Protein AF-0000000087551098 (afdb_homodimer)

Secondary structure (DSSP, 8-state):
--GGGHHHHHHHHHHHHHHS-B-HHHHHHHHHTSHHHHHHT-----HHHHHHHHHHHHHHH---EEE-TTTT--EEE---S-HHHHHHHHHHHHHHHHHHHHHH-GGGGGTEE-------SGGGHHHHHHHHHTTEEEEEEEEETTTTEEEEEEEEEEEEEEETTEEEEEEEETTT--EEEEEGGGEEEEEEEEEEP-PPP---HHHHHHT-SSS--SSS---EEEEEEEEHHHHHHHHHS-SSTT-EEEEE-SSEEEEEEEE---HHHHHHHHHTGGGEEEEE-HHHHHHHHHHHHHHHHHHHH--/--GGGHHHHHHHHHHHHHHS-B-HHHHHHHHHHSHHHHHHT-----HHHHHHHHHHHHHHH---EEE-TTTT--EEE---S-HHHHHHHHHHHHHHHHHHHHHH-GGGGGTEE-------SGGGHHHHHHHHHTTEEEEEEEEETTTTEEEEEEEEEEEEEEETTEEEEEEEETTT--EEEEEGGGEEEEEEEEEEP-PPP---HHHHHHT-SSS--SSS---EEEEEEEEHHHHHHHHHS-SSTT-EEEEE-SSEEEEEEEE---HHHHHHHHHTGGGEEEEE-HHHHHHHHHHHHHHHHHHHH--

Radius of gyration: 25.45 Å; Cα contacts (8 Å, |Δi|>4): 1047; chains: 2; bounding box: 65×75×66 Å

InterPro domains:
  IPR026881 WYL domain [PF13280] (124-190)
  IPR051534 CBASS antivirus and pafABC operon-associated protein [PTHR34580] (127-303)
  IPR057727 WCX domain [PF25583] (223-298)

pLDDT: mean 84.44, std 12.04, range [35.38, 98.0]

Nearest PDB structures (foldseek):
  6sj9-assembly1_A  TM=4.034E-01  e=4.319E-11  Paenarthrobacter aurescens
  6sj9-assembly2_B  TM=3.942E-01  e=8.934E-11  Paenarthrobacter aurescens
  7tb5-assembly1_A-2  TM=5.510E-01  e=1.356E-07  Pseudomonas aeruginosa
  7tb6-assembly1_A-2  TM=4.434E-01  e=3.747E-08  Stenotrophomonas maltophilia
  7qfz-assembly1_A  TM=4.318E-01  e=8.669E-08  Escherichia fergusonii ATCC 35469

Solvent-accessible surface area (backbone atoms only — not comparable to full-atom values): 33503 Å² total; per-residue (Å²): 124,74,76,75,45,50,63,55,50,46,46,52,52,51,56,52,31,70,76,39,64,35,31,67,68,54,48,43,52,52,48,52,67,30,67,68,27,51,76,68,67,45,86,79,76,53,70,68,54,50,53,51,47,48,56,48,39,25,62,66,61,66,42,50,67,44,65,44,71,89,74,83,44,29,33,33,61,54,81,69,87,56,62,64,61,50,50,50,42,47,50,41,45,45,43,46,50,53,47,50,56,38,63,76,34,79,72,34,75,76,32,48,42,75,58,91,67,79,80,40,31,60,86,50,44,64,62,49,50,50,27,31,78,64,30,18,32,33,36,30,35,35,61,36,53,83,78,71,37,77,39,83,44,50,28,44,42,57,33,38,37,38,41,96,82,29,38,26,40,32,24,33,29,64,87,76,68,44,74,43,74,42,53,34,67,38,55,36,78,76,40,79,44,88,52,63,61,80,80,81,78,88,73,58,61,67,65,51,49,69,28,36,76,56,79,72,64,84,82,73,65,72,60,39,68,33,33,36,44,19,30,39,50,53,32,42,51,40,68,74,51,61,90,48,91,56,57,39,79,77,48,74,58,95,59,33,27,28,36,34,34,53,28,32,87,38,67,68,48,51,24,55,48,37,29,48,34,59,38,42,44,65,72,33,41,64,68,59,38,51,50,50,48,51,37,42,52,50,28,47,47,55,61,58,65,72,101,123,74,75,74,46,50,64,55,49,45,45,50,51,50,55,51,30,71,76,40,64,36,32,66,70,53,47,43,51,51,50,52,67,31,67,71,27,50,75,67,66,45,83,78,77,54,71,69,53,50,53,52,46,49,55,48,38,27,63,67,61,69,42,50,67,44,64,43,70,90,74,84,47,29,31,34,60,54,81,68,86,59,63,64,61,52,50,50,42,48,49,40,44,43,44,46,52,52,47,49,57,38,63,78,33,80,71,36,75,77,33,48,42,74,57,90,66,77,80,40,31,60,86,50,45,64,62,49,50,51,26,31,76,65,31,18,31,33,35,30,36,35,60,36,54,83,76,72,38,77,39,84,44,50,28,45,43,56,32,37,38,38,42,95,82,30,38,27,40,33,24,33,29,65,88,77,66,45,75,43,74,42,53,35,66,38,56,37,77,74,39,80,44,89,53,64,60,79,80,81,78,88,74,57,60,67,64,51,52,68,27,36,78,54,79,70,60,84,82,74,64,72,61,38,65,33,32,36,43,20,31,40,51,52,32,42,50,41,66,75,50,61,89,49,89,54,57,39,80,76,49,75,58,96,61,34,27,29,37,35,34,52,28,30,87,36,68,69,50,50,25,56,49,37,28,47,34,60,39,42,44,66,72,34,44,64,69,58,37,52,52,51,49,52,37,43,51,50,28,47,47,55,60,59,65,72,100

Structure (mmCIF, N/CA/C/O backbone):
data_AF-0000000087551098-model_v1
#
loop_
_entity.id
_entity.type
_entity.pdbx_description
1 polymer 'WYL domain-containing protein'
#
loop_
_atom_site.group_PDB
_atom_site.id
_atom_site.type_symbol
_atom_site.label_atom_id
_atom_site.label_alt_id
_atom_site.label_comp_id
_atom_site.label_asym_id
_atom_site.label_entity_id
_atom_site.label_seq_id
_atom_site.pdbx_PDB_ins_code
_atom_site.Cartn_x
_atom_site.Cartn_y
_atom_site.Cartn_z
_atom_site.occupancy
_atom_site.B_iso_or_equiv
_atom_site.auth_seq_id
_atom_site.auth_comp_id
_atom_site.auth_asym_id
_atom_site.auth_atom_id
_atom_site.pdbx_PDB_model_num
ATOM 1 N N . MET A 1 1 ? 8.422 31.25 9.711 1 35.38 1 MET A N 1
ATOM 2 C CA . MET A 1 1 ? 8.891 29.875 9.539 1 35.38 1 MET A CA 1
ATOM 3 C C . MET A 1 1 ? 7.992 29.109 8.562 1 35.38 1 MET A C 1
ATOM 5 O O . MET A 1 1 ? 6.766 29.203 8.641 1 35.38 1 MET A O 1
ATOM 9 N N . LYS A 1 2 ? 8.391 28.719 7.496 1 46.41 2 LYS A N 1
ATOM 10 C CA . LYS A 1 2 ? 7.586 28.109 6.441 1 46.41 2 LYS A CA 1
ATOM 11 C C . LYS A 1 2 ? 6.695 27 6.996 1 46.41 2 LYS A C 1
ATOM 13 O O . LYS A 1 2 ? 7.191 26.031 7.566 1 46.41 2 LYS A O 1
ATOM 18 N N . LYS A 1 3 ? 5.559 27.25 7.434 1 48.5 3 LYS A N 1
ATOM 19 C CA . LYS A 1 3 ? 4.48 26.469 8.023 1 48.5 3 LYS A CA 1
ATOM 20 C C . LYS A 1 3 ? 4.441 25.047 7.434 1 48.5 3 LYS A C 1
ATOM 22 O O . LYS A 1 3 ? 4.09 24.094 8.125 1 48.5 3 LYS A O 1
ATOM 27 N N . ASP A 1 4 ? 5.16 24.828 6.219 1 56.66 4 ASP A N 1
ATOM 28 C CA . ASP A 1 4 ? 5.074 23.625 5.398 1 56.66 4 ASP A CA 1
ATOM 29 C C . ASP A 1 4 ? 6.035 22.547 5.902 1 56.66 4 ASP A C 1
ATOM 31 O O . ASP A 1 4 ? 5.895 21.375 5.562 1 56.66 4 ASP A O 1
ATOM 35 N N . PHE A 1 5 ? 6.746 23.016 6.988 1 69.94 5 PHE A N 1
ATOM 36 C CA . PHE A 1 5 ? 7.84 22.156 7.434 1 69.94 5 PHE A CA 1
ATOM 37 C C . PHE A 1 5 ? 7.461 21.422 8.711 1 69.94 5 PHE A C 1
ATOM 39 O O . PHE A 1 5 ? 8.172 20.5 9.133 1 69.94 5 PHE A O 1
ATOM 46 N N . TYR A 1 6 ? 6.227 21.766 9.18 1 75.94 6 TYR A N 1
ATOM 47 C CA . TYR A 1 6 ? 5.875 21.234 10.492 1 75.94 6 TYR A CA 1
ATOM 48 C C . TYR A 1 6 ? 5.727 19.719 10.453 1 75.94 6 TYR A C 1
ATOM 50 O O . TYR A 1 6 ? 6.141 19.031 11.383 1 75.94 6 TYR A O 1
ATOM 58 N N . LEU A 1 7 ? 5.168 19.281 9.43 1 74 7 LEU A N 1
ATOM 59 C CA . LEU A 1 7 ? 4.973 17.844 9.367 1 74 7 LEU A CA 1
ATOM 60 C C . LEU A 1 7 ? 6.316 17.109 9.328 1 74 7 LEU A C 1
ATOM 62 O O . LEU A 1 7 ? 6.453 16.016 9.891 1 74 7 LEU A O 1
ATOM 66 N N . THR A 1 8 ? 7.203 17.734 8.609 1 78.81 8 THR A N 1
ATOM 67 C CA . THR A 1 8 ? 8.547 17.156 8.586 1 78.81 8 THR A CA 1
ATOM 68 C C . THR A 1 8 ? 9.148 17.141 9.992 1 78.81 8 THR A C 1
ATOM 70 O O . THR A 1 8 ? 9.766 16.156 10.391 1 78.81 8 THR A O 1
ATOM 73 N N . ARG A 1 9 ? 8.977 18.219 10.688 1 86.38 9 ARG A N 1
ATOM 74 C CA . ARG A 1 9 ? 9.461 18.312 12.062 1 86.38 9 ARG A CA 1
ATOM 75 C C . ARG A 1 9 ? 8.844 17.203 12.93 1 86.38 9 ARG A C 1
ATOM 77 O O . ARG A 1 9 ? 9.555 16.547 13.688 1 86.38 9 ARG A O 1
ATOM 84 N N . TYR A 1 10 ? 7.551 17.062 12.742 1 83.12 10 TYR A N 1
ATOM 85 C CA . TYR A 1 10 ? 6.855 16.047 13.523 1 83.12 10 TYR A CA 1
ATOM 86 C C . TYR A 1 10 ? 7.434 14.664 13.258 1 83.12 10 TYR A C 1
ATOM 88 O O . TYR A 1 10 ? 7.703 13.906 14.195 1 83.12 10 TYR A O 1
ATOM 96 N N . ALA A 1 11 ? 7.57 14.438 12.008 1 78.75 11 ALA A N 1
ATOM 97 C CA . ALA A 1 11 ? 8.086 13.133 11.617 1 78.75 11 ALA A CA 1
ATOM 98 C C . ALA A 1 11 ? 9.477 12.898 12.203 1 78.75 11 ALA A C 1
ATOM 100 O O . ALA A 1 11 ? 9.781 11.797 12.672 1 78.75 11 ALA A O 1
ATOM 101 N N . LEU A 1 12 ? 10.336 13.867 12.148 1 86.38 12 LEU A N 1
ATOM 102 C CA . LEU A 1 12 ? 11.703 13.75 12.648 1 86.38 12 LEU A CA 1
ATOM 103 C C . LEU A 1 12 ? 11.711 13.555 14.164 1 86.38 12 LEU A C 1
ATOM 105 O O . LEU A 1 12 ? 12.492 12.758 14.688 1 86.38 12 LEU A O 1
ATOM 109 N N . ILE A 1 13 ? 10.883 14.297 14.82 1 90.94 13 ILE A N 1
ATOM 110 C CA . ILE A 1 13 ? 10.789 14.172 16.266 1 90.94 13 ILE A CA 1
ATOM 111 C C . ILE A 1 13 ? 10.352 12.766 16.641 1 90.94 13 ILE A C 1
ATOM 113 O O . ILE A 1 13 ? 10.961 12.125 17.5 1 90.94 13 ILE A O 1
ATOM 117 N N . ILE A 1 14 ? 9.312 12.297 16.031 1 83.44 14 ILE A N 1
ATOM 118 C CA . ILE A 1 14 ? 8.781 10.961 16.297 1 83.44 14 ILE A CA 1
ATOM 119 C C . ILE A 1 14 ? 9.859 9.914 16.016 1 83.44 14 ILE A C 1
ATOM 121 O O . ILE A 1 14 ? 10.086 9.023 16.844 1 83.44 14 ILE A O 1
ATOM 125 N N . LYS A 1 15 ? 10.461 10.008 14.875 1 80.19 15 LYS A N 1
ATOM 126 C CA . LYS A 1 15 ? 11.516 9.07 14.508 1 80.19 15 LYS A CA 1
ATOM 127 C C . LYS A 1 15 ? 12.609 9.031 15.57 1 80.19 15 LYS A C 1
ATOM 129 O O . LYS A 1 15 ? 13.055 7.953 15.977 1 80.19 15 LYS A O 1
ATOM 134 N N . ARG A 1 16 ? 13.047 10.148 15.992 1 88.75 16 ARG A N 1
ATOM 135 C CA . ARG A 1 16 ? 14.125 10.242 16.984 1 88.75 16 ARG A CA 1
ATOM 136 C C . ARG A 1 16 ? 13.703 9.602 18.312 1 88.75 16 ARG A C 1
ATOM 138 O O . ARG A 1 16 ? 14.492 8.891 18.938 1 88.75 16 ARG A O 1
ATOM 145 N N . LEU A 1 17 ? 12.539 9.836 18.766 1 89.31 17 LEU A N 1
ATOM 146 C CA . LEU A 1 17 ? 12.078 9.398 20.078 1 89.31 17 LEU A CA 1
ATOM 147 C C . LEU A 1 17 ? 11.695 7.926 20.062 1 89.31 17 LEU A C 1
ATOM 149 O O . LEU A 1 17 ? 11.633 7.281 21.109 1 89.31 17 LEU A O 1
ATOM 153 N N . GLU A 1 18 ? 11.352 7.418 18.906 1 78.81 18 GLU A N 1
ATOM 154 C CA . GLU A 1 18 ? 11.078 5.992 18.781 1 78.81 18 GLU A CA 1
ATOM 155 C C . GLU A 1 18 ? 12.344 5.168 19 1 78.81 18 GLU A C 1
ATOM 157 O O . GLU A 1 18 ? 12.273 4.016 19.438 1 78.81 18 GLU A O 1
ATOM 162 N N . ASN A 1 19 ? 13.414 5.711 18.625 1 81 19 ASN A N 1
ATOM 163 C CA . ASN A 1 19 ? 14.68 5.008 18.812 1 81 19 ASN A CA 1
ATOM 164 C C . ASN A 1 19 ? 15.102 4.992 20.281 1 81 19 ASN A C 1
ATOM 166 O O . ASN A 1 19 ? 15.461 3.943 20.812 1 81 19 ASN A O 1
ATOM 170 N N . SER A 1 20 ? 15.094 6.195 20.891 1 87.06 20 SER A N 1
ATOM 171 C CA . SER A 1 20 ? 15.445 6.336 22.297 1 87.06 20 SER A CA 1
ATOM 172 C C . SER A 1 20 ? 14.953 7.664 22.859 1 87.06 20 SER A C 1
ATOM 174 O O . SER A 1 20 ? 14.797 8.641 22.125 1 87.06 20 SER A O 1
ATOM 176 N N . PRO A 1 21 ? 14.672 7.555 24.125 1 90.81 21 PRO A N 1
ATOM 177 C CA . PRO A 1 21 ? 14.367 8.852 24.734 1 90.81 21 PRO A CA 1
ATOM 178 C C . PRO A 1 21 ? 15.477 9.875 24.547 1 90.81 21 PRO A C 1
ATOM 180 O O . PRO A 1 21 ? 16.641 9.5 24.359 1 90.81 21 PRO A O 1
ATOM 183 N N . ALA A 1 22 ? 15.141 11.148 24.531 1 94.62 22 ALA A N 1
ATOM 184 C CA . ALA A 1 22 ? 16.125 12.188 24.219 1 94.62 22 ALA A CA 1
ATOM 185 C C . ALA A 1 22 ? 15.82 13.477 24.984 1 94.62 22 ALA A C 1
ATOM 187 O O . ALA A 1 22 ? 14.656 13.797 25.219 1 94.62 22 ALA A O 1
ATOM 188 N N . THR A 1 23 ? 16.906 14.148 25.406 1 94.19 23 THR A N 1
ATOM 189 C CA . THR A 1 23 ? 16.766 15.484 25.969 1 94.19 23 THR A CA 1
ATOM 190 C C . THR A 1 23 ? 16.453 16.5 24.875 1 94.19 23 THR A C 1
ATOM 192 O O . THR A 1 23 ? 16.578 16.203 23.688 1 94.19 23 THR A O 1
ATOM 195 N N . TYR A 1 24 ? 16.078 17.703 25.375 1 94.56 24 TYR A N 1
ATOM 196 C CA . TYR A 1 24 ? 15.859 18.766 24.422 1 94.56 24 TYR A CA 1
ATOM 197 C C . TYR A 1 24 ? 17.109 19.016 23.578 1 94.56 24 TYR A C 1
ATOM 199 O O . TYR A 1 24 ? 17.016 19.188 22.359 1 94.56 24 TYR A O 1
ATOM 207 N N . SER A 1 25 ? 18.188 19.094 24.234 1 94.81 25 SER A N 1
ATOM 208 C CA . SER A 1 25 ? 19.453 19.359 23.547 1 94.81 25 SER A CA 1
ATOM 209 C C . SER A 1 25 ? 19.734 18.297 22.484 1 94.81 25 SER A C 1
ATOM 211 O O . SER A 1 25 ? 20.156 18.625 21.375 1 94.81 25 SER A O 1
ATOM 213 N N . GLN A 1 26 ? 19.469 17.109 22.781 1 95.31 26 GLN A N 1
ATOM 214 C CA . GLN A 1 26 ? 19.688 16.016 21.844 1 95.31 26 GLN A CA 1
ATOM 215 C C . GLN A 1 26 ? 18.719 16.094 20.672 1 95.31 26 GLN A C 1
ATOM 217 O O . GLN A 1 26 ? 19.109 15.859 19.531 1 95.31 26 GLN A O 1
ATOM 222 N N . LEU A 1 27 ? 17.484 16.391 20.922 1 95.94 27 LEU A N 1
ATOM 223 C CA . LEU A 1 27 ? 16.5 16.531 19.859 1 95.94 27 LEU A CA 1
ATOM 224 C C . LEU A 1 27 ? 16.859 17.688 18.922 1 95.94 27 LEU A C 1
ATOM 226 O O . LEU A 1 27 ? 16.797 17.531 17.703 1 95.94 27 LEU A O 1
ATOM 230 N N . LYS A 1 28 ? 17.219 18.781 19.578 1 95.69 28 LYS A N 1
ATOM 231 C CA . LYS A 1 28 ? 17.609 19.953 18.797 1 95.69 28 LYS A CA 1
ATOM 232 C C . LYS A 1 28 ? 18.766 19.641 17.875 1 95.69 28 LYS A C 1
ATOM 234 O O . LYS A 1 28 ? 18.734 20 16.688 1 95.69 28 LYS A O 1
ATOM 239 N N . GLU A 1 29 ? 19.75 19.016 18.375 1 95.88 29 GLU A N 1
ATOM 240 C CA . GLU A 1 29 ? 20.906 18.641 17.578 1 95.88 29 GLU A CA 1
ATOM 241 C C . GLU A 1 29 ? 20.516 17.703 16.438 1 95.88 29 GLU A C 1
ATOM 243 O O . GLU A 1 29 ? 20.969 17.875 15.305 1 95.88 29 GLU A O 1
ATOM 248 N N . TYR A 1 30 ? 19.703 16.766 16.734 1 94.31 30 TYR A N 1
ATOM 249 C CA . TYR A 1 30 ? 19.234 15.797 15.75 1 94.31 30 TYR A CA 1
ATOM 250 C C . TYR A 1 30 ? 18.484 16.5 14.625 1 94.31 30 TYR A C 1
ATOM 252 O O . TYR A 1 30 ? 18.719 16.234 13.445 1 94.31 30 TYR A O 1
ATOM 260 N N . LEU A 1 31 ? 17.594 17.359 15 1 93.75 31 LEU A N 1
ATOM 261 C CA . LEU A 1 31 ? 16.766 18.078 14.031 1 93.75 31 LEU A CA 1
ATOM 262 C C . LEU A 1 31 ? 17.625 18.984 13.156 1 93.75 31 LEU A C 1
ATOM 264 O O . LEU A 1 31 ? 17.5 18.953 11.93 1 93.75 31 LEU A O 1
ATOM 268 N N . LEU A 1 32 ? 18.5 19.766 13.758 1 93.88 32 LEU A N 1
ATOM 269 C CA . LEU A 1 32 ? 19.281 20.75 13.031 1 93.88 32 LEU A CA 1
ATOM 270 C C . LEU A 1 32 ? 20.312 20.078 12.125 1 93.88 32 LEU A C 1
ATOM 272 O O . LEU A 1 32 ? 20.719 20.656 11.109 1 93.88 32 LEU A O 1
ATOM 276 N N . ASN A 1 33 ? 20.641 18.812 12.445 1 91.56 33 ASN A N 1
ATOM 277 C CA . ASN A 1 33 ? 21.625 18.109 11.641 1 91.56 33 ASN A CA 1
ATOM 278 C C . ASN A 1 33 ? 20.969 17.25 10.562 1 91.56 33 ASN A C 1
ATOM 280 O O . ASN A 1 33 ? 21.656 16.625 9.75 1 91.56 33 ASN A O 1
ATOM 284 N N . SER A 1 34 ? 19.688 17.203 10.617 1 88.25 34 SER A N 1
ATOM 285 C CA . SER A 1 34 ? 19 16.422 9.602 1 88.25 34 SER A CA 1
ATOM 286 C C . SER A 1 34 ? 19.109 17.078 8.227 1 88.25 34 SER A C 1
ATOM 288 O O . SER A 1 34 ? 19.234 18.297 8.125 1 88.25 34 SER A O 1
ATOM 290 N N . PHE A 1 35 ? 19.031 16.297 7.211 1 83.06 35 PHE A N 1
ATOM 291 C CA . PHE A 1 35 ? 19.094 16.812 5.852 1 83.06 35 PHE A CA 1
ATOM 292 C C . PHE A 1 35 ? 17.859 17.641 5.516 1 83.06 35 PHE A C 1
ATOM 294 O O . PHE A 1 35 ? 17.938 18.594 4.734 1 83.06 35 PHE A O 1
ATOM 301 N N . GLU A 1 36 ? 16.719 17.312 6.098 1 81.38 36 GLU A N 1
ATOM 302 C CA . GLU A 1 36 ? 15.492 18.078 5.902 1 81.38 36 GLU A CA 1
ATOM 303 C C . GLU A 1 36 ? 15.664 19.516 6.359 1 81.38 36 GLU A C 1
ATOM 305 O O . GLU A 1 36 ? 15.312 20.453 5.637 1 81.38 36 GLU A O 1
ATOM 310 N N . PHE A 1 37 ? 16.25 19.672 7.562 1 85.19 37 PHE A N 1
ATOM 311 C CA . PHE A 1 37 ? 16.453 21.016 8.109 1 85.19 37 PHE A CA 1
ATOM 312 C C . PHE A 1 37 ? 17.5 21.766 7.301 1 85.19 37 PHE A C 1
ATOM 314 O O . PHE A 1 37 ? 17.328 22.969 7.023 1 85.19 37 PHE A O 1
ATOM 321 N N . GLN A 1 38 ? 18.484 21.031 6.922 1 82.81 38 GLN A N 1
ATOM 322 C CA . GLN A 1 38 ? 19.547 21.656 6.129 1 82.81 38 GLN A CA 1
ATOM 323 C C . GLN A 1 38 ? 19 22.141 4.785 1 82.81 38 GLN A C 1
ATOM 325 O O . GLN A 1 38 ? 19.281 23.266 4.363 1 82.81 38 GLN A O 1
ATOM 330 N N . ASP A 1 39 ? 18.234 21.375 4.137 1 78.06 39 ASP A N 1
ATOM 331 C CA . ASP A 1 39 ? 17.641 21.719 2.848 1 78.06 39 ASP A CA 1
ATOM 332 C C . ASP A 1 39 ? 16.703 22.906 2.975 1 78.06 39 ASP A C 1
ATOM 334 O O . ASP A 1 39 ? 16.609 23.734 2.059 1 78.06 39 ASP A O 1
ATOM 338 N N . ALA A 1 40 ? 16.078 22.969 4.117 1 78.62 40 ALA A N 1
ATOM 339 C CA . ALA A 1 40 ? 15.109 24.031 4.336 1 78.62 40 ALA A CA 1
ATOM 340 C C . ALA A 1 40 ? 15.789 25.281 4.875 1 78.62 40 ALA A C 1
ATOM 342 O O . ALA A 1 40 ? 15.156 26.344 5 1 78.62 40 ALA A O 1
ATOM 343 N N . GLY A 1 41 ? 17.047 25.172 5.188 1 83.5 41 GLY A N 1
ATOM 344 C CA . GLY A 1 41 ? 17.812 26.312 5.699 1 83.5 41 GLY A CA 1
ATOM 345 C C . GLY A 1 41 ? 17.406 26.703 7.109 1 83.5 41 GLY A C 1
ATOM 346 O O . GLY A 1 41 ? 17.469 27.875 7.473 1 83.5 41 GLY A O 1
ATOM 347 N N . ILE A 1 42 ? 16.906 25.797 7.855 1 87.12 42 ILE A N 1
ATOM 348 C CA . ILE A 1 42 ? 16.5 26.062 9.227 1 87.12 42 ILE A CA 1
ATOM 349 C C . ILE A 1 42 ? 17.688 25.891 10.164 1 87.12 42 ILE A C 1
ATOM 351 O O . ILE A 1 42 ? 18.297 24.828 10.219 1 87.12 42 ILE A O 1
ATOM 355 N N . LYS A 1 43 ? 17.938 26.906 10.906 1 91.5 43 LYS A N 1
ATOM 356 C CA . LYS A 1 43 ? 19.172 26.906 11.68 1 91.5 43 LYS A CA 1
ATOM 357 C C . LYS A 1 43 ? 18.891 26.984 13.172 1 91.5 43 LYS A C 1
ATOM 359 O O . LYS A 1 43 ? 19.812 26.984 13.984 1 91.5 43 LYS A O 1
ATOM 364 N N . SER A 1 44 ? 17.703 27.141 13.562 1 92.94 44 SER A N 1
ATOM 365 C CA . SER A 1 44 ? 17.359 27.203 14.977 1 92.94 44 SER A CA 1
ATOM 366 C C . SER A 1 44 ? 16.094 26.438 15.289 1 92.94 44 SER A C 1
ATOM 368 O O . SER A 1 44 ? 15.281 26.172 14.391 1 92.94 44 SER A O 1
ATOM 370 N N . TYR A 1 45 ? 15.922 25.984 16.562 1 94.12 45 TYR A N 1
ATOM 371 C CA . TYR A 1 45 ? 14.781 25.234 17.078 1 94.12 45 TYR A CA 1
ATOM 372 C C . TYR A 1 45 ? 14.617 25.438 18.578 1 94.12 45 TYR A C 1
ATOM 374 O O . TYR A 1 45 ? 15.453 24.984 19.359 1 94.12 45 TYR A O 1
ATOM 382 N N . SER A 1 46 ? 13.602 26.156 18.969 1 94.75 46 SER A N 1
ATOM 383 C CA . SER A 1 46 ? 13.43 26.562 20.359 1 94.75 46 SER A CA 1
ATOM 384 C C . SER A 1 46 ? 12.672 25.5 21.141 1 94.75 46 SER A C 1
ATOM 386 O O . SER A 1 46 ? 12.008 24.641 20.562 1 94.75 46 SER A O 1
ATOM 388 N N . ILE A 1 47 ? 12.781 25.688 22.484 1 93.38 47 ILE A N 1
ATOM 389 C CA . ILE A 1 47 ? 12.07 24.781 23.375 1 93.38 47 ILE A CA 1
ATOM 390 C C . ILE A 1 47 ? 10.57 25.016 23.266 1 93.38 47 ILE A C 1
ATOM 392 O O . ILE A 1 47 ? 9.773 24.062 23.375 1 93.38 47 ILE A O 1
ATOM 396 N N . ARG A 1 48 ? 10.195 26.25 23.109 1 93.19 48 ARG A N 1
ATOM 397 C CA . ARG A 1 48 ? 8.789 26.562 22.906 1 93.19 48 ARG A CA 1
ATOM 398 C C . ARG A 1 48 ? 8.227 25.859 21.672 1 93.19 48 ARG A C 1
ATOM 400 O O . ARG A 1 48 ? 7.109 25.344 21.703 1 93.19 48 ARG A O 1
ATOM 407 N N . THR A 1 49 ? 9.031 25.828 20.594 1 93.25 49 THR A N 1
ATOM 408 C CA . THR A 1 49 ? 8.625 25.156 19.359 1 93.25 49 THR A CA 1
ATOM 409 C C . THR A 1 49 ? 8.484 23.656 19.609 1 93.25 49 THR A C 1
ATOM 411 O O . THR A 1 49 ? 7.543 23.031 19.125 1 93.25 49 THR A O 1
ATOM 414 N N . LEU A 1 50 ? 9.414 23.125 20.312 1 94.38 50 LEU A N 1
ATOM 415 C CA . LEU A 1 50 ? 9.336 21.703 20.641 1 94.38 50 LEU A CA 1
ATOM 416 C C . LEU A 1 50 ? 8.055 21.375 21.391 1 94.38 50 LEU A C 1
ATOM 418 O O . LEU A 1 50 ? 7.375 20.391 21.078 1 94.38 50 LEU A O 1
ATOM 422 N N . GLN A 1 51 ? 7.719 22.203 22.344 1 92 51 GLN A N 1
ATOM 423 C CA . GLN A 1 51 ? 6.516 21.984 23.141 1 92 51 GLN A CA 1
ATOM 424 C C . GLN A 1 51 ? 5.262 22.047 22.266 1 92 51 GLN A C 1
ATOM 426 O O . GLN A 1 51 ? 4.336 21.25 22.438 1 92 51 GLN A O 1
ATOM 431 N N . ARG A 1 52 ? 5.266 23.016 21.469 1 89.75 52 ARG A N 1
ATOM 432 C CA . ARG A 1 52 ? 4.152 23.125 20.531 1 89.75 52 ARG A CA 1
ATOM 433 C C . ARG A 1 52 ? 4.078 21.891 19.625 1 89.75 52 ARG A C 1
ATOM 435 O O . ARG A 1 52 ? 2.994 21.359 19.391 1 89.75 52 ARG A O 1
ATOM 442 N N . ASP A 1 53 ? 5.234 21.469 19.047 1 90.5 53 ASP A N 1
ATOM 443 C CA . ASP A 1 53 ? 5.289 20.312 18.156 1 90.5 53 ASP A CA 1
ATOM 444 C C . ASP A 1 53 ? 4.793 19.047 18.875 1 90.5 53 ASP A C 1
ATOM 446 O O . ASP A 1 53 ? 4.059 18.25 18.297 1 90.5 53 ASP A O 1
ATOM 450 N N . ILE A 1 54 ? 5.16 18.922 20.062 1 90.44 54 ILE A N 1
ATOM 451 C CA . ILE A 1 54 ? 4.773 17.766 20.859 1 90.44 54 ILE A CA 1
ATOM 452 C C . ILE A 1 54 ? 3.252 17.719 21 1 90.44 54 ILE A C 1
ATOM 454 O O . ILE A 1 54 ? 2.635 16.656 20.859 1 90.44 54 ILE A O 1
ATOM 458 N N . ARG A 1 55 ? 2.674 18.797 21.344 1 85.94 55 ARG A N 1
ATOM 459 C CA . ARG A 1 55 ? 1.223 18.891 21.469 1 85.94 55 ARG A CA 1
ATOM 460 C C . ARG A 1 55 ? 0.537 18.531 20.156 1 85.94 55 ARG A C 1
ATOM 462 O O . ARG A 1 55 ? -0.466 17.812 20.141 1 85.94 55 ARG A O 1
ATOM 469 N N . GLU A 1 56 ? 1.075 19.078 19.109 1 80.69 56 GLU A N 1
ATOM 470 C CA . GLU A 1 56 ? 0.487 18.828 17.797 1 80.69 56 GLU A CA 1
ATOM 471 C C . GLU A 1 56 ? 0.632 17.359 17.391 1 80.69 56 GLU A C 1
ATOM 473 O O . GLU A 1 56 ? -0.262 16.797 16.766 1 80.69 56 GLU A O 1
ATOM 478 N N . ILE A 1 57 ? 1.733 16.781 17.656 1 81.25 57 ILE A N 1
ATOM 479 C CA . ILE A 1 57 ? 1.968 15.367 17.375 1 81.25 57 ILE A CA 1
ATOM 480 C C . ILE A 1 57 ? 0.928 14.516 18.094 1 81.25 57 ILE A C 1
ATOM 482 O O . ILE A 1 57 ? 0.372 13.578 17.516 1 81.25 57 ILE A O 1
ATOM 486 N N . SER A 1 58 ? 0.721 14.828 19.328 1 78.44 58 SER A N 1
ATOM 487 C CA . SER A 1 58 ? -0.285 14.109 20.094 1 78.44 58 SER A CA 1
ATOM 488 C C . SER A 1 58 ? -1.663 14.219 19.453 1 78.44 58 SER A C 1
ATOM 490 O O . SER A 1 58 ? -2.381 13.227 19.328 1 78.44 58 SER A O 1
ATOM 492 N N . ASN A 1 59 ? -1.933 15.352 19.047 1 71 59 ASN A N 1
ATOM 493 C CA . ASN A 1 59 ? -3.248 15.609 18.453 1 71 59 ASN A CA 1
ATOM 494 C C . ASN A 1 59 ? -3.412 14.906 17.109 1 71 59 ASN A C 1
ATOM 496 O O . ASN A 1 59 ? -4.48 14.375 16.812 1 71 59 ASN A O 1
ATOM 500 N N . LEU A 1 60 ? -2.377 14.969 16.344 1 69.38 60 LEU A N 1
ATOM 501 C CA . LEU A 1 60 ? -2.471 14.484 14.969 1 69.38 60 LEU A CA 1
ATOM 502 C C . LEU A 1 60 ? -2.24 12.977 14.898 1 69.38 60 LEU A C 1
ATOM 504 O O . LEU A 1 60 ? -2.867 12.281 14.102 1 69.38 60 LEU A O 1
ATOM 508 N N . PHE A 1 61 ? -1.32 12.477 15.695 1 70.25 61 PHE A N 1
ATOM 509 C CA . PHE A 1 61 ? -0.888 11.094 15.539 1 70.25 61 PHE A CA 1
ATOM 510 C C . PHE A 1 61 ? -1.267 10.266 16.75 1 70.25 61 PHE A C 1
ATOM 512 O O . PHE A 1 61 ? -0.964 9.07 16.812 1 70.25 61 PHE A O 1
ATOM 519 N N . ASN A 1 62 ? -1.882 10.859 17.672 1 71.19 62 ASN A N 1
ATOM 520 C CA . ASN A 1 62 ? -2.275 10.188 18.906 1 71.19 62 ASN A CA 1
ATOM 521 C C . ASN A 1 62 ? -1.075 9.562 19.609 1 71.19 62 ASN A C 1
ATOM 523 O O . ASN A 1 62 ? -1.134 8.406 20.031 1 71.19 62 ASN A O 1
ATOM 527 N N . LEU A 1 63 ? 0.008 10.195 19.469 1 76.06 63 LEU A N 1
ATOM 528 C CA . LEU A 1 63 ? 1.221 9.789 20.172 1 76.06 63 LEU A CA 1
ATOM 529 C C . LEU A 1 63 ? 1.477 10.695 21.375 1 76.06 63 LEU A C 1
ATOM 531 O O . LEU A 1 63 ? 1.532 11.922 21.25 1 76.06 63 LEU A O 1
ATOM 535 N N . SER A 1 64 ? 1.506 10.086 22.516 1 81.44 64 SER A N 1
ATOM 536 C CA . SER A 1 64 ? 1.765 10.867 23.719 1 81.44 64 SER A CA 1
ATOM 537 C C . SER A 1 64 ? 3.256 10.922 24.031 1 81.44 64 SER A C 1
ATOM 539 O O . SER A 1 64 ? 3.891 9.883 24.25 1 81.44 64 SER A O 1
ATOM 541 N N . ILE A 1 65 ? 3.756 12.023 23.922 1 89.12 65 ILE A N 1
ATOM 542 C CA . ILE A 1 65 ? 5.156 12.258 24.266 1 89.12 65 ILE A CA 1
ATOM 543 C C . ILE A 1 65 ? 5.25 12.953 25.609 1 89.12 65 ILE A C 1
ATOM 545 O O . ILE A 1 65 ? 4.574 13.953 25.859 1 89.12 65 ILE A O 1
ATOM 549 N N . HIS A 1 66 ? 5.957 12.391 26.5 1 89.38 66 HIS A N 1
ATOM 550 C CA . HIS A 1 66 ? 6.094 12.93 27.859 1 89.38 66 HIS A CA 1
ATOM 551 C C . HIS A 1 66 ? 7.551 13.242 28.188 1 89.38 66 HIS A C 1
ATOM 553 O O . HIS A 1 66 ? 8.461 12.758 27.5 1 89.38 66 HIS A O 1
ATOM 559 N N . ASN A 1 67 ? 7.723 14.211 29.047 1 87.38 67 ASN A N 1
ATOM 560 C CA . ASN A 1 67 ? 9.031 14.547 29.594 1 87.38 67 ASN A CA 1
ATOM 561 C C . ASN A 1 67 ? 9.188 14.008 31.016 1 87.38 67 ASN A C 1
ATOM 563 O O . ASN A 1 67 ? 8.328 14.227 31.875 1 87.38 67 ASN A O 1
ATOM 567 N N . LYS A 1 68 ? 10.164 13.031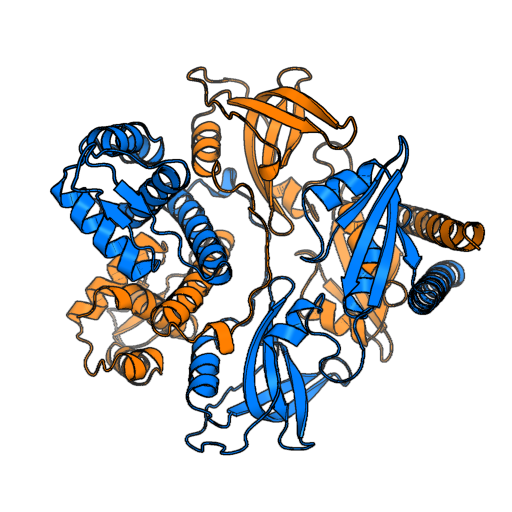 31.172 1 74.69 68 LYS A N 1
ATOM 568 C CA . LYS A 1 68 ? 10.406 12.516 32.531 1 74.69 68 LYS A CA 1
ATOM 569 C C . LYS A 1 68 ? 10.945 13.617 33.438 1 74.69 68 LYS A C 1
ATOM 571 O O . LYS A 1 68 ? 12.008 14.172 33.188 1 74.69 68 LYS A O 1
ATOM 576 N N . LYS A 1 69 ? 10.031 14.367 34.094 1 63.44 69 LYS A N 1
ATOM 577 C CA . LYS A 1 69 ? 10.422 15.484 34.969 1 63.44 69 LYS A CA 1
ATOM 578 C C . LYS A 1 69 ? 11.57 15.094 35.875 1 63.44 69 LYS A C 1
ATOM 580 O O . LYS A 1 69 ? 12.477 15.898 36.125 1 63.44 69 LYS A O 1
ATOM 585 N N . LYS A 1 70 ? 11.383 13.922 36.75 1 60.03 70 LYS A N 1
ATOM 586 C CA . LYS A 1 70 ? 12.352 13.586 37.812 1 60.03 70 LYS A CA 1
ATOM 587 C C . LYS A 1 70 ? 13.578 12.898 37.219 1 60.03 70 LYS A C 1
ATOM 589 O O . LYS A 1 70 ? 13.477 11.812 36.625 1 60.03 70 LYS A O 1
ATOM 594 N N . GLY A 1 71 ? 14.734 13.75 37.031 1 60.88 71 GLY A N 1
ATOM 595 C CA . GLY A 1 71 ? 16.031 13.242 36.625 1 60.88 71 GLY A CA 1
ATOM 596 C C . GLY A 1 71 ? 16.531 13.898 35.344 1 60.88 71 GLY A C 1
ATOM 597 O O . GLY A 1 71 ? 16.578 15.125 35.25 1 60.88 71 GLY A O 1
ATOM 598 N N . ASP A 1 72 ? 16.719 13.055 34.219 1 70.06 72 ASP A N 1
ATOM 599 C CA . ASP A 1 72 ? 17.516 13.477 33.062 1 70.06 72 ASP A CA 1
ATOM 600 C C . ASP A 1 72 ? 16.672 14.227 32.031 1 70.06 72 ASP A C 1
ATOM 602 O O . ASP A 1 72 ? 17.172 14.617 30.984 1 70.06 72 ASP A O 1
ATOM 606 N N . ASN A 1 73 ? 15.391 14.711 32.438 1 82.56 73 ASN A N 1
ATOM 607 C CA . ASN A 1 73 ? 14.547 15.562 31.594 1 82.56 73 ASN A CA 1
ATOM 608 C C . ASN A 1 73 ? 14.477 15.062 30.156 1 82.56 73 ASN A C 1
ATOM 610 O O . ASN A 1 73 ? 14.648 15.836 29.219 1 82.56 73 ASN A O 1
ATOM 614 N N . ARG A 1 74 ? 14.328 13.734 30.016 1 90.19 74 ARG A N 1
ATOM 615 C CA . ARG A 1 74 ? 14.273 13.156 28.672 1 90.19 74 ARG A CA 1
ATOM 616 C C . ARG A 1 74 ? 12.828 13.016 28.203 1 90.19 74 ARG A C 1
ATOM 618 O O . ARG A 1 74 ? 11.938 12.688 28.984 1 90.19 74 ARG A O 1
ATOM 625 N N . TYR A 1 75 ? 12.648 13.359 26.922 1 93.69 75 TYR A N 1
ATOM 626 C CA . TYR A 1 75 ? 11.375 13.133 26.234 1 93.69 75 TYR A CA 1
ATOM 627 C C . TYR A 1 75 ? 11.273 11.703 25.734 1 93.69 75 TYR A C 1
ATOM 629 O O . TYR A 1 75 ? 12.258 11.125 25.266 1 93.69 75 TYR A O 1
ATOM 637 N N . TYR A 1 76 ? 10.148 11.055 25.922 1 90.38 76 TYR A N 1
ATOM 638 C CA . TYR A 1 76 ? 9.93 9.703 25.438 1 90.38 76 TYR A CA 1
ATOM 639 C C . TYR A 1 76 ? 8.484 9.516 24.984 1 90.38 76 TYR A C 1
ATOM 641 O O . TYR A 1 76 ? 7.59 10.242 25.406 1 90.38 76 TYR A O 1
ATOM 649 N N . ILE A 1 77 ? 8.227 8.602 24 1 86.5 77 ILE A N 1
ATOM 650 C CA . ILE A 1 77 ? 6.895 8.258 23.531 1 86.5 77 ILE A CA 1
ATOM 651 C C . ILE A 1 77 ? 6.27 7.219 24.453 1 86.5 77 ILE A C 1
ATOM 653 O O . ILE A 1 77 ? 6.867 6.172 24.719 1 86.5 77 ILE A O 1
ATOM 657 N N . GLU A 1 78 ? 5.172 7.594 24.906 1 79.38 78 GLU A N 1
ATOM 658 C CA . GLU A 1 78 ? 4.449 6.656 25.766 1 79.38 78 GLU A CA 1
ATOM 659 C C . GLU A 1 78 ? 3.863 5.508 24.953 1 79.38 78 GLU A C 1
ATOM 661 O O . GLU A 1 78 ? 3.338 5.719 23.844 1 79.38 78 GLU A O 1
ATOM 666 N N . SER A 1 79 ? 4.387 4.277 25 1 60.19 79 SER A N 1
ATOM 667 C CA . SER A 1 79 ? 3.93 3.111 24.25 1 60.19 79 SER A CA 1
ATOM 668 C C . SER A 1 79 ? 2.406 3.047 24.203 1 60.19 79 SER A C 1
ATOM 670 O O . SER A 1 79 ? 1.737 3.336 25.188 1 60.19 79 SER A O 1
ATOM 672 N N . ARG A 1 80 ? 1.812 3.426 23.062 1 57.47 80 ARG A N 1
ATOM 673 C CA . ARG A 1 80 ? 0.378 3.164 22.984 1 57.47 80 ARG A CA 1
ATOM 674 C C . ARG A 1 80 ? 0.098 1.666 22.906 1 57.47 80 ARG A C 1
ATOM 676 O O . ARG A 1 80 ? 0.88 0.912 22.328 1 57.47 80 ARG A O 1
ATOM 683 N N . PRO A 1 81 ? -0.723 1.2 23.75 1 50.34 81 PRO A N 1
ATOM 684 C CA . PRO A 1 81 ? -1.098 -0.215 23.781 1 50.34 81 PRO A CA 1
ATOM 685 C C . PRO A 1 81 ? -1.506 -0.749 22.406 1 50.34 81 PRO A C 1
ATOM 687 O O . PRO A 1 81 ? -1.423 -1.955 22.156 1 50.34 81 PRO A O 1
ATOM 690 N N . ILE A 1 82 ? -2.195 0.12 21.453 1 53.47 82 ILE A N 1
ATOM 691 C CA . ILE A 1 82 ? -2.828 -0.58 20.344 1 53.47 82 ILE A CA 1
ATOM 692 C C . ILE A 1 82 ? -1.897 -0.572 19.141 1 53.47 82 ILE A C 1
ATOM 694 O O . ILE A 1 82 ? -1.679 0.474 18.516 1 53.47 82 ILE A O 1
ATOM 698 N N . MET A 1 83 ? -1.197 -1.59 18.828 1 55.12 83 MET A N 1
ATOM 699 C CA . MET A 1 83 ? -0.202 -1.851 17.797 1 55.12 83 MET A CA 1
ATOM 700 C C . MET A 1 83 ? -0.699 -1.378 16.438 1 55.12 83 MET A C 1
ATOM 702 O O . MET A 1 83 ? 0.058 -0.784 15.664 1 55.12 83 MET A O 1
ATOM 706 N N . GLU A 1 84 ? -1.997 -1.492 16.266 1 58.97 84 GLU A N 1
ATOM 707 C CA . GLU A 1 84 ? -2.531 -1.194 14.945 1 58.97 84 GLU A CA 1
ATOM 708 C C . GLU A 1 84 ? -2.494 0.304 14.656 1 58.97 84 GLU A C 1
ATOM 710 O O . GLU A 1 84 ? -2.16 0.721 13.547 1 58.97 84 GLU A O 1
ATOM 715 N N . VAL A 1 85 ? -2.816 1.05 15.609 1 59.5 85 VAL A N 1
ATOM 716 C CA . VAL A 1 85 ? -2.801 2.498 15.43 1 59.5 85 VAL A CA 1
ATOM 717 C C . VAL A 1 85 ? -1.369 2.975 15.203 1 59.5 85 VAL A C 1
ATOM 719 O O . VAL A 1 85 ? -1.127 3.855 14.375 1 59.5 85 VAL A O 1
ATOM 722 N N . ASP A 1 86 ? -0.568 2.215 15.812 1 63.38 86 ASP A N 1
ATOM 723 C CA . ASP A 1 86 ? 0.836 2.59 15.672 1 63.38 86 ASP A CA 1
ATOM 724 C C . ASP A 1 86 ? 1.338 2.328 14.25 1 63.38 86 ASP A C 1
ATOM 726 O O . ASP A 1 86 ? 2.037 3.16 13.672 1 63.38 86 ASP A O 1
ATOM 730 N N . GLU A 1 87 ? 0.875 1.193 13.789 1 65.12 87 GLU A N 1
ATOM 731 C CA . GLU A 1 87 ? 1.315 0.84 12.438 1 65.12 87 GLU A CA 1
ATOM 732 C C . GLU A 1 87 ? 0.765 1.817 11.406 1 65.12 87 GLU A C 1
ATOM 734 O O . GLU A 1 87 ? 1.476 2.215 10.477 1 65.12 87 GLU A O 1
ATOM 739 N N . TYR A 1 88 ? -0.439 2.15 11.609 1 65.31 88 TYR A N 1
ATOM 740 C CA . TYR A 1 88 ? -1.052 3.064 10.648 1 65.31 88 TYR A CA 1
ATOM 741 C C . TYR A 1 88 ? -0.436 4.453 10.75 1 65.31 88 TYR A C 1
ATOM 743 O O . TYR A 1 88 ? -0.224 5.121 9.734 1 65.31 88 TYR A O 1
ATOM 751 N N . ASN A 1 89 ? -0.211 4.82 11.898 1 65.62 89 ASN A N 1
ATOM 752 C CA . ASN A 1 89 ? 0.44 6.113 12.086 1 65.62 89 ASN A CA 1
ATOM 753 C C . ASN A 1 89 ? 1.819 6.145 11.438 1 65.62 89 ASN A C 1
ATOM 755 O O . ASN A 1 89 ? 2.219 7.16 10.867 1 65.62 89 ASN A O 1
ATOM 759 N N . GLN A 1 90 ? 2.387 5.043 11.57 1 67.38 90 GLN A N 1
ATOM 760 C CA . GLN A 1 90 ? 3.691 4.957 10.922 1 67.38 90 GLN A CA 1
ATOM 761 C C . GLN A 1 90 ? 3.561 5.086 9.406 1 67.38 90 GLN A C 1
ATOM 763 O O . GLN A 1 90 ? 4.359 5.773 8.766 1 67.38 90 GLN A O 1
ATOM 768 N N . LYS A 1 91 ? 2.596 4.461 8.914 1 68.75 91 LYS A N 1
ATOM 769 C CA . LYS A 1 91 ? 2.346 4.562 7.477 1 68.75 91 LYS A CA 1
ATOM 770 C C . LYS A 1 91 ? 2.033 6 7.074 1 68.75 91 LYS A C 1
ATOM 772 O O . LYS A 1 91 ? 2.496 6.473 6.035 1 68.75 91 LYS A O 1
ATOM 777 N N . LEU A 1 92 ? 1.257 6.539 7.855 1 70.25 92 LEU A N 1
ATOM 778 C CA . LEU A 1 92 ? 0.912 7.938 7.613 1 70.25 92 LEU A CA 1
ATOM 779 C C . LEU A 1 92 ? 2.156 8.82 7.645 1 70.25 92 LEU A C 1
ATOM 781 O O . LEU A 1 92 ? 2.346 9.664 6.77 1 70.25 92 LEU A O 1
ATOM 785 N N . LEU A 1 93 ? 2.932 8.555 8.609 1 69.38 93 LEU A N 1
ATOM 786 C CA . LEU A 1 93 ? 4.156 9.328 8.758 1 69.38 93 LEU A CA 1
ATOM 787 C C . LEU A 1 93 ? 5.074 9.133 7.559 1 69.38 93 LEU A C 1
ATOM 789 O O . LEU A 1 93 ? 5.648 10.094 7.043 1 69.38 93 LEU A O 1
ATOM 793 N N . GLU A 1 94 ? 5.137 7.93 7.148 1 69.81 94 GLU A N 1
ATOM 794 C CA . GLU A 1 94 ? 5.957 7.629 5.977 1 69.81 94 GLU A CA 1
ATOM 795 C C . GLU A 1 94 ? 5.43 8.344 4.738 1 69.81 94 GLU A C 1
ATOM 797 O O . GLU A 1 94 ? 6.203 8.922 3.973 1 69.81 94 GLU A O 1
ATOM 802 N N . SER A 1 95 ? 4.172 8.258 4.566 1 69.69 95 SER A N 1
ATOM 803 C CA . SER A 1 95 ? 3.547 8.93 3.434 1 69.69 95 SER A CA 1
ATOM 804 C C . SER A 1 95 ? 3.803 10.43 3.473 1 69.69 95 SER A C 1
ATOM 806 O O . SER A 1 95 ? 4.051 11.047 2.436 1 69.69 95 SER A O 1
ATOM 808 N N . PHE A 1 96 ? 3.781 10.914 4.59 1 68.88 96 PHE A N 1
ATOM 809 C CA . PHE A 1 96 ? 4.031 12.336 4.762 1 68.88 96 PHE A CA 1
ATOM 810 C C . PHE A 1 96 ? 5.48 12.68 4.422 1 68.88 96 PHE A C 1
ATOM 812 O O . PHE A 1 96 ? 5.75 13.703 3.791 1 68.88 96 PHE A O 1
ATOM 819 N N . GLN A 1 97 ? 6.332 11.875 4.914 1 69.81 97 GLN A N 1
ATOM 820 C CA . GLN A 1 97 ? 7.75 12.117 4.652 1 69.81 97 GLN A CA 1
ATOM 821 C C . GLN A 1 97 ? 8.039 12.125 3.156 1 69.81 97 GLN A C 1
ATOM 823 O O . GLN A 1 97 ? 8.773 12.984 2.666 1 69.81 97 GLN A O 1
ATOM 828 N N . VAL A 1 98 ? 7.484 11.242 2.506 1 73 98 VAL A N 1
ATOM 829 C CA . VAL A 1 98 ? 7.676 11.141 1.062 1 73 98 VAL A CA 1
ATOM 830 C C . VAL A 1 98 ? 7.059 12.352 0.37 1 73 98 VAL A C 1
ATOM 832 O O . VAL A 1 98 ? 7.699 12.984 -0.47 1 73 98 VAL A O 1
ATOM 835 N N . SER A 1 99 ? 5.84 12.633 0.738 1 69.56 99 SER A N 1
ATOM 836 C CA . SER A 1 99 ? 5.133 13.758 0.138 1 69.56 99 SER A CA 1
ATOM 837 C C . SER A 1 99 ? 5.883 15.07 0.357 1 69.56 99 SER A C 1
ATOM 839 O O . SER A 1 99 ? 6 15.883 -0.559 1 69.56 99 SER A O 1
ATOM 841 N N . ASN A 1 100 ? 6.355 15.227 1.504 1 66.81 100 ASN A N 1
ATOM 842 C CA . ASN A 1 100 ? 7.098 16.438 1.831 1 66.81 100 ASN A CA 1
ATOM 843 C C . ASN A 1 100 ? 8.367 16.562 0.994 1 66.81 100 ASN A C 1
ATOM 845 O O . ASN A 1 100 ? 8.703 17.641 0.527 1 66.81 100 ASN A O 1
ATOM 849 N N . ALA A 1 101 ? 9.055 15.484 0.957 1 70.25 101 ALA A N 1
ATOM 850 C CA . ALA A 1 101 ? 10.273 15.484 0.143 1 70.25 101 ALA A CA 1
ATOM 851 C C . ALA A 1 101 ? 9.969 15.891 -1.294 1 70.25 101 ALA A C 1
ATOM 853 O O . ALA A 1 101 ? 10.719 16.672 -1.895 1 70.25 101 ALA A O 1
ATOM 854 N N . LEU A 1 102 ? 8.859 15.469 -1.808 1 70.88 102 LEU A N 1
ATOM 855 C CA . LEU A 1 102 ? 8.477 15.727 -3.189 1 70.88 102 LEU A CA 1
ATOM 856 C C . LEU A 1 102 ? 8.039 17.172 -3.365 1 70.88 102 LEU A C 1
ATOM 858 O O . LEU A 1 102 ? 8.32 17.797 -4.395 1 70.88 102 LEU A O 1
ATOM 862 N N . ASN A 1 103 ? 7.316 17.594 -2.434 1 65.75 103 ASN A N 1
ATOM 863 C CA . ASN A 1 103 ? 6.777 18.953 -2.523 1 65.75 103 ASN A CA 1
ATOM 864 C C . ASN A 1 103 ? 7.883 20 -2.475 1 65.75 103 ASN A C 1
ATOM 866 O O . ASN A 1 103 ? 7.785 21.047 -3.129 1 65.75 103 ASN A O 1
ATOM 870 N N . VAL A 1 104 ? 8.859 19.734 -1.706 1 66.31 104 VAL A N 1
ATOM 871 C CA . VAL A 1 104 ? 9.961 20.672 -1.562 1 66.31 104 VAL A CA 1
ATOM 872 C C . VAL A 1 104 ? 10.836 20.641 -2.809 1 66.31 104 VAL A C 1
ATOM 874 O O . VAL A 1 104 ? 11.508 21.609 -3.133 1 66.31 104 VAL A O 1
ATOM 877 N N . HIS A 1 105 ? 10.781 19.531 -3.49 1 71.31 105 HIS A N 1
ATOM 878 C CA . HIS A 1 105 ? 11.625 19.359 -4.664 1 71.31 105 HIS A CA 1
ATOM 879 C C . HIS A 1 105 ? 10.805 18.953 -5.883 1 71.31 105 HIS A C 1
ATOM 881 O O . HIS A 1 105 ? 10.656 17.75 -6.156 1 71.31 105 HIS A O 1
ATOM 887 N N . PRO A 1 106 ? 10.359 19.875 -6.664 1 62.88 106 PRO A N 1
ATOM 888 C CA . PRO A 1 106 ? 9.477 19.562 -7.789 1 62.88 106 PRO A CA 1
ATOM 889 C C . PRO A 1 106 ? 10.148 18.672 -8.836 1 62.88 106 PRO A C 1
ATOM 891 O O . PRO A 1 106 ? 9.461 18.031 -9.648 1 62.88 106 PRO A O 1
ATOM 894 N N . ASN A 1 107 ? 11.531 18.609 -8.859 1 71 107 ASN A N 1
ATOM 895 C CA . ASN A 1 107 ? 12.219 17.781 -9.844 1 71 107 ASN A CA 1
ATOM 896 C C . ASN A 1 107 ? 12.328 16.328 -9.375 1 71 107 ASN A C 1
ATOM 898 O O . ASN A 1 107 ? 13.148 15.57 -9.883 1 71 107 ASN A O 1
ATOM 902 N N . PHE A 1 108 ? 11.508 16.047 -8.445 1 73.38 108 PHE A N 1
ATOM 903 C CA . PHE A 1 108 ? 11.578 14.703 -7.867 1 73.38 108 PHE A CA 1
ATOM 904 C C . PHE A 1 108 ? 11.25 13.641 -8.906 1 73.38 108 PHE A C 1
ATOM 906 O O . PHE A 1 108 ? 11.703 12.5 -8.797 1 73.38 108 PHE A O 1
ATOM 913 N N . SER A 1 109 ? 10.445 14.008 -9.922 1 72.12 109 SER A N 1
ATOM 914 C CA . SER A 1 109 ? 9.945 13.039 -10.891 1 72.12 109 SER A CA 1
ATOM 915 C C . SER A 1 109 ? 11.086 12.352 -11.633 1 72.12 109 SER A C 1
ATOM 917 O O . SER A 1 109 ? 10.898 11.297 -12.234 1 72.12 109 SER A O 1
ATOM 919 N N . ASN A 1 110 ? 12.211 12.953 -11.477 1 77.44 110 ASN A N 1
ATOM 920 C CA . ASN A 1 110 ? 13.352 12.367 -12.164 1 77.44 110 ASN A CA 1
ATOM 921 C C . ASN A 1 110 ? 14.039 11.305 -11.312 1 77.44 110 ASN A C 1
ATOM 923 O O . ASN A 1 110 ? 14.844 10.523 -11.82 1 77.44 110 ASN A O 1
ATOM 927 N N . PHE A 1 111 ? 13.641 11.281 -10.039 1 85.88 111 PHE A N 1
ATOM 928 C CA . PHE A 1 111 ? 14.445 10.469 -9.133 1 85.88 111 PHE A CA 1
ATOM 929 C C . PHE A 1 111 ? 13.57 9.477 -8.375 1 85.88 111 PHE A C 1
ATOM 931 O O . PHE A 1 111 ? 14.078 8.5 -7.82 1 85.88 111 PHE A O 1
ATOM 938 N N . ILE A 1 112 ? 12.328 9.812 -8.367 1 84.75 112 ILE A N 1
ATOM 939 C CA . ILE A 1 112 ? 11.43 8.984 -7.574 1 84.75 112 ILE A CA 1
ATOM 940 C C . ILE A 1 112 ? 10.328 8.406 -8.469 1 84.75 112 ILE A C 1
ATOM 942 O O . ILE A 1 112 ? 9.633 9.156 -9.164 1 84.75 112 ILE A O 1
ATOM 946 N N . PHE A 1 113 ? 10.172 7.184 -8.438 1 82.5 113 PHE A N 1
ATOM 947 C CA . PHE A 1 113 ? 9.195 6.492 -9.266 1 82.5 113 PHE A CA 1
ATOM 948 C C . PHE A 1 113 ? 8.242 5.672 -8.414 1 82.5 113 PHE A C 1
ATOM 950 O O . PHE A 1 113 ? 8.633 4.656 -7.828 1 82.5 113 PHE A O 1
ATOM 957 N N . PHE A 1 114 ? 7.066 6.117 -8.414 1 78.19 114 PHE A N 1
ATOM 958 C CA . PHE A 1 114 ? 6.043 5.477 -7.598 1 78.19 114 PHE A CA 1
ATOM 959 C C . PHE A 1 114 ? 5.387 4.332 -8.359 1 78.19 114 PHE A C 1
ATOM 961 O O . PHE A 1 114 ? 5.402 4.309 -9.594 1 78.19 114 PHE A O 1
ATOM 968 N N . GLU A 1 115 ? 4.922 3.338 -7.5 1 75 115 GLU A N 1
ATOM 969 C CA . GLU A 1 115 ? 4.039 2.34 -8.094 1 75 115 GLU A CA 1
ATOM 970 C C . GLU A 1 115 ? 2.652 2.922 -8.367 1 75 115 GLU A C 1
ATOM 972 O O . GLU A 1 115 ? 2.107 3.654 -7.543 1 75 115 GLU A O 1
ATOM 977 N N . THR A 1 116 ? 2.215 2.83 -9.625 1 62.78 116 THR A N 1
ATOM 978 C CA . THR A 1 116 ? 0.898 3.344 -9.984 1 62.78 116 THR A CA 1
ATOM 979 C C . THR A 1 116 ? -0.204 2.459 -9.414 1 62.78 116 THR A C 1
ATOM 981 O O . THR A 1 116 ? -0.128 1.231 -9.492 1 62.78 116 THR A O 1
ATOM 984 N N . ARG A 1 117 ? -0.771 2.93 -8.281 1 59.44 117 ARG A N 1
ATOM 985 C CA . ARG A 1 117 ? -1.923 2.15 -7.836 1 59.44 117 ARG A CA 1
ATOM 986 C C . ARG A 1 117 ? -3.195 2.99 -7.863 1 59.44 117 ARG A C 1
ATOM 988 O O . ARG A 1 117 ? -3.141 4.215 -7.73 1 59.44 117 ARG A O 1
ATOM 995 N N . LYS A 1 118 ? -4.266 2.293 -8.453 1 57.47 118 LYS A N 1
ATOM 996 C CA . LYS A 1 118 ? -5.555 2.965 -8.57 1 57.47 118 LYS A CA 1
ATOM 997 C C . LYS A 1 118 ? -6.156 3.24 -7.195 1 57.47 118 LYS A C 1
ATOM 999 O O . LYS A 1 118 ? -5.574 2.875 -6.172 1 57.47 118 LYS A O 1
ATOM 1004 N N . SER A 1 119 ? -7.238 3.824 -7.262 1 60.22 119 SER A N 1
ATOM 1005 C CA . SER A 1 119 ? -8.031 4.273 -6.121 1 60.22 119 SER A CA 1
ATOM 1006 C C . SER A 1 119 ? -8.406 3.107 -5.215 1 60.22 119 SER A C 1
ATOM 1008 O O . SER A 1 119 ? -8.828 2.051 -5.695 1 60.22 119 SER A O 1
ATOM 1010 N N . THR A 1 120 ? -7.996 3.107 -3.908 1 64.38 120 THR A N 1
ATOM 1011 C CA . THR A 1 120 ? -8.328 2.111 -2.895 1 64.38 120 THR A CA 1
ATOM 1012 C C . THR A 1 120 ? -9.812 2.164 -2.551 1 64.38 120 THR A C 1
ATOM 1014 O O . THR A 1 120 ? -10.336 1.259 -1.898 1 64.38 120 THR A O 1
ATOM 1017 N N . GLY A 1 121 ? -10.57 3.154 -3.188 1 67.38 121 GLY A N 1
ATOM 1018 C CA . GLY A 1 121 ? -11.953 3.379 -2.814 1 67.38 121 GLY A CA 1
ATOM 1019 C C . GLY A 1 121 ? -12.109 4.117 -1.499 1 67.38 121 GLY A C 1
ATOM 1020 O O . GLY A 1 121 ? -13.188 4.113 -0.898 1 67.38 121 GLY A O 1
ATOM 1021 N N . ALA A 1 122 ? -11.07 4.684 -0.996 1 71.12 122 ALA A N 1
ATOM 1022 C CA . ALA A 1 122 ? -11.07 5.305 0.326 1 71.12 122 ALA A CA 1
ATOM 1023 C C . ALA A 1 122 ? -11.898 6.59 0.328 1 71.12 122 ALA A C 1
ATOM 1025 O O . ALA A 1 122 ? -12.141 7.176 1.385 1 71.12 122 ALA A O 1
ATOM 1026 N N . GLU A 1 123 ? -12.555 6.871 -0.818 1 72.38 123 GLU A N 1
ATOM 1027 C CA . GLU A 1 123 ? -13.344 8.102 -0.894 1 72.38 123 GLU A CA 1
ATOM 1028 C C . GLU A 1 123 ? -14.562 8.031 0.021 1 72.38 123 GLU A C 1
ATOM 1030 O O . GLU A 1 123 ? -15.023 9.055 0.53 1 72.38 123 GLU A O 1
ATOM 1035 N N . ASN A 1 124 ? -15 6.867 0.256 1 80.06 124 ASN A N 1
ATOM 1036 C CA . ASN A 1 124 ? -16.188 6.68 1.069 1 80.06 124 ASN A CA 1
ATOM 1037 C C . ASN A 1 124 ? -15.852 6.168 2.465 1 80.06 124 ASN A C 1
ATOM 1039 O O . ASN A 1 124 ? -16.734 5.816 3.238 1 80.06 124 ASN A O 1
ATOM 1043 N N . PHE A 1 125 ? -14.633 6.164 2.818 1 83.19 125 PHE A N 1
ATOM 1044 C CA . PHE A 1 125 ? -14.203 5.551 4.066 1 83.19 125 PHE A CA 1
ATOM 1045 C C . PHE A 1 125 ? -14.898 6.195 5.262 1 83.19 125 PHE A C 1
ATOM 1047 O O . PHE A 1 125 ? -15.477 5.504 6.102 1 83.19 125 PHE A O 1
ATOM 1054 N N . TYR A 1 126 ? -14.859 7.504 5.312 1 80.38 126 TYR A N 1
ATOM 1055 C CA . TYR A 1 126 ? -15.391 8.18 6.488 1 80.38 126 TYR A CA 1
ATOM 1056 C C . TYR A 1 126 ? -16.906 7.992 6.598 1 80.38 126 TYR A C 1
ATOM 1058 O O . TYR A 1 126 ? -17.438 7.805 7.695 1 80.38 126 TYR A O 1
ATOM 1066 N N . ASP A 1 127 ? -17.562 8.102 5.477 1 86.56 127 ASP A N 1
ATOM 1067 C CA . ASP A 1 127 ? -19 7.887 5.484 1 86.56 127 ASP A CA 1
ATOM 1068 C C . ASP A 1 127 ? -19.344 6.492 6.004 1 86.56 127 ASP A C 1
ATOM 1070 O O . ASP A 1 127 ? -20.266 6.332 6.797 1 86.56 127 ASP A O 1
ATOM 1074 N N . LEU A 1 128 ? -18.625 5.609 5.562 1 91.94 128 LEU A N 1
ATOM 1075 C CA . LEU A 1 128 ? -18.859 4.234 5.984 1 91.94 128 LEU A CA 1
ATOM 1076 C C . LEU A 1 128 ? -18.531 4.055 7.465 1 91.94 128 LEU A C 1
ATOM 1078 O O . LEU A 1 128 ? -19.266 3.393 8.195 1 91.94 128 LEU A O 1
ATOM 1082 N N . PHE A 1 129 ? -17.484 4.629 7.871 1 88.19 129 PHE A N 1
ATOM 1083 C CA . PHE A 1 129 ? -17.094 4.562 9.273 1 88.19 129 PHE A CA 1
ATOM 1084 C C . PHE A 1 129 ? -18.156 5.195 10.164 1 88.19 129 PHE A C 1
ATOM 1086 O O . PHE A 1 129 ? -18.484 4.656 11.219 1 88.19 129 PHE A O 1
ATOM 1093 N N . PHE A 1 130 ? -18.641 6.305 9.734 1 86.25 130 PHE A N 1
ATOM 1094 C CA . PHE A 1 130 ? -19.719 6.965 10.453 1 86.25 130 PHE A CA 1
ATOM 1095 C C . PHE A 1 130 ? -20.922 6.047 10.57 1 86.25 130 PHE A C 1
ATOM 1097 O O . PHE A 1 130 ? -21.516 5.91 11.648 1 86.25 130 PHE A O 1
ATOM 1104 N N . ALA A 1 131 ? -21.25 5.473 9.43 1 93.25 131 ALA A N 1
ATOM 1105 C CA . ALA A 1 131 ? -22.406 4.582 9.406 1 93.25 131 ALA A CA 1
ATOM 1106 C C . ALA A 1 131 ? -22.219 3.406 10.359 1 93.25 131 ALA A C 1
ATOM 1108 O O . ALA A 1 131 ? -23.156 3.008 11.062 1 93.25 131 ALA A O 1
ATOM 1109 N N . ILE A 1 132 ? -21.094 2.83 10.406 1 93.12 132 ILE A N 1
ATOM 1110 C CA . ILE A 1 132 ? -20.781 1.69 11.266 1 93.12 132 ILE A CA 1
ATOM 1111 C C . ILE A 1 132 ? -20.891 2.096 12.727 1 93.12 132 ILE A C 1
ATOM 1113 O O . ILE A 1 132 ? -21.594 1.442 13.508 1 93.12 132 ILE A O 1
ATOM 1117 N N . ARG A 1 133 ? -20.328 3.182 13.078 1 87.62 133 ARG A N 1
ATOM 1118 C CA . ARG A 1 133 ? -20.281 3.635 14.469 1 87.62 133 ARG A CA 1
ATOM 1119 C C . ARG A 1 133 ? -21.672 3.988 14.969 1 87.62 133 ARG A C 1
ATOM 1121 O O . ARG A 1 133 ? -21.984 3.793 16.156 1 87.62 133 ARG A O 1
ATOM 1128 N N . ASN A 1 134 ? -22.438 4.5 14.07 1 89.44 134 ASN A N 1
ATOM 1129 C CA . ASN A 1 134 ? -23.766 4.965 14.477 1 89.44 134 ASN A CA 1
ATOM 1130 C C . ASN A 1 134 ? -24.844 3.953 14.117 1 89.44 134 ASN A C 1
ATOM 1132 O O . ASN A 1 134 ? -26.031 4.25 14.227 1 89.44 134 ASN A O 1
ATOM 1136 N N . LYS A 1 135 ? -24.453 2.85 13.578 1 94.44 135 LYS A N 1
ATOM 1137 C CA . LYS A 1 135 ? -25.359 1.746 13.258 1 94.44 135 LYS A CA 1
ATOM 1138 C C . LYS A 1 135 ? -26.438 2.188 12.266 1 94.44 135 LYS A C 1
ATOM 1140 O O . LYS A 1 135 ? -27.625 1.927 12.477 1 94.44 135 LYS A O 1
ATOM 1145 N N . ARG A 1 136 ? -25.984 2.875 11.242 1 95.75 136 ARG A N 1
ATOM 1146 C CA . ARG A 1 136 ? -26.891 3.33 10.188 1 95.75 136 ARG A CA 1
ATOM 1147 C C . ARG A 1 136 ? -26.969 2.311 9.062 1 95.75 136 ARG A C 1
ATOM 1149 O O . ARG A 1 136 ? -25.969 1.7 8.695 1 95.75 136 ARG A O 1
ATOM 1156 N N . VAL A 1 137 ? -28.172 2.211 8.531 1 97.56 137 VAL A N 1
ATOM 1157 C CA . VAL A 1 137 ? -28.359 1.396 7.336 1 97.56 137 VAL A CA 1
ATOM 1158 C C . VAL A 1 137 ? -27.766 2.117 6.129 1 97.56 137 VAL A C 1
ATOM 1160 O O . VAL A 1 137 ? -27.891 3.336 5.996 1 97.56 137 VAL A O 1
ATOM 1163 N N . ILE A 1 138 ? -27.062 1.361 5.277 1 97.62 138 ILE A N 1
ATOM 1164 C CA . ILE A 1 138 ? -26.531 2.002 4.078 1 97.62 138 ILE A CA 1
ATOM 1165 C C . ILE A 1 138 ? -27.062 1.284 2.836 1 97.62 138 ILE A C 1
ATOM 1167 O O . ILE A 1 138 ? -27.344 0.085 2.879 1 97.62 138 ILE A O 1
ATOM 1171 N N . THR A 1 139 ? -27.188 2.049 1.795 1 97.62 139 THR A N 1
ATOM 1172 C CA . THR A 1 139 ? -27.562 1.525 0.485 1 97.62 139 THR A CA 1
ATOM 1173 C C . THR A 1 139 ? -26.547 1.947 -0.574 1 97.62 139 THR A C 1
ATOM 1175 O O . THR A 1 139 ? -25.969 3.029 -0.484 1 97.62 139 THR A O 1
ATOM 1178 N N . PHE A 1 140 ? -26.281 1.066 -1.506 1 96.12 140 PHE A N 1
ATOM 1179 C CA . PHE A 1 140 ? -25.359 1.367 -2.596 1 96.12 140 PHE A CA 1
ATOM 1180 C C . PHE A 1 140 ? -25.562 0.406 -3.76 1 96.12 140 PHE A C 1
ATOM 1182 O O . PHE A 1 140 ? -26.297 -0.577 -3.637 1 96.12 140 PHE A O 1
ATOM 1189 N N . GLU A 1 141 ? -25.062 0.811 -4.852 1 94.88 141 GLU A N 1
ATOM 1190 C CA . GLU A 1 141 ? -24.938 -0.093 -5.992 1 94.88 141 GLU A CA 1
ATOM 1191 C C . GLU A 1 141 ? -23.562 -0.754 -6.031 1 94.88 141 GLU A C 1
ATOM 1193 O O . GLU A 1 141 ? -22.547 -0.098 -5.789 1 94.88 141 GLU A O 1
ATOM 1198 N N . TYR A 1 142 ? -23.656 -2.107 -6.168 1 92 142 TYR A N 1
ATOM 1199 C CA . TYR A 1 142 ? -22.406 -2.863 -6.109 1 92 142 TYR A CA 1
ATOM 1200 C C . TYR A 1 142 ? -22.156 -3.617 -7.41 1 92 142 TYR A C 1
ATOM 1202 O O . TYR A 1 142 ? -23.047 -4.328 -7.898 1 92 142 TYR A O 1
ATOM 1210 N N . TYR A 1 143 ? -21 -3.434 -7.941 1 85 143 TYR A N 1
ATOM 1211 C CA . TYR A 1 143 ? -20.641 -4.145 -9.164 1 85 143 TYR A CA 1
ATOM 1212 C C . TYR A 1 143 ? -20.078 -5.527 -8.836 1 85 143 TYR A C 1
ATOM 1214 O O . TYR A 1 143 ? -19.031 -5.648 -8.203 1 85 143 TYR A O 1
ATOM 1222 N N . ASN A 1 144 ? -20.812 -6.547 -9.258 1 80.19 144 ASN A N 1
ATOM 1223 C CA . ASN A 1 144 ? -20.391 -7.926 -9.031 1 80.19 144 ASN A CA 1
ATOM 1224 C C . ASN A 1 144 ? -19.578 -8.469 -10.195 1 80.19 144 ASN A C 1
ATOM 1226 O O . ASN A 1 144 ? -20.062 -8.523 -11.328 1 80.19 144 ASN A O 1
ATOM 1230 N N . TYR A 1 145 ? -18.453 -8.945 -9.898 1 73 145 TYR A N 1
ATOM 1231 C CA . TYR A 1 145 ? -17.531 -9.43 -10.93 1 73 145 TYR A CA 1
ATOM 1232 C C . TYR A 1 145 ? -18.031 -10.742 -11.523 1 73 145 TYR A C 1
ATOM 1234 O O . TYR A 1 145 ? -17.75 -11.055 -12.68 1 73 145 TYR A O 1
ATOM 1242 N N . LYS A 1 146 ? -18.688 -11.555 -10.695 1 68.56 146 LYS A N 1
ATOM 1243 C CA . LYS A 1 146 ? -19.125 -12.883 -11.133 1 68.56 146 LYS A CA 1
ATOM 1244 C C . LYS A 1 146 ? -20.203 -12.773 -12.203 1 68.56 146 LYS A C 1
ATOM 1246 O O . LYS A 1 146 ? -20.125 -13.438 -13.234 1 68.56 146 LYS A O 1
ATOM 1251 N N . ASN A 1 147 ? -21.172 -11.898 -11.961 1 70.69 147 ASN A N 1
ATOM 1252 C CA . ASN A 1 147 ? -22.297 -11.844 -12.891 1 70.69 147 ASN A CA 1
ATOM 1253 C C . ASN A 1 147 ? -22.281 -10.555 -13.703 1 70.69 147 ASN A C 1
ATOM 1255 O O . ASN A 1 147 ? -23.141 -10.344 -14.555 1 70.69 147 ASN A O 1
ATOM 1259 N N . LYS A 1 148 ? -21.266 -9.648 -13.484 1 72.75 148 LYS A N 1
ATOM 1260 C CA . LYS A 1 148 ? -21.047 -8.391 -14.203 1 72.75 148 LYS A CA 1
ATOM 1261 C C . LYS A 1 148 ? -22.297 -7.512 -14.133 1 72.75 148 LYS A C 1
ATOM 1263 O O . LYS A 1 148 ? -22.688 -6.891 -15.125 1 72.75 148 LYS A O 1
ATOM 1268 N N . LEU A 1 149 ? -22.953 -7.582 -13.07 1 80.56 149 LEU A N 1
ATOM 1269 C CA . LEU A 1 149 ? -24.172 -6.797 -12.914 1 80.56 149 LEU A CA 1
ATOM 1270 C C . LEU A 1 149 ? -24.078 -5.863 -11.711 1 80.56 149 LEU A C 1
ATOM 1272 O O . LEU A 1 149 ? -23.422 -6.195 -10.719 1 80.56 149 LEU A O 1
ATOM 1276 N N . MET A 1 150 ? -24.625 -4.742 -11.992 1 88.62 150 MET A N 1
ATOM 1277 C CA . MET A 1 150 ? -24.828 -3.832 -10.867 1 88.62 150 MET A CA 1
ATOM 1278 C C . MET A 1 150 ? -26.016 -4.258 -10.031 1 88.62 150 MET A C 1
ATOM 1280 O O . MET A 1 150 ? -27.109 -4.5 -10.562 1 88.62 150 MET A O 1
ATOM 1284 N N . THR A 1 151 ? -25.797 -4.441 -8.805 1 91.94 151 THR A N 1
ATOM 1285 C CA . THR A 1 151 ? -26.891 -4.836 -7.918 1 91.94 151 THR A CA 1
ATOM 1286 C C . THR A 1 151 ? -27.078 -3.812 -6.801 1 91.94 151 THR A C 1
ATOM 1288 O O . THR A 1 151 ? -26.094 -3.273 -6.277 1 91.94 151 THR A O 1
ATOM 1291 N N . ALA A 1 152 ? -28.344 -3.564 -6.527 1 93.69 152 ALA A N 1
ATOM 1292 C CA . ALA A 1 152 ? -28.656 -2.693 -5.395 1 93.69 152 ALA A CA 1
ATOM 1293 C C . ALA A 1 152 ? -28.5 -3.436 -4.07 1 93.69 152 ALA A C 1
ATOM 1295 O O . ALA A 1 152 ? -28.984 -4.555 -3.918 1 93.69 152 ALA A O 1
ATOM 1296 N N . ARG A 1 153 ? -27.766 -2.826 -3.135 1 95.5 153 ARG A N 1
ATOM 1297 C CA . ARG A 1 153 ? -27.531 -3.449 -1.837 1 95.5 153 ARG A CA 1
ATOM 1298 C C . ARG A 1 153 ? -28.031 -2.568 -0.702 1 95.5 153 ARG A C 1
ATOM 1300 O O . ARG A 1 153 ? -27.906 -1.343 -0.755 1 95.5 153 ARG A O 1
ATOM 1307 N N . LYS A 1 154 ? -28.688 -3.145 0.181 1 97.62 154 LYS A N 1
ATOM 1308 C CA . LYS A 1 154 ? -29.031 -2.588 1.485 1 97.62 154 LYS A CA 1
ATOM 1309 C C . LYS A 1 154 ? -28.438 -3.416 2.615 1 97.62 154 LYS A C 1
ATOM 1311 O O . LYS A 1 154 ? -28.734 -4.602 2.756 1 97.62 154 LYS A O 1
ATOM 1316 N N . VAL A 1 155 ? -27.562 -2.762 3.441 1 97.75 155 VAL A N 1
ATOM 1317 C CA . VAL A 1 155 ? -26.812 -3.604 4.367 1 97.75 155 VAL A CA 1
ATOM 1318 C C . VAL A 1 155 ? -26.672 -2.902 5.715 1 97.75 155 VAL A C 1
ATOM 1320 O O . VAL A 1 155 ? -26.938 -1.699 5.824 1 97.75 155 VAL A O 1
ATOM 1323 N N . HIS A 1 156 ? -26.453 -3.713 6.754 1 97.88 156 HIS A N 1
ATOM 1324 C CA . HIS A 1 156 ? -25.969 -3.242 8.039 1 97.88 156 HIS A CA 1
ATOM 1325 C C . HIS A 1 156 ? -24.438 -3.234 8.078 1 97.88 156 HIS A C 1
ATOM 1327 O O . HIS A 1 156 ? -23.812 -4.289 8.195 1 97.88 156 HIS A O 1
ATOM 1333 N N . PRO A 1 157 ? -23.828 -2.037 7.922 1 97.12 157 PRO A N 1
ATOM 1334 C CA . PRO A 1 157 ? -22.375 -1.99 7.961 1 97.12 157 PRO A CA 1
ATOM 1335 C C . PRO A 1 157 ? -21.812 -2.299 9.344 1 97.12 157 PRO A C 1
ATOM 1337 O O . PRO A 1 157 ? -22.297 -1.767 10.344 1 97.12 157 PRO A O 1
ATOM 1340 N N . LEU A 1 158 ? -20.766 -3.105 9.414 1 94.94 158 LEU A N 1
ATOM 1341 C CA . LEU A 1 158 ? -20.297 -3.586 10.711 1 94.94 158 LEU A CA 1
ATOM 1342 C C . LEU A 1 158 ? -18.812 -3.281 10.898 1 94.94 158 LEU A C 1
ATOM 1344 O O . LEU A 1 158 ? -18.359 -3.018 12.016 1 94.94 158 LEU A O 1
ATOM 1348 N N . ALA A 1 159 ? -18.047 -3.375 9.836 1 93.06 159 ALA A N 1
ATOM 1349 C CA . ALA A 1 159 ? -16.609 -3.15 9.961 1 93.06 159 ALA A CA 1
ATOM 1350 C C . ALA A 1 159 ? -15.984 -2.799 8.617 1 93.06 159 ALA A C 1
ATOM 1352 O O . ALA A 1 159 ? -16.609 -2.996 7.566 1 93.06 159 ALA A O 1
ATOM 1353 N N . LEU A 1 160 ? -14.844 -2.217 8.695 1 91.69 160 LEU A N 1
ATOM 1354 C CA . LEU A 1 160 ? -13.984 -1.999 7.531 1 91.69 160 LEU A CA 1
ATOM 1355 C C . LEU A 1 160 ? -12.688 -2.781 7.664 1 91.69 160 LEU A C 1
ATOM 1357 O O . LEU A 1 160 ? -12.094 -2.84 8.742 1 91.69 160 LEU A O 1
ATOM 1361 N N . LYS A 1 161 ? -12.289 -3.404 6.598 1 89.44 161 LYS A N 1
ATOM 1362 C CA . LYS A 1 161 ? -11.086 -4.23 6.59 1 89.44 161 LYS A CA 1
ATOM 1363 C C . LYS A 1 161 ? -10.18 -3.871 5.414 1 89.44 161 LYS A C 1
ATOM 1365 O O . LYS A 1 161 ? -10.641 -3.756 4.277 1 89.44 161 LYS A O 1
ATOM 1370 N N . GLU A 1 162 ? -8.93 -3.598 5.766 1 84.94 162 GLU A N 1
ATOM 1371 C CA . GLU A 1 162 ? -7.922 -3.4 4.73 1 84.94 162 GLU A CA 1
ATOM 1372 C C . GLU A 1 162 ? -7.242 -4.719 4.363 1 84.94 162 GLU A C 1
ATOM 1374 O O . GLU A 1 162 ? -6.871 -5.496 5.242 1 84.94 162 GLU A O 1
ATOM 1379 N N . SER A 1 163 ? -7.152 -4.98 3.08 1 84.12 163 SER A N 1
ATOM 1380 C CA . SER A 1 163 ? -6.48 -6.188 2.607 1 84.12 163 SER A CA 1
ATOM 1381 C C . SER A 1 163 ? -5.879 -5.98 1.222 1 84.12 163 SER A C 1
ATOM 1383 O O . SER A 1 163 ? -6.578 -5.574 0.291 1 84.12 163 SER A O 1
ATOM 1385 N N . LYS A 1 164 ? -4.609 -6.273 1.072 1 78.88 164 LYS A N 1
ATOM 1386 C CA . LYS A 1 164 ? -3.879 -6.145 -0.186 1 78.88 164 LYS A CA 1
ATOM 1387 C C . LYS A 1 164 ? -4.094 -4.766 -0.809 1 78.88 164 LYS A C 1
ATOM 1389 O O . LYS A 1 164 ? -4.484 -4.66 -1.975 1 78.88 164 LYS A O 1
ATOM 1394 N N . ASP A 1 165 ? -4.004 -3.771 -0.034 1 73.69 165 ASP A N 1
ATOM 1395 C CA . ASP A 1 165 ? -4.027 -2.359 -0.402 1 73.69 165 ASP A CA 1
ATOM 1396 C C . ASP A 1 165 ? -5.418 -1.936 -0.873 1 73.69 165 ASP A C 1
ATOM 1398 O O . ASP A 1 165 ? -5.559 -0.959 -1.611 1 73.69 165 ASP A O 1
ATOM 1402 N N . ARG A 1 166 ? -6.395 -2.725 -0.418 1 80.56 166 ARG A N 1
ATOM 1403 C CA . ARG A 1 166 ? -7.785 -2.379 -0.699 1 80.56 166 ARG A CA 1
ATOM 1404 C C . ARG A 1 166 ? -8.609 -2.355 0.581 1 80.56 166 ARG A C 1
ATOM 1406 O O . ARG A 1 166 ? -8.258 -3.002 1.568 1 80.56 166 ARG A O 1
ATOM 1413 N N . TRP A 1 167 ? -9.641 -1.585 0.458 1 85.88 167 TRP A N 1
ATOM 1414 C CA . TRP A 1 167 ? -10.57 -1.517 1.587 1 85.88 167 TRP A CA 1
ATOM 1415 C C . TRP A 1 167 ? -11.859 -2.273 1.283 1 85.88 167 TRP A C 1
ATOM 1417 O O . TRP A 1 167 ? -12.367 -2.217 0.161 1 85.88 167 TRP A O 1
ATOM 1427 N N . TYR A 1 168 ? -12.328 -2.932 2.35 1 91.19 168 TYR A N 1
ATOM 1428 C CA . TYR A 1 168 ? -13.562 -3.707 2.246 1 91.19 168 TYR A CA 1
ATOM 1429 C C . TYR A 1 168 ? -14.547 -3.32 3.348 1 91.19 168 TYR A C 1
ATOM 1431 O O . TYR A 1 168 ? -14.141 -3.09 4.492 1 91.19 168 TYR A O 1
ATOM 1439 N N . LEU A 1 169 ? -15.812 -3.295 2.951 1 94.94 169 LEU A N 1
ATOM 1440 C CA . LEU A 1 169 ? -16.906 -3.184 3.916 1 94.94 169 LEU A CA 1
ATOM 1441 C C . LEU A 1 169 ? -17.422 -4.562 4.32 1 94.94 169 LEU A C 1
ATOM 1443 O O . LEU A 1 169 ? -17.781 -5.367 3.461 1 94.94 169 LEU A O 1
ATOM 1447 N N . ILE A 1 170 ? -17.328 -4.816 5.594 1 94.56 170 ILE A N 1
ATOM 1448 C CA . ILE A 1 170 ? -17.969 -6.004 6.152 1 94.56 170 ILE A CA 1
ATOM 1449 C C . ILE A 1 170 ? -19.375 -5.656 6.645 1 94.56 170 ILE A C 1
ATOM 1451 O O . ILE A 1 170 ? -19.531 -4.801 7.52 1 94.56 170 ILE A O 1
ATOM 1455 N N . ALA A 1 171 ? -20.328 -6.293 6.059 1 95.81 171 ALA A N 1
ATOM 1456 C CA . ALA A 1 171 ? -21.688 -5.898 6.383 1 95.81 171 ALA A CA 1
ATOM 1457 C C . ALA A 1 171 ? -22.641 -7.09 6.305 1 95.81 171 ALA A C 1
ATOM 1459 O O . ALA A 1 171 ? -22.359 -8.07 5.613 1 95.81 171 ALA A O 1
ATOM 1460 N N . SER A 1 172 ? -23.672 -7.055 7.059 1 95.06 172 SER A N 1
ATOM 1461 C CA . SER A 1 172 ? -24.766 -8 6.922 1 95.06 172 SER A CA 1
ATOM 1462 C C . SER A 1 172 ? -25.766 -7.539 5.871 1 95.06 172 SER A C 1
ATOM 1464 O O . SER A 1 172 ? -26.312 -6.441 5.969 1 95.06 172 SER A O 1
ATOM 1466 N N . ASP A 1 173 ? -25.875 -8.344 4.887 1 94.25 173 ASP A N 1
ATOM 1467 C CA . ASP A 1 173 ? -26.828 -8.031 3.83 1 94.25 173 ASP A CA 1
ATOM 1468 C C . ASP A 1 173 ? -28.266 -8.234 4.312 1 94.25 173 ASP A C 1
ATOM 1470 O O . ASP A 1 173 ? -28.609 -9.312 4.797 1 94.25 173 ASP A O 1
ATOM 1474 N N . THR A 1 174 ? -29.062 -7.289 4.172 1 93.81 174 THR A N 1
ATOM 1475 C CA . THR A 1 174 ? -30.422 -7.367 4.719 1 93.81 174 THR A CA 1
ATOM 1476 C C . THR A 1 174 ? -31.281 -8.305 3.881 1 93.81 174 THR A C 1
ATOM 1478 O O . THR A 1 174 ? -32.312 -8.773 4.348 1 93.81 174 THR A O 1
ATOM 1481 N N . ASN A 1 175 ? -30.891 -8.492 2.664 1 91.56 175 ASN A N 1
ATOM 1482 C CA . ASN A 1 175 ? -31.656 -9.383 1.788 1 91.56 175 ASN A CA 1
ATOM 1483 C C . ASN A 1 175 ? -31.609 -10.828 2.275 1 91.56 175 ASN A C 1
ATOM 1485 O O . ASN A 1 175 ? -32.625 -11.516 2.295 1 91.56 175 ASN A O 1
ATOM 1489 N N . ASP A 1 176 ? -30.438 -11.32 2.699 1 90.56 176 ASP A N 1
ATOM 1490 C CA . ASP A 1 176 ? -30.297 -12.727 3.068 1 90.56 176 ASP A CA 1
ATOM 1491 C C . ASP A 1 176 ? -29.703 -12.875 4.465 1 90.56 176 ASP A C 1
ATOM 1493 O O . ASP A 1 176 ? -29.516 -13.992 4.949 1 90.56 176 ASP A O 1
ATOM 1497 N N . LYS A 1 177 ? -29.375 -11.797 5.113 1 89.06 177 LYS A N 1
ATOM 1498 C CA . LYS A 1 177 ? -28.844 -11.766 6.473 1 89.06 177 LYS A CA 1
ATOM 1499 C C . LYS A 1 177 ? -27.484 -12.469 6.551 1 89.06 177 LYS A C 1
ATOM 1501 O O . LYS A 1 177 ? -27.141 -13.047 7.582 1 89.06 177 LYS A O 1
ATOM 1506 N N . VAL A 1 178 ? -26.875 -12.547 5.445 1 89.56 178 VAL A N 1
ATOM 1507 C CA . VAL A 1 178 ? -25.547 -13.164 5.387 1 89.56 178 VAL A CA 1
ATOM 1508 C C . VAL A 1 178 ? -24.469 -12.086 5.5 1 89.56 178 VAL A C 1
ATOM 1510 O O . VAL A 1 178 ? -24.609 -11 4.934 1 89.56 178 VAL A O 1
ATOM 1513 N N . LEU A 1 179 ? -23.438 -12.43 6.23 1 90.69 179 LEU A N 1
ATOM 1514 C CA . LEU A 1 179 ? -22.281 -11.555 6.34 1 90.69 179 LEU A CA 1
ATOM 1515 C C . LEU A 1 179 ? -21.453 -11.594 5.059 1 90.69 179 LEU A C 1
ATOM 1517 O O . LEU A 1 179 ? -21.062 -12.672 4.594 1 90.69 179 LEU A O 1
ATOM 1521 N N . LYS A 1 180 ? -21.281 -10.445 4.508 1 90.94 180 LYS A N 1
ATOM 1522 C CA . LYS A 1 180 ? -20.562 -10.359 3.242 1 90.94 180 LYS A CA 1
ATOM 1523 C C . LYS A 1 180 ? -19.484 -9.273 3.289 1 90.94 180 LYS A C 1
ATOM 1525 O O . LYS A 1 180 ? -19.516 -8.398 4.156 1 90.94 180 LYS A O 1
ATOM 1530 N N . SER A 1 181 ? -18.516 -9.414 2.381 1 91.62 181 SER A N 1
ATOM 1531 C CA . SER A 1 181 ? -17.484 -8.398 2.164 1 91.62 181 SER A CA 1
ATOM 1532 C C . SER A 1 181 ? -17.688 -7.688 0.833 1 91.62 181 SER A C 1
ATOM 1534 O O . SER A 1 181 ? -17.906 -8.328 -0.196 1 91.62 181 SER A O 1
ATOM 1536 N N . PHE A 1 182 ? -17.703 -6.359 0.883 1 91.88 182 PHE A N 1
ATOM 1537 C CA . PHE A 1 182 ? -17.859 -5.547 -0.315 1 91.88 182 PHE A CA 1
ATOM 1538 C C . PHE A 1 182 ? -16.641 -4.676 -0.554 1 91.88 182 PHE A C 1
ATOM 1540 O O . PHE A 1 182 ? -16.297 -3.832 0.278 1 91.88 182 PHE A O 1
ATOM 1547 N N . GLY A 1 183 ? -15.969 -4.852 -1.656 1 90.25 183 GLY A N 1
ATOM 1548 C CA . GLY A 1 183 ? -14.883 -3.949 -2.01 1 90.25 183 GLY A CA 1
ATOM 1549 C C . GLY A 1 183 ? -15.344 -2.514 -2.195 1 90.25 183 GLY A C 1
ATOM 1550 O O . GLY A 1 183 ? -16.312 -2.256 -2.9 1 90.25 183 GLY A O 1
ATOM 1551 N N . LEU A 1 184 ? -14.664 -1.602 -1.595 1 90.56 184 LEU A N 1
ATOM 1552 C CA . LEU A 1 184 ? -15.102 -0.209 -1.644 1 90.56 184 LEU A CA 1
ATOM 1553 C C . LEU A 1 184 ? -14.969 0.352 -3.055 1 90.56 184 LEU A C 1
ATOM 1555 O O . LEU A 1 184 ? -15.734 1.238 -3.449 1 90.56 184 LEU A O 1
ATOM 1559 N N . ASP A 1 185 ? -14.016 -0.153 -3.801 1 83.31 185 ASP A N 1
ATOM 1560 C CA . ASP A 1 185 ? -13.789 0.298 -5.172 1 83.31 185 ASP A CA 1
ATOM 1561 C C . ASP A 1 185 ? -14.969 -0.067 -6.07 1 83.31 185 ASP A C 1
ATOM 1563 O O . ASP A 1 185 ? -15.102 0.466 -7.176 1 83.31 185 ASP A O 1
ATOM 1567 N N . ARG A 1 186 ? -15.82 -0.925 -5.605 1 87.69 186 ARG A N 1
ATOM 1568 C CA . ARG A 1 186 ? -16.953 -1.391 -6.406 1 87.69 186 ARG A CA 1
ATOM 1569 C C . ARG A 1 186 ? -18.266 -0.825 -5.879 1 87.69 186 ARG A C 1
ATOM 1571 O O . ARG A 1 186 ? -19.328 -1.188 -6.359 1 87.69 186 ARG A O 1
ATOM 1578 N N . ILE A 1 187 ? -18.156 -0.011 -4.914 1 90.62 187 ILE A N 1
ATOM 1579 C CA . ILE A 1 187 ? -19.344 0.624 -4.352 1 90.62 187 ILE A CA 1
ATOM 1580 C C . ILE A 1 187 ? -19.625 1.936 -5.082 1 90.62 187 ILE A C 1
ATOM 1582 O O . ILE A 1 187 ? -18.75 2.795 -5.184 1 90.62 187 ILE A O 1
ATOM 1586 N N . HIS A 1 188 ? -20.875 1.994 -5.52 1 89.25 188 HIS A N 1
ATOM 1587 C CA . HIS A 1 188 ? -21.312 3.205 -6.203 1 89.25 188 HIS A CA 1
ATOM 1588 C C . HIS A 1 188 ? -22.578 3.762 -5.574 1 89.25 188 HIS A C 1
ATOM 1590 O O . HIS A 1 188 ? -23.406 3.002 -5.066 1 89.25 188 HIS A O 1
ATOM 1596 N N . TYR A 1 189 ? -22.719 5.129 -5.59 1 91.62 189 TYR A N 1
ATOM 1597 C CA . TYR A 1 189 ? -23.922 5.812 -5.117 1 91.62 189 TYR A CA 1
ATOM 1598 C C . TYR A 1 189 ? -24.234 5.43 -3.676 1 91.62 189 TYR A C 1
ATOM 1600 O O . TYR A 1 189 ? -25.375 5.051 -3.359 1 91.62 189 TYR A O 1
ATOM 1608 N N . LEU A 1 190 ? -23.234 5.551 -2.869 1 93.88 190 LEU A N 1
ATOM 1609 C CA . LEU A 1 190 ? -23.391 5.23 -1.453 1 93.88 190 LEU A CA 1
ATOM 1610 C C . LEU A 1 190 ? -24.328 6.215 -0.771 1 93.88 190 LEU A C 1
ATOM 1612 O O . LEU A 1 190 ? -24.219 7.426 -0.968 1 93.88 190 LEU A O 1
ATOM 1616 N N . ASP A 1 191 ? -25.281 5.688 -0.055 1 94.69 191 ASP A N 1
ATOM 1617 C CA . ASP A 1 191 ? -26.188 6.492 0.748 1 94.69 191 ASP A CA 1
ATOM 1618 C C . ASP A 1 191 ? -26.234 5.996 2.191 1 94.69 191 ASP A C 1
ATOM 1620 O O . ASP A 1 191 ? -26.531 4.828 2.443 1 94.69 191 ASP A O 1
ATOM 1624 N N . VAL A 1 192 ? -25.891 6.871 3.092 1 95.06 192 VAL A N 1
ATOM 1625 C CA . VAL A 1 192 ? -26.016 6.574 4.516 1 95.06 192 VAL A CA 1
ATOM 1626 C C . VAL A 1 192 ? -27.391 7.008 5.012 1 95.06 192 VAL A C 1
ATOM 1628 O O . VAL A 1 192 ? -27.641 8.203 5.223 1 95.06 192 VAL A O 1
ATOM 1631 N N . ASN A 1 193 ? -28.188 6.066 5.293 1 94.75 193 ASN A N 1
ATOM 1632 C CA . ASN A 1 193 ? -29.562 6.359 5.68 1 94.75 193 ASN A CA 1
ATOM 1633 C C . ASN A 1 193 ? -29.641 6.887 7.109 1 94.75 193 ASN A C 1
ATOM 1635 O O . ASN A 1 193 ? -28.75 6.645 7.918 1 94.75 193 ASN A O 1
ATOM 1639 N N . LYS A 1 194 ? -30.734 7.582 7.363 1 92.56 194 LYS A N 1
ATOM 1640 C CA . LYS A 1 194 ? -30.984 8.047 8.727 1 92.56 194 LYS A CA 1
ATOM 1641 C C . LYS A 1 194 ? -31.484 6.902 9.609 1 92.56 194 LYS A C 1
ATOM 1643 O O . LYS A 1 194 ? -31.344 6.957 10.836 1 92.56 194 LYS A O 1
ATOM 1648 N N . THR A 1 195 ? -31.969 5.926 8.969 1 94.44 195 THR A N 1
ATOM 1649 C CA . THR A 1 195 ? -32.5 4.77 9.695 1 94.44 195 THR A CA 1
ATOM 1650 C C . THR A 1 195 ? -31.359 3.996 10.359 1 94.44 195 THR A C 1
ATOM 1652 O O . THR A 1 195 ? -30.328 3.715 9.727 1 94.44 195 THR A O 1
ATOM 1655 N N . LYS A 1 196 ? -31.578 3.619 11.602 1 95.56 196 LYS A N 1
ATOM 1656 C CA . LYS A 1 196 ? -30.625 2.816 12.352 1 95.56 196 LYS A CA 1
ATOM 1657 C C . LYS A 1 196 ? -31.078 1.364 12.453 1 95.56 196 LYS A C 1
ATOM 1659 O O . LYS A 1 196 ? -32.281 1.079 12.367 1 95.56 196 LYS A O 1
ATOM 1664 N N . PHE A 1 197 ? -30.188 0.492 12.5 1 95.56 197 PHE A N 1
ATOM 1665 C CA . PHE A 1 197 ? -30.547 -0.893 12.781 1 95.56 197 PHE A CA 1
ATOM 1666 C C . PHE A 1 197 ? -30.266 -1.24 14.242 1 95.56 197 PHE A C 1
ATOM 1668 O O . PHE A 1 197 ? -29.328 -0.706 14.844 1 95.56 197 PHE A O 1
ATOM 1675 N N . LYS A 1 198 ? -31.062 -2.156 14.812 1 91.81 198 LYS A N 1
ATOM 1676 C CA . LYS A 1 198 ? -30.984 -2.512 16.219 1 91.81 198 LYS A CA 1
ATOM 1677 C C . LYS A 1 198 ? -30.375 -3.896 16.422 1 91.81 198 LYS A C 1
ATOM 1679 O O . LYS A 1 198 ? -30 -4.27 17.531 1 91.81 198 LYS A O 1
ATOM 1684 N N . GLU A 1 199 ? -30.312 -4.566 15.359 1 87.56 199 GLU A N 1
ATOM 1685 C CA . GLU A 1 199 ? -29.781 -5.922 15.453 1 87.56 199 GLU A CA 1
ATOM 1686 C C . GLU A 1 199 ? -28.406 -5.922 16.109 1 87.56 199 GLU A C 1
ATOM 1688 O O . GLU A 1 199 ? -27.578 -5.039 15.844 1 87.56 199 GLU A O 1
ATOM 1693 N N . LYS A 1 200 ? -28.281 -6.891 17 1 87.06 200 LYS A N 1
ATOM 1694 C CA . LYS A 1 200 ? -26.969 -7.094 17.609 1 87.06 200 LYS A CA 1
ATOM 1695 C C . LYS A 1 200 ? -26.25 -8.281 16.984 1 87.06 200 LYS A C 1
ATOM 1697 O O . LYS A 1 200 ? -26.797 -9.383 16.922 1 87.06 200 LYS A O 1
ATOM 1702 N N . TYR A 1 201 ? -25.219 -7.965 16.422 1 87.88 201 TYR A N 1
ATOM 1703 C CA . TYR A 1 201 ? -24.406 -9.016 15.82 1 87.88 201 TYR A CA 1
ATOM 1704 C C . TYR A 1 201 ? -23.297 -9.477 16.766 1 87.88 201 TYR A C 1
ATOM 1706 O O . TYR A 1 201 ? -22.688 -8.656 17.453 1 87.88 201 TYR A O 1
ATOM 1714 N N . LYS A 1 202 ? -23.141 -10.781 16.922 1 83.62 202 LYS A N 1
ATOM 1715 C CA . LYS A 1 202 ? -22.156 -11.352 17.828 1 83.62 202 LYS A CA 1
ATOM 1716 C C . LYS A 1 202 ? -20.906 -11.812 17.078 1 83.62 202 LYS A C 1
ATOM 1718 O O . LYS A 1 202 ? -20.359 -12.883 17.375 1 83.62 202 LYS A O 1
ATOM 1723 N N . TYR A 1 203 ? -20.531 -11.047 16.172 1 84.31 203 TYR A N 1
ATOM 1724 C CA . TYR A 1 203 ? -19.312 -11.414 15.43 1 84.31 203 TYR A CA 1
ATOM 1725 C C . TYR A 1 203 ? -18.078 -10.906 16.141 1 84.31 203 TYR A C 1
ATOM 1727 O O . TYR A 1 203 ? -18.047 -9.781 16.641 1 84.31 203 TYR A O 1
ATOM 1735 N N . ASN A 1 204 ? -17.172 -11.766 16.328 1 83.75 204 ASN A N 1
ATOM 1736 C CA . ASN A 1 204 ? -15.844 -11.352 16.781 1 83.75 204 ASN A CA 1
ATOM 1737 C C . ASN A 1 204 ? -14.891 -11.148 15.602 1 83.75 204 ASN A C 1
ATOM 1739 O O . ASN A 1 204 ? -14.109 -12.047 15.266 1 83.75 204 ASN A O 1
ATOM 1743 N N . PHE A 1 205 ? -14.938 -9.992 15.023 1 85.38 205 PHE A N 1
ATOM 1744 C CA . PHE A 1 205 ? -14.164 -9.703 13.828 1 85.38 205 PHE A CA 1
ATOM 1745 C C . PHE A 1 205 ? -12.672 -9.75 14.117 1 85.38 205 PHE A C 1
ATOM 1747 O O . PHE A 1 205 ? -11.883 -10.164 13.266 1 85.38 205 PHE A O 1
ATOM 1754 N N . ARG A 1 206 ? -12.328 -9.336 15.273 1 81.75 206 ARG A N 1
ATOM 1755 C CA . ARG A 1 206 ? -10.922 -9.359 15.648 1 81.75 206 ARG A CA 1
ATOM 1756 C C . ARG A 1 206 ? -10.367 -10.781 15.586 1 81.75 206 ARG A C 1
ATOM 1758 O O . ARG A 1 206 ? -9.305 -11.016 15.008 1 81.75 206 ARG A O 1
ATOM 1765 N N . GLU A 1 207 ? -11.078 -11.617 16.188 1 80.5 207 GLU A N 1
ATOM 1766 C CA . GLU A 1 207 ? -10.664 -13.023 16.156 1 80.5 207 GLU A CA 1
ATOM 1767 C C . GLU A 1 207 ? -10.695 -13.578 14.742 1 80.5 207 GLU A C 1
ATOM 1769 O O . GLU A 1 207 ? -9.805 -14.336 14.344 1 80.5 207 GLU A O 1
ATOM 1774 N N . HIS A 1 208 ? -11.688 -13.234 14.047 1 82.38 208 HIS A N 1
ATOM 1775 C CA . HIS A 1 208 ? -11.82 -13.734 12.68 1 82.38 208 HIS A CA 1
ATOM 1776 C C . HIS A 1 208 ? -10.664 -13.266 11.805 1 82.38 208 HIS A C 1
ATOM 1778 O O . HIS A 1 208 ? -10.039 -14.07 11.117 1 82.38 208 HIS A O 1
ATOM 1784 N N . PHE A 1 209 ? -10.352 -12.102 11.922 1 85.31 209 PHE A N 1
ATOM 1785 C CA . PHE A 1 209 ? -9.352 -11.539 11.023 1 85.31 209 PHE A CA 1
ATOM 1786 C C . PHE A 1 209 ? -7.941 -11.883 11.508 1 85.31 209 PHE A C 1
ATOM 1788 O O . PHE A 1 209 ? -6.984 -11.82 10.734 1 85.31 209 PHE A O 1
ATOM 1795 N N . LYS A 1 210 ? -7.863 -12.219 12.742 1 82.81 210 LYS A N 1
ATOM 1796 C CA . LYS A 1 210 ? -6.582 -12.695 13.258 1 82.81 210 LYS A CA 1
ATOM 1797 C C . LYS A 1 210 ? -6.109 -13.93 12.5 1 82.81 210 LYS A C 1
ATOM 1799 O O . LYS A 1 210 ? -4.91 -14.109 12.289 1 82.81 210 LYS A O 1
ATOM 1804 N N . ASN A 1 211 ? -7.086 -14.695 12.086 1 87.25 211 ASN A N 1
ATOM 1805 C CA . ASN A 1 211 ? -6.75 -15.953 11.422 1 87.25 211 ASN A CA 1
ATOM 1806 C C . ASN A 1 211 ? -7.059 -15.891 9.922 1 87.25 211 ASN A C 1
ATOM 1808 O O . ASN A 1 211 ? -7.141 -16.922 9.266 1 87.25 211 ASN A O 1
ATOM 1812 N N . ALA A 1 212 ? -7.285 -14.719 9.484 1 86.75 212 ALA A N 1
ATOM 1813 C CA . ALA A 1 212 ? -7.586 -14.555 8.062 1 86.75 212 ALA A CA 1
ATOM 1814 C C . ALA A 1 212 ? -6.359 -14.07 7.297 1 86.75 212 ALA A C 1
ATOM 1816 O O . ALA A 1 212 ? -5.578 -13.258 7.805 1 86.75 212 ALA A O 1
ATOM 1817 N N . PHE A 1 213 ? -6.168 -14.57 6.109 1 87.5 213 PHE A N 1
ATOM 1818 C CA . PHE A 1 213 ? -5.129 -14.055 5.227 1 87.5 213 PHE A CA 1
ATOM 1819 C C . PHE A 1 213 ? -5.605 -12.797 4.508 1 87.5 213 PHE A C 1
ATOM 1821 O O . PHE A 1 213 ? -4.84 -11.844 4.348 1 87.5 213 PHE A O 1
ATOM 1828 N N . GLY A 1 214 ? -6.852 -12.836 4.086 1 84.94 214 GLY A N 1
ATOM 1829 C CA . GLY A 1 214 ? -7.523 -11.711 3.459 1 84.94 214 GLY A CA 1
ATOM 1830 C C . GLY A 1 214 ? -8.93 -11.492 3.973 1 84.94 214 GLY A C 1
ATOM 1831 O O . GLY A 1 214 ? -9.156 -11.453 5.184 1 84.94 214 GLY A O 1
ATOM 1832 N N . VAL A 1 215 ? -9.805 -11.172 3.068 1 81 215 VAL A N 1
ATOM 1833 C CA . VAL A 1 215 ? -11.172 -10.867 3.473 1 81 215 VAL A CA 1
ATOM 1834 C C . VAL A 1 215 ? -12.094 -12.023 3.115 1 81 215 VAL A C 1
ATOM 1836 O O . VAL A 1 215 ? -13.289 -12 3.422 1 81 215 VAL A O 1
ATOM 1839 N N . MET A 1 216 ? -11.391 -13.109 2.67 1 66.94 216 MET A N 1
ATOM 1840 C CA . MET A 1 216 ? -12.227 -14.211 2.197 1 66.94 216 MET A CA 1
ATOM 1841 C C . MET A 1 216 ? -12.789 -15.008 3.369 1 66.94 216 MET A C 1
ATOM 1843 O O . MET A 1 216 ? -12.242 -14.977 4.469 1 66.94 216 MET A O 1
ATOM 1847 N N . ASN A 1 217 ? -13.883 -15.695 3.352 1 61.88 217 ASN A N 1
ATOM 1848 C CA . ASN A 1 217 ? -14.477 -16.781 4.137 1 61.88 217 ASN A CA 1
ATOM 1849 C C . ASN A 1 217 ? -15.086 -16.266 5.434 1 61.88 217 ASN A C 1
ATOM 1851 O O . ASN A 1 217 ? -15.016 -16.922 6.469 1 61.88 217 ASN A O 1
ATOM 1855 N N . LEU A 1 218 ? -15.727 -15.188 5.555 1 60.5 218 LEU A N 1
ATOM 1856 C CA . LEU A 1 218 ? -16.328 -14.75 6.812 1 60.5 218 LEU A CA 1
ATOM 1857 C C . LEU A 1 218 ? -17.25 -15.82 7.375 1 60.5 218 LEU A C 1
ATOM 1859 O O . LEU A 1 218 ? -17.5 -15.859 8.578 1 60.5 218 LEU A O 1
ATOM 1863 N N . ALA A 1 219 ? -17.734 -16.844 6.645 1 56.66 219 ALA A N 1
ATOM 1864 C CA . ALA A 1 219 ? -18.766 -17.703 7.207 1 56.66 219 ALA A CA 1
ATOM 1865 C C . ALA A 1 219 ? -18.234 -19.109 7.449 1 56.66 219 ALA A C 1
ATOM 1867 O O . ALA A 1 219 ? -18.781 -19.859 8.273 1 56.66 219 ALA A O 1
ATOM 1868 N N . GLU A 1 220 ? -17.172 -19.656 6.73 1 61.25 220 GLU A N 1
ATOM 1869 C CA . GLU A 1 220 ? -17.312 -21.109 6.676 1 61.25 220 GLU A CA 1
ATOM 1870 C C . GLU A 1 220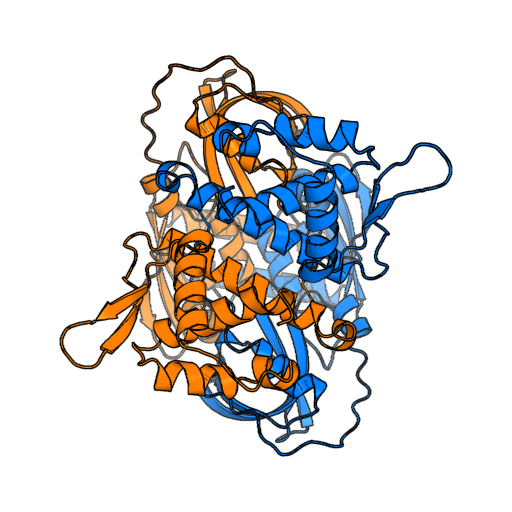 ? -16.031 -21.797 7.156 1 61.25 220 GLU A C 1
ATOM 1872 O O . GLU A 1 220 ? -16.094 -22.922 7.676 1 61.25 220 GLU A O 1
ATOM 1877 N N . GLN A 1 221 ? -14.852 -21.359 7.047 1 66.25 221 GLN A N 1
ATOM 1878 C CA . GLN A 1 221 ? -13.75 -22.297 7.25 1 66.25 221 GLN A CA 1
ATOM 1879 C C . GLN A 1 221 ? -13.023 -22 8.562 1 66.25 221 GLN A C 1
ATOM 1881 O O . GLN A 1 221 ? -12.797 -20.844 8.914 1 66.25 221 GLN A O 1
ATOM 1886 N N . ASN A 1 222 ? -12.82 -23.172 9.344 1 83.88 222 ASN A N 1
ATOM 1887 C CA . ASN A 1 222 ? -12.008 -23.031 10.555 1 83.88 222 ASN A CA 1
ATOM 1888 C C . ASN A 1 222 ? -10.531 -22.844 10.219 1 83.88 222 ASN A C 1
ATOM 1890 O O . ASN A 1 222 ? -10.047 -23.344 9.203 1 83.88 222 ASN A O 1
ATOM 1894 N N . PRO A 1 223 ? -9.852 -22.094 10.93 1 90.62 223 PRO A N 1
ATOM 1895 C CA . PRO A 1 223 ? -8.406 -21.984 10.727 1 90.62 223 PRO A CA 1
ATOM 1896 C C . PRO A 1 223 ? -7.68 -23.312 10.961 1 90.62 223 PRO A C 1
ATOM 1898 O O . PRO A 1 223 ? -8.148 -24.156 11.734 1 90.62 223 PRO A O 1
ATOM 1901 N N . GLU A 1 224 ? -6.66 -23.5 10.273 1 94 224 GLU A N 1
ATOM 1902 C CA . GLU A 1 224 ? -5.883 -24.734 10.367 1 94 224 GLU A CA 1
ATOM 1903 C C . GLU A 1 224 ? -4.383 -24.438 10.383 1 94 224 GLU A C 1
ATOM 1905 O O . GLU A 1 224 ? -3.955 -23.344 10.008 1 94 224 GLU A O 1
ATOM 1910 N N . ARG A 1 225 ? -3.699 -25.469 10.883 1 96.62 225 ARG A N 1
ATOM 1911 C CA . ARG A 1 225 ? -2.242 -25.422 10.82 1 96.62 225 ARG A CA 1
ATOM 1912 C C . ARG A 1 225 ? -1.752 -25.672 9.398 1 96.62 225 ARG A C 1
ATOM 1914 O O . ARG A 1 225 ? -2.125 -26.672 8.773 1 96.62 225 ARG A O 1
ATOM 1921 N N . ILE A 1 226 ? -0.919 -24.781 8.922 1 97.5 226 ILE A N 1
ATOM 1922 C CA . ILE A 1 226 ? -0.369 -24.891 7.57 1 97.5 226 ILE A CA 1
ATOM 1923 C C . ILE A 1 226 ? 1.156 -24.922 7.637 1 97.5 226 ILE A C 1
ATOM 1925 O O . ILE A 1 226 ? 1.767 -24.078 8.297 1 97.5 226 ILE A O 1
ATOM 1929 N N . VAL A 1 227 ? 1.749 -25.859 6.977 1 98 227 VAL A N 1
ATOM 1930 C CA . VAL A 1 227 ? 3.203 -25.984 6.973 1 98 227 VAL A CA 1
ATOM 1931 C C . VAL A 1 227 ? 3.73 -25.812 5.547 1 98 227 VAL A C 1
ATOM 1933 O O . VAL A 1 227 ? 3.27 -26.484 4.625 1 98 227 VAL A O 1
ATOM 1936 N N . LEU A 1 228 ? 4.664 -24.938 5.395 1 97.5 228 LEU A N 1
ATOM 1937 C CA . LEU A 1 228 ? 5.289 -24.656 4.105 1 97.5 228 LEU A CA 1
ATOM 1938 C C . LEU A 1 228 ? 6.75 -25.094 4.105 1 97.5 228 LEU A C 1
ATOM 1940 O O . LEU A 1 228 ? 7.461 -24.906 5.094 1 97.5 228 LEU A O 1
ATOM 1944 N N . LYS A 1 229 ? 7.141 -25.719 3.045 1 97.5 229 LYS A N 1
ATOM 1945 C CA . LYS A 1 229 ? 8.547 -25.922 2.705 1 97.5 229 LYS A CA 1
ATOM 1946 C C . LYS A 1 229 ? 9.008 -24.938 1.635 1 97.5 229 LYS A C 1
ATOM 1948 O O . LYS A 1 229 ? 8.438 -24.891 0.544 1 97.5 229 LYS A O 1
ATOM 1953 N N . CYS A 1 230 ? 10.039 -24.188 1.944 1 96.19 230 CYS A N 1
ATOM 1954 C CA . CYS A 1 230 ? 10.5 -23.141 1.044 1 96.19 230 CYS A CA 1
ATOM 1955 C C . CYS A 1 230 ? 11.969 -23.328 0.686 1 96.19 230 CYS A C 1
ATOM 1957 O O . CYS A 1 230 ? 12.758 -23.781 1.513 1 96.19 230 CYS A O 1
ATOM 1959 N N . SER A 1 231 ? 12.297 -23 -0.542 1 93.81 231 SER A N 1
ATOM 1960 C CA . SER A 1 231 ? 13.719 -22.891 -0.85 1 93.81 231 SER A CA 1
ATOM 1961 C C . SER A 1 231 ? 14.406 -21.891 0.075 1 93.81 231 SER A C 1
ATOM 1963 O O . SER A 1 231 ? 13.75 -21.031 0.67 1 93.81 231 SER A O 1
ATOM 1965 N N . LYS A 1 232 ? 15.656 -22.047 0.161 1 89.69 232 LYS A N 1
ATOM 1966 C CA . LYS A 1 232 ? 16.406 -21.141 1.03 1 89.69 232 LYS A CA 1
ATOM 1967 C C . LYS A 1 232 ? 16.25 -19.688 0.593 1 89.69 232 LYS A C 1
ATOM 1969 O O . LYS A 1 232 ? 16.031 -18.812 1.426 1 89.69 232 LYS A O 1
ATOM 1974 N N . HIS A 1 233 ? 16.297 -19.5 -0.625 1 87.38 233 HIS A N 1
ATOM 1975 C CA . HIS A 1 233 ? 16.172 -18.156 -1.19 1 87.38 233 HIS A CA 1
ATOM 1976 C C . HIS A 1 233 ? 14.812 -17.562 -0.875 1 87.38 233 HIS A C 1
ATOM 1978 O O . HIS A 1 233 ? 14.727 -16.469 -0.316 1 87.38 233 HIS A O 1
ATOM 1984 N N . GLN A 1 234 ? 13.773 -18.234 -1.143 1 90.19 234 GLN A N 1
ATOM 1985 C CA . GLN A 1 234 ? 12.422 -17.75 -0.895 1 90.19 234 GLN A CA 1
ATOM 1986 C C . GLN A 1 234 ? 12.141 -17.625 0.601 1 90.19 234 GLN A C 1
ATOM 1988 O O . GLN A 1 234 ? 11.422 -16.719 1.033 1 90.19 234 GLN A O 1
ATOM 1993 N N . GLY A 1 235 ? 12.727 -18.547 1.331 1 90.88 235 GLY A N 1
ATOM 1994 C CA . GLY A 1 235 ? 12.57 -18.516 2.775 1 90.88 235 GLY A CA 1
ATOM 1995 C C . GLY A 1 235 ? 13.055 -17.219 3.393 1 90.88 235 GLY A C 1
ATOM 1996 O O . GLY A 1 235 ? 12.414 -16.672 4.297 1 90.88 235 GLY A O 1
ATOM 1997 N N . GLU A 1 236 ? 14.125 -16.672 2.875 1 86 236 GLU A N 1
ATOM 1998 C CA . GLU A 1 236 ? 14.672 -15.43 3.393 1 86 236 GLU A CA 1
ATOM 1999 C C . GLU A 1 236 ? 13.727 -14.258 3.127 1 86 236 GLU A C 1
ATOM 2001 O O . GLU A 1 236 ? 13.578 -13.367 3.967 1 86 236 GLU A O 1
ATOM 2006 N N . TYR A 1 237 ? 13.109 -14.328 1.965 1 84.12 237 TYR A N 1
ATOM 2007 C CA . TYR A 1 237 ? 12.133 -13.289 1.648 1 84.12 237 TYR A CA 1
ATOM 2008 C C . TYR A 1 237 ? 10.922 -13.375 2.572 1 84.12 237 TYR A C 1
ATOM 2010 O O . TYR A 1 237 ? 10.445 -12.359 3.074 1 84.12 237 TYR A O 1
ATOM 2018 N N . ILE A 1 238 ? 10.516 -14.539 2.826 1 89.31 238 ILE A N 1
ATOM 2019 C CA . ILE A 1 238 ? 9.336 -14.75 3.656 1 89.31 238 ILE A CA 1
ATOM 2020 C C . ILE A 1 238 ? 9.648 -14.383 5.105 1 89.31 238 ILE A C 1
ATOM 2022 O O . ILE A 1 238 ? 8.797 -13.844 5.816 1 89.31 238 ILE A O 1
ATOM 2026 N N . LYS A 1 239 ? 10.883 -14.625 5.488 1 87.5 239 LYS A N 1
ATOM 2027 C CA . LYS A 1 239 ? 11.32 -14.219 6.82 1 87.5 239 LYS A CA 1
ATOM 2028 C C . LYS A 1 239 ? 11.297 -12.695 6.965 1 87.5 239 LYS A C 1
ATOM 2030 O O . LYS A 1 239 ? 10.852 -12.18 7.992 1 87.5 239 LYS A O 1
ATOM 2035 N N . SER A 1 240 ? 11.742 -12.07 5.938 1 79.69 240 SER A N 1
ATOM 2036 C CA . SER A 1 240 ? 11.867 -10.617 5.969 1 79.69 240 SER A CA 1
ATOM 2037 C C . SER A 1 240 ? 10.5 -9.945 5.867 1 79.69 240 SER A C 1
ATOM 2039 O O . SER A 1 240 ? 10.297 -8.859 6.418 1 79.69 240 SER A O 1
ATOM 2041 N N . PHE A 1 241 ? 9.656 -10.609 5.109 1 80.94 241 PHE A N 1
ATOM 2042 C CA . PHE A 1 241 ? 8.297 -10.102 4.945 1 80.94 241 PHE A CA 1
ATOM 2043 C C . PHE A 1 241 ? 7.277 -11.195 5.207 1 80.94 241 PHE A C 1
ATOM 2045 O O . PHE A 1 241 ? 6.75 -11.797 4.273 1 80.94 241 PHE A O 1
ATOM 2052 N N . PRO A 1 242 ? 6.953 -11.25 6.414 1 87.12 242 PRO A N 1
ATOM 2053 C CA . PRO A 1 242 ? 6.055 -12.352 6.781 1 87.12 242 PRO A CA 1
ATOM 2054 C C . PRO A 1 242 ? 4.695 -12.25 6.09 1 87.12 242 PRO A C 1
ATOM 2056 O O . PRO A 1 242 ? 4.168 -11.156 5.902 1 87.12 242 PRO A O 1
ATOM 2059 N N . LEU A 1 243 ? 4.145 -13.391 5.793 1 89.69 243 LEU A N 1
ATOM 2060 C CA . LEU A 1 243 ? 2.877 -13.484 5.078 1 89.69 243 LEU A CA 1
ATOM 2061 C C . LEU A 1 243 ? 1.702 -13.25 6.02 1 89.69 243 LEU A C 1
ATOM 2063 O O . LEU A 1 243 ? 0.639 -12.797 5.594 1 89.69 243 LEU A O 1
ATOM 2067 N N . HIS A 1 244 ? 1.913 -13.594 7.262 1 89.88 244 HIS A N 1
ATOM 2068 C CA . HIS A 1 244 ? 0.844 -13.586 8.25 1 89.88 244 HIS A CA 1
ATOM 2069 C C . HIS A 1 244 ? 1.404 -13.484 9.664 1 89.88 244 HIS A C 1
ATOM 2071 O O . HIS A 1 244 ? 2.537 -13.891 9.922 1 89.88 244 HIS A O 1
ATOM 2077 N N . GLN A 1 245 ? 0.655 -13.016 10.547 1 85.5 245 GLN A N 1
ATOM 2078 C CA . GLN A 1 245 ? 1.101 -12.797 11.922 1 85.5 245 GLN A CA 1
ATOM 2079 C C . GLN A 1 245 ? 1.387 -14.117 12.625 1 85.5 245 GLN A C 1
ATOM 2081 O O . GLN A 1 245 ? 2.215 -14.172 13.531 1 85.5 245 GLN A O 1
ATOM 2086 N N . SER A 1 246 ? 0.795 -15.203 12.266 1 92.19 246 SER A N 1
ATOM 2087 C CA . SER A 1 246 ? 0.974 -16.5 12.914 1 92.19 246 SER A CA 1
ATOM 2088 C C . SER A 1 246 ? 2.227 -17.203 12.398 1 92.19 246 SER A C 1
ATOM 2090 O O . SER A 1 246 ? 2.547 -18.312 12.844 1 92.19 246 SER A O 1
ATOM 2092 N N . GLN A 1 247 ? 2.91 -16.562 11.484 1 94.62 247 GLN A N 1
ATOM 2093 C CA . GLN A 1 247 ? 4.07 -17.188 10.844 1 94.62 247 GLN A CA 1
ATOM 2094 C C . GLN A 1 247 ? 5.133 -17.547 11.875 1 94.62 247 GLN A C 1
ATOM 2096 O O . GLN A 1 247 ? 5.516 -16.719 12.703 1 94.62 247 GLN A O 1
ATOM 2101 N N . LYS A 1 248 ? 5.598 -18.781 11.867 1 96.31 248 LYS A N 1
ATOM 2102 C CA . LYS A 1 248 ? 6.688 -19.281 12.711 1 96.31 248 LYS A CA 1
ATOM 2103 C C . LYS A 1 248 ? 7.664 -20.125 11.898 1 96.31 248 LYS A C 1
ATOM 2105 O O . LYS A 1 248 ? 7.25 -21.031 11.164 1 96.31 248 LYS A O 1
ATOM 2110 N N . GLU A 1 249 ? 8.875 -19.828 12.016 1 95.94 249 GLU A N 1
ATOM 2111 C CA . GLU A 1 249 ? 9.898 -20.688 11.438 1 95.94 249 GLU A CA 1
ATOM 2112 C C . GLU A 1 249 ? 10.109 -21.938 12.289 1 95.94 249 GLU A C 1
ATOM 2114 O O . GLU A 1 249 ? 10.469 -21.844 13.461 1 95.94 249 GLU A O 1
ATOM 2119 N N . ILE A 1 250 ? 9.961 -23.109 11.82 1 95.56 250 ILE A N 1
ATOM 2120 C CA . ILE A 1 250 ? 9.969 -24.297 12.672 1 95.56 250 ILE A CA 1
ATOM 2121 C C . ILE A 1 250 ? 11.234 -25.094 12.406 1 95.56 250 ILE A C 1
ATOM 2123 O O . ILE A 1 250 ? 11.68 -25.875 13.258 1 95.56 250 ILE A O 1
ATOM 2127 N N . LYS A 1 251 ? 11.805 -25.047 11.219 1 94.12 251 LYS A N 1
ATOM 2128 C CA . LYS A 1 251 ? 13.008 -25.797 10.852 1 94.12 251 LYS A CA 1
ATOM 2129 C C . LYS A 1 251 ? 13.758 -25.094 9.711 1 94.12 251 LYS A C 1
ATOM 2131 O O . LYS A 1 251 ? 13.148 -24.406 8.898 1 94.12 251 LYS A O 1
ATOM 2136 N N . GLU A 1 252 ? 15.023 -25.172 9.797 1 92.5 252 GLU A N 1
ATOM 2137 C CA . GLU A 1 252 ? 15.859 -24.688 8.703 1 92.5 252 GLU A CA 1
ATOM 2138 C C . GLU A 1 252 ? 17.031 -25.609 8.445 1 92.5 252 GLU A C 1
ATOM 2140 O O . GLU A 1 252 ? 17.641 -26.125 9.383 1 92.5 252 GLU A O 1
ATOM 2145 N N . ASN A 1 253 ? 17.234 -25.922 7.195 1 91.38 253 ASN A N 1
ATOM 2146 C CA . ASN A 1 253 ? 18.438 -26.625 6.762 1 91.38 253 ASN A CA 1
ATOM 2147 C C . ASN A 1 253 ? 19.156 -25.859 5.645 1 91.38 253 ASN A C 1
ATOM 2149 O O . ASN A 1 253 ? 18.75 -24.75 5.289 1 91.38 253 ASN A O 1
ATOM 2153 N N . PRO A 1 254 ? 20.219 -26.359 5.129 1 87.19 254 PRO A N 1
ATOM 2154 C CA . PRO A 1 254 ? 21 -25.578 4.16 1 87.19 254 PRO A CA 1
ATOM 2155 C C . PRO A 1 254 ? 20.219 -25.281 2.883 1 87.19 254 PRO A C 1
ATOM 2157 O O . PRO A 1 254 ? 20.5 -24.266 2.217 1 87.19 254 PRO A O 1
ATOM 2160 N N . ASN A 1 255 ? 19.219 -26.016 2.625 1 90.38 255 ASN A N 1
ATOM 2161 C CA . ASN A 1 255 ? 18.562 -25.875 1.327 1 90.38 255 ASN A CA 1
ATOM 2162 C C . ASN A 1 255 ? 17.141 -25.359 1.473 1 90.38 255 ASN A C 1
ATOM 2164 O O . ASN A 1 255 ? 16.562 -24.828 0.519 1 90.38 255 ASN A O 1
ATOM 2168 N N . GLU A 1 256 ? 16.625 -25.594 2.713 1 94.56 256 GLU A N 1
ATOM 2169 C CA . GLU A 1 256 ? 15.195 -25.344 2.84 1 94.56 256 GLU A CA 1
ATOM 2170 C C . GLU A 1 256 ? 14.867 -24.688 4.18 1 94.56 256 GLU A C 1
ATOM 2172 O O . GLU A 1 256 ? 15.602 -24.859 5.156 1 94.56 256 GLU A O 1
ATOM 2177 N N . THR A 1 257 ? 13.867 -23.906 4.152 1 95.56 257 THR A N 1
ATOM 2178 C CA . THR A 1 257 ? 13.281 -23.328 5.359 1 95.56 257 THR A CA 1
ATOM 2179 C C . THR A 1 257 ? 11.812 -23.734 5.488 1 95.56 257 THR A C 1
ATOM 2181 O O . THR A 1 257 ? 11.07 -23.734 4.504 1 95.56 257 THR A O 1
ATOM 2184 N N . PHE A 1 258 ? 11.43 -24.078 6.703 1 97.69 258 PHE A N 1
ATOM 2185 C CA . PHE A 1 258 ? 10.062 -24.516 6.949 1 97.69 258 PHE A CA 1
ATOM 2186 C C . PHE A 1 258 ? 9.32 -23.531 7.828 1 97.69 258 PHE A C 1
ATOM 2188 O O . PHE A 1 258 ? 9.844 -23.078 8.852 1 97.69 258 PHE A O 1
ATOM 2195 N N . PHE A 1 259 ? 8.148 -23.156 7.395 1 97.88 259 PHE A N 1
ATOM 2196 C CA . PHE A 1 259 ? 7.316 -22.234 8.141 1 97.88 259 PHE A CA 1
ATOM 2197 C C . PHE A 1 259 ? 5.996 -22.891 8.547 1 97.88 259 PHE A C 1
ATOM 2199 O O . PHE A 1 259 ? 5.496 -23.766 7.84 1 97.88 259 PHE A O 1
ATOM 2206 N N . GLU A 1 260 ? 5.52 -22.453 9.609 1 97.88 260 GLU A N 1
ATOM 2207 C CA . GLU A 1 260 ? 4.191 -22.828 10.086 1 97.88 260 GLU A CA 1
ATOM 2208 C C . GLU A 1 260 ? 3.281 -21.609 10.219 1 97.88 260 GLU A C 1
ATOM 2210 O O . GLU A 1 260 ? 3.723 -20.547 10.641 1 97.88 260 GLU A O 1
ATOM 2215 N N . PHE A 1 261 ? 2.053 -21.828 9.797 1 96.25 261 PHE A N 1
ATOM 2216 C CA . PHE A 1 261 ? 1.009 -20.812 9.93 1 96.25 261 PHE A CA 1
ATOM 2217 C C . PHE A 1 261 ? -0.239 -21.406 10.57 1 96.25 261 PHE A C 1
ATOM 2219 O O . PHE A 1 261 ? -0.432 -22.625 10.562 1 96.25 261 PHE A O 1
ATOM 2226 N N . PHE A 1 262 ? -1.006 -20.562 11.18 1 94.44 262 PHE A N 1
ATOM 2227 C CA . PHE A 1 262 ? -2.346 -20.906 11.633 1 94.44 262 PHE A CA 1
ATOM 2228 C C . PHE A 1 262 ? -3.375 -19.922 11.094 1 94.44 262 PHE A C 1
ATOM 2230 O O . PHE A 1 262 ? -3.529 -18.828 11.625 1 94.44 262 PHE A O 1
ATOM 2237 N N . LEU A 1 263 ? -4.035 -20.328 10.039 1 92.19 263 LEU A N 1
ATOM 2238 C CA . LEU A 1 263 ? -5 -19.438 9.406 1 92.19 263 LEU A CA 1
ATOM 2239 C C . LEU A 1 263 ? -6 -20.219 8.562 1 92.19 263 LEU A C 1
ATOM 2241 O O . LEU A 1 263 ? -5.848 -21.422 8.383 1 92.19 263 LEU A O 1
ATOM 2245 N N . HIS A 1 264 ? -7.141 -19.5 8.156 1 90.06 264 HIS A N 1
ATOM 2246 C CA . HIS A 1 264 ? -8.094 -20.094 7.219 1 90.06 264 HIS A CA 1
ATOM 2247 C C . HIS A 1 264 ? -7.465 -20.297 5.848 1 90.06 264 HIS A C 1
ATOM 2249 O O . HIS A 1 264 ? -6.934 -19.359 5.25 1 90.06 264 HIS A O 1
ATOM 2255 N N . PRO A 1 265 ? -7.406 -21.516 5.348 1 90.56 265 PRO A N 1
ATOM 2256 C CA . PRO A 1 265 ? -6.812 -21.766 4.035 1 90.56 265 PRO A CA 1
ATOM 2257 C C . PRO A 1 265 ? -7.703 -21.312 2.885 1 90.56 265 PRO A C 1
ATOM 2259 O O . PRO A 1 265 ? -8.133 -22.125 2.066 1 90.56 265 PRO A O 1
ATOM 2262 N N . THR A 1 266 ? -7.844 -20.047 2.789 1 88.25 266 THR A N 1
ATOM 2263 C CA . THR A 1 266 ? -8.727 -19.438 1.798 1 88.25 266 THR A CA 1
ATOM 2264 C C . THR A 1 266 ? -8.031 -19.328 0.447 1 88.25 266 THR A C 1
ATOM 2266 O O . THR A 1 266 ? -6.828 -19.594 0.34 1 88.25 266 THR A O 1
ATOM 2269 N N . TYR A 1 267 ? -8.781 -19.016 -0.515 1 87.88 267 TYR A N 1
ATOM 2270 C CA . TYR A 1 267 ? -8.297 -18.938 -1.89 1 87.88 267 TYR A CA 1
ATOM 2271 C C . TYR A 1 267 ? -7.184 -17.906 -2.027 1 87.88 267 TYR A C 1
ATOM 2273 O O . TYR A 1 267 ? -6.227 -18.125 -2.773 1 87.88 267 TYR A O 1
ATOM 2281 N N . ASP A 1 268 ? -7.32 -16.844 -1.384 1 88.38 268 ASP A N 1
ATOM 2282 C CA . ASP A 1 268 ? -6.305 -15.805 -1.467 1 88.38 268 ASP A CA 1
ATOM 2283 C C . ASP A 1 268 ? -4.965 -16.297 -0.928 1 88.38 268 ASP A C 1
ATOM 2285 O O . ASP A 1 268 ? -3.906 -15.938 -1.443 1 88.38 268 ASP A O 1
ATOM 2289 N N . PHE A 1 269 ? -4.996 -17.062 0.117 1 91.5 269 PHE A N 1
ATOM 2290 C CA . PHE A 1 269 ? -3.758 -17.641 0.623 1 91.5 269 PHE A CA 1
ATOM 2291 C C . PHE A 1 269 ? -3.174 -18.625 -0.382 1 91.5 269 PHE A C 1
ATOM 2293 O O . PHE A 1 269 ? -1.963 -18.641 -0.614 1 91.5 269 PHE A O 1
ATOM 2300 N N . MET A 1 270 ? -4.031 -19.438 -0.915 1 92.56 270 MET A N 1
ATOM 2301 C CA . MET A 1 270 ? -3.59 -20.359 -1.955 1 92.56 270 MET A CA 1
ATOM 2302 C C . MET A 1 270 ? -2.928 -19.609 -3.105 1 92.56 270 MET A C 1
ATOM 2304 O O . MET A 1 270 ? -1.886 -20.031 -3.609 1 92.56 270 MET A O 1
ATOM 2308 N N . GLN A 1 271 ? -3.523 -18.516 -3.51 1 92.19 271 GLN A N 1
ATOM 2309 C CA . GLN A 1 271 ? -2.965 -17.688 -4.578 1 92.19 271 GLN A CA 1
ATOM 2310 C C . GLN A 1 271 ? -1.565 -17.203 -4.223 1 92.19 271 GLN A C 1
ATOM 2312 O O . GLN A 1 271 ? -0.678 -17.156 -5.078 1 92.19 271 GLN A O 1
ATOM 2317 N N . GLU A 1 272 ? -1.418 -16.828 -3.045 1 93 272 GLU A N 1
ATOM 2318 C CA . GLU A 1 272 ? -0.103 -16.406 -2.57 1 93 272 GLU A CA 1
ATOM 2319 C C . GLU A 1 272 ? 0.921 -17.531 -2.709 1 93 272 GLU A C 1
ATOM 2321 O O . GLU A 1 272 ? 2.025 -17.312 -3.211 1 93 272 GLU A O 1
ATOM 2326 N N . ILE A 1 273 ? 0.537 -18.688 -2.336 1 94.81 273 ILE A N 1
ATOM 2327 C CA . ILE A 1 273 ? 1.425 -19.828 -2.426 1 94.81 273 ILE A CA 1
ATOM 2328 C C . ILE A 1 273 ? 1.748 -20.125 -3.889 1 94.81 273 ILE A C 1
ATOM 2330 O O . ILE A 1 273 ? 2.908 -20.344 -4.242 1 94.81 273 ILE A O 1
ATOM 2334 N N . LEU A 1 274 ? 0.755 -20.109 -4.707 1 94.5 274 LEU A N 1
ATOM 2335 C CA . LEU A 1 274 ? 0.923 -20.375 -6.133 1 94.5 274 LEU A CA 1
ATOM 2336 C C . LEU A 1 274 ? 1.913 -19.391 -6.758 1 94.5 274 LEU A C 1
ATOM 2338 O O . LEU A 1 274 ? 2.654 -19.766 -7.676 1 94.5 274 LEU A O 1
ATOM 2342 N N . SER A 1 275 ? 1.942 -18.25 -6.266 1 94.25 275 SER A N 1
ATOM 2343 C CA . SER A 1 275 ? 2.787 -17.203 -6.828 1 94.25 275 SER A CA 1
ATOM 2344 C C . SER A 1 275 ? 4.266 -17.547 -6.695 1 94.25 275 SER A C 1
ATOM 2346 O O . SER A 1 275 ? 5.102 -17.031 -7.441 1 94.25 275 SER A O 1
ATOM 2348 N N . TYR A 1 276 ? 4.566 -18.406 -5.762 1 94.19 276 TYR A N 1
ATOM 2349 C CA . TYR A 1 276 ? 5.965 -18.734 -5.52 1 94.19 276 TYR A CA 1
ATOM 2350 C C . TYR A 1 276 ? 6.41 -19.891 -6.406 1 94.19 276 TYR A C 1
ATOM 2352 O O . TYR A 1 276 ? 7.598 -20.219 -6.469 1 94.19 276 TYR A O 1
ATOM 2360 N N . GLY A 1 277 ? 5.434 -20.547 -7.008 1 92.12 277 GLY A N 1
ATOM 2361 C CA . GLY A 1 277 ? 5.758 -21.656 -7.891 1 92.12 277 GLY A CA 1
ATOM 2362 C C . GLY A 1 277 ? 6.543 -22.75 -7.203 1 92.12 277 GLY A C 1
ATOM 2363 O O . GLY A 1 277 ? 6.145 -23.234 -6.137 1 92.12 277 GLY A O 1
ATOM 2364 N N . LYS A 1 278 ? 7.66 -23 -7.812 1 92.56 278 LYS A N 1
ATOM 2365 C CA . LYS A 1 278 ? 8.469 -24.141 -7.383 1 92.56 278 LYS A CA 1
ATOM 2366 C C . LYS A 1 278 ? 9.203 -23.844 -6.082 1 92.56 278 LYS A C 1
ATOM 2368 O O . LYS A 1 278 ? 9.75 -24.734 -5.445 1 92.56 278 LYS A O 1
ATOM 2373 N N . GLU A 1 279 ? 9.219 -22.609 -5.656 1 94.25 279 GLU A N 1
ATOM 2374 C CA . GLU A 1 279 ? 10.031 -22.203 -4.512 1 94.25 279 GLU A CA 1
ATOM 2375 C C . GLU A 1 279 ? 9.344 -22.562 -3.195 1 94.25 279 GLU A C 1
ATOM 2377 O O . GLU A 1 279 ? 9.977 -22.547 -2.137 1 94.25 279 GLU A O 1
ATOM 2382 N N . VAL A 1 280 ? 8.047 -22.844 -3.238 1 96.06 280 VAL A N 1
ATOM 2383 C CA . VAL A 1 280 ? 7.305 -23.125 -2.014 1 96.06 280 VAL A CA 1
ATOM 2384 C C . VAL A 1 280 ? 6.398 -24.344 -2.225 1 96.06 280 VAL A C 1
ATOM 2386 O O . VAL A 1 280 ? 5.758 -24.469 -3.27 1 96.06 280 VAL A O 1
ATOM 2389 N N . THR A 1 281 ? 6.32 -25.219 -1.253 1 96.75 281 THR A N 1
ATOM 2390 C CA . THR A 1 281 ? 5.438 -26.375 -1.241 1 96.75 281 THR A CA 1
ATOM 2391 C C . THR A 1 281 ? 4.684 -26.469 0.081 1 96.75 281 THR A C 1
ATOM 2393 O O . THR A 1 281 ? 5.273 -26.328 1.152 1 96.75 281 THR A O 1
ATOM 2396 N N . VAL A 1 282 ? 3.406 -26.672 -0.06 1 97.44 282 VAL A N 1
ATOM 2397 C CA . VAL A 1 282 ? 2.604 -26.891 1.14 1 97.44 282 VAL A CA 1
ATOM 2398 C C . VAL A 1 282 ? 2.697 -28.344 1.562 1 97.44 282 VAL A C 1
ATOM 2400 O O . VAL A 1 282 ? 2.469 -29.25 0.752 1 97.44 282 VAL A O 1
ATOM 2403 N N . LEU A 1 283 ? 2.973 -28.594 2.785 1 96.81 283 LEU A N 1
ATOM 2404 C CA . LEU A 1 283 ? 3.094 -29.953 3.309 1 96.81 283 LEU A CA 1
ATOM 2405 C C . LEU A 1 283 ? 1.823 -30.359 4.043 1 96.81 283 LEU A C 1
ATOM 2407 O O . LEU A 1 283 ? 1.437 -31.531 4.012 1 96.81 283 LEU A O 1
ATOM 2411 N N . GLU A 1 284 ? 1.274 -29.453 4.82 1 95.62 284 GLU A N 1
ATOM 2412 C CA . GLU A 1 284 ? 0.046 -29.625 5.594 1 95.62 284 GLU A CA 1
ATOM 2413 C C . GLU A 1 284 ? -0.808 -28.359 5.551 1 95.62 284 GLU A C 1
ATOM 2415 O O . GLU A 1 284 ? -0.281 -27.25 5.43 1 95.62 284 GLU A O 1
ATOM 2420 N N . PRO A 1 285 ? -2.121 -28.578 5.656 1 95.81 285 PRO A N 1
ATOM 2421 C CA . PRO A 1 285 ? -2.926 -29.797 5.742 1 95.81 285 PRO A CA 1
ATOM 2422 C C . PRO A 1 285 ? -3.125 -30.484 4.387 1 95.81 285 PRO A C 1
ATOM 2424 O O . PRO A 1 285 ? -2.904 -29.859 3.346 1 95.81 285 PRO A O 1
ATOM 2427 N N . LYS A 1 286 ? -3.594 -31.672 4.332 1 94.75 286 LYS A N 1
ATOM 2428 C CA . LYS A 1 286 ? -3.764 -32.469 3.115 1 94.75 286 LYS A CA 1
ATOM 2429 C C . LYS A 1 286 ? -4.785 -31.812 2.182 1 94.75 286 LYS A C 1
ATOM 2431 O O . LYS A 1 286 ? -4.629 -31.859 0.959 1 94.75 286 LYS A O 1
ATOM 2436 N N . SER A 1 287 ? -5.773 -31.266 2.738 1 93.75 287 SER A N 1
ATOM 2437 C CA . SER A 1 287 ? -6.812 -30.641 1.935 1 93.75 287 SER A CA 1
ATOM 2438 C C . SER A 1 287 ? -6.246 -29.516 1.071 1 93.75 287 SER A C 1
ATOM 2440 O O . SER A 1 287 ? -6.559 -29.422 -0.117 1 93.75 287 SER A O 1
ATOM 2442 N N . LEU A 1 288 ? -5.406 -28.703 1.664 1 94.44 288 LEU A N 1
ATOM 2443 C CA . LEU A 1 288 ? -4.793 -27.594 0.928 1 94.44 288 LEU A CA 1
ATOM 2444 C C . LEU A 1 288 ? -3.803 -28.125 -0.106 1 94.44 288 LEU A C 1
ATOM 2446 O O . LEU A 1 288 ? -3.723 -27.594 -1.219 1 94.44 288 LEU A O 1
ATOM 2450 N N . VAL A 1 289 ? -3.098 -29.141 0.258 1 95.88 289 VAL A N 1
ATOM 2451 C CA . VAL A 1 289 ? -2.172 -29.797 -0.666 1 95.88 289 VAL A CA 1
ATOM 2452 C C . VAL A 1 289 ? -2.926 -30.266 -1.905 1 95.88 289 VAL A C 1
ATOM 2454 O O . VAL A 1 289 ? -2.516 -29.984 -3.035 1 95.88 289 VAL A O 1
ATOM 2457 N N . ASP A 1 290 ? -4.008 -30.922 -1.675 1 94.94 290 ASP A N 1
ATOM 2458 C CA . ASP A 1 290 ? -4.805 -31.469 -2.768 1 94.94 290 ASP A CA 1
ATOM 2459 C C . ASP A 1 290 ? -5.371 -30.359 -3.646 1 94.94 290 ASP A C 1
ATOM 2461 O O . ASP A 1 290 ? -5.371 -30.469 -4.875 1 94.94 290 ASP A O 1
ATOM 2465 N N . ASP A 1 291 ? -5.789 -29.328 -3.014 1 93.5 291 ASP A N 1
ATOM 2466 C CA . ASP A 1 291 ? -6.344 -28.188 -3.75 1 93.5 291 ASP A CA 1
ATOM 2467 C C . ASP A 1 291 ? -5.293 -27.562 -4.656 1 93.5 291 ASP A C 1
ATOM 2469 O O . ASP A 1 291 ? -5.559 -27.281 -5.828 1 93.5 291 ASP A O 1
ATOM 2473 N N . ILE A 1 292 ? -4.133 -27.344 -4.121 1 94.62 292 ILE A N 1
ATOM 2474 C CA . ILE A 1 292 ? -3.057 -26.703 -4.867 1 94.62 292 ILE A CA 1
ATOM 2475 C C . ILE A 1 292 ? -2.623 -27.594 -6.023 1 94.62 292 ILE A C 1
ATOM 2477 O O . ILE A 1 292 ? -2.434 -27.125 -7.148 1 94.62 292 ILE A O 1
ATOM 2481 N N . ARG A 1 293 ? -2.541 -28.875 -5.758 1 94.12 293 ARG A N 1
ATOM 2482 C CA . ARG A 1 293 ? -2.176 -29.812 -6.805 1 94.12 293 ARG A CA 1
ATOM 2483 C C . ARG A 1 293 ? -3.178 -29.781 -7.953 1 94.12 293 ARG A C 1
ATOM 2485 O O . ARG A 1 293 ? -2.787 -29.75 -9.125 1 94.12 293 ARG A O 1
ATOM 2492 N N . ALA A 1 294 ? -4.391 -29.828 -7.559 1 93.5 294 ALA A N 1
ATOM 2493 C CA . ALA A 1 294 ? -5.449 -29.781 -8.562 1 93.5 294 ALA A CA 1
ATOM 2494 C C . ALA A 1 294 ? -5.355 -28.5 -9.398 1 93.5 294 ALA A C 1
ATOM 2496 O O . ALA A 1 294 ? -5.48 -28.547 -10.625 1 93.5 294 ALA A O 1
ATOM 2497 N N . HIS A 1 295 ? -5.121 -27.406 -8.766 1 92.69 295 HIS A N 1
ATOM 2498 C CA . HIS A 1 295 ? -4.992 -26.125 -9.453 1 92.69 295 HIS A CA 1
ATOM 2499 C C . HIS A 1 295 ? -3.791 -26.125 -10.391 1 92.69 295 HIS A C 1
ATOM 2501 O O . HIS A 1 295 ? -3.887 -25.656 -11.531 1 92.69 295 HIS A O 1
ATOM 2507 N N . LEU A 1 296 ? -2.684 -26.625 -9.891 1 94.5 296 LEU A N 1
ATOM 2508 C CA . LEU A 1 296 ? -1.466 -26.688 -10.688 1 94.5 296 LEU A CA 1
ATOM 2509 C C . LEU A 1 296 ? -1.666 -27.562 -11.922 1 94.5 296 LEU A C 1
ATOM 2511 O O . LEU A 1 296 ? -1.243 -27.188 -13.023 1 94.5 296 LEU A O 1
ATOM 2515 N N . GLN A 1 297 ? -2.297 -28.672 -11.719 1 94.56 297 GLN A N 1
ATOM 2516 C CA . GLN A 1 297 ? -2.559 -29.594 -12.828 1 94.56 297 GLN A CA 1
ATOM 2517 C C . GLN A 1 297 ? -3.455 -28.938 -13.875 1 94.56 297 GLN A C 1
ATOM 2519 O O . GLN A 1 297 ? -3.182 -29.031 -15.078 1 94.56 297 GLN A O 1
ATOM 2524 N N . GLU A 1 298 ? -4.473 -28.312 -13.406 1 94.31 298 GLU A N 1
ATOM 2525 C CA . GLU A 1 298 ? -5.391 -27.656 -14.328 1 94.31 298 GLU A CA 1
ATOM 2526 C C . GLU A 1 298 ? -4.691 -26.531 -15.078 1 94.31 298 GLU A C 1
ATOM 2528 O O . GLU A 1 298 ? -4.926 -26.328 -16.281 1 94.31 298 GLU A O 1
ATOM 2533 N N . SER A 1 299 ? -3.898 -25.781 -14.359 1 93.94 299 SER A N 1
ATOM 2534 C CA . SER A 1 299 ? -3.135 -24.703 -14.984 1 93.94 299 SER A CA 1
ATOM 2535 C C . SER A 1 299 ? -2.189 -25.25 -16.047 1 93.94 299 SER A C 1
ATOM 2537 O O . SER A 1 299 ? -2.115 -24.703 -17.156 1 93.94 299 SER A O 1
ATOM 2539 N N . LEU A 1 300 ? -1.482 -26.266 -15.688 1 94 300 LEU A N 1
ATOM 2540 C CA . LEU A 1 300 ? -0.544 -26.891 -16.625 1 94 300 LEU A CA 1
ATOM 2541 C C . LEU A 1 300 ? -1.269 -27.406 -17.859 1 94 300 LEU A C 1
ATOM 2543 O O . LEU A 1 300 ? -0.788 -27.234 -18.984 1 94 300 LEU A O 1
ATOM 2547 N N . ASN A 1 301 ? -2.43 -27.969 -17.703 1 93.69 301 ASN A N 1
ATOM 2548 C CA . ASN A 1 301 ? -3.229 -28.484 -18.812 1 93.69 301 ASN A CA 1
ATOM 2549 C C . ASN A 1 301 ? -3.641 -27.375 -19.781 1 93.69 301 ASN A C 1
ATOM 2551 O O . ASN A 1 301 ? -3.727 -27.609 -20.984 1 93.69 301 ASN A O 1
ATOM 2555 N N . ALA A 1 302 ? -3.906 -26.234 -19.25 1 91.44 302 ALA A N 1
ATOM 2556 C CA . ALA A 1 302 ? -4.312 -25.109 -20.078 1 91.44 302 ALA A CA 1
ATOM 2557 C C . ALA A 1 302 ? -3.205 -24.734 -21.062 1 91.44 302 ALA A C 1
ATOM 2559 O O . ALA A 1 302 ? -3.48 -24.266 -22.172 1 91.44 302 ALA A O 1
ATOM 2560 N N . TYR A 1 303 ? -1.963 -24.812 -20.656 1 91.81 303 TYR A N 1
ATOM 2561 C CA . TYR A 1 303 ? -0.832 -24.484 -21.516 1 91.81 303 TYR A CA 1
ATOM 2562 C C . TYR A 1 303 ? -0.562 -25.609 -22.516 1 91.81 303 TYR A C 1
ATOM 2564 O O . TYR A 1 303 ? -0.046 -25.359 -23.609 1 91.81 303 TYR A O 1
ATOM 2572 N N . LEU A 1 304 ? -0.874 -26.781 -22.109 1 85 304 LEU A N 1
ATOM 2573 C CA . LEU A 1 304 ? -0.648 -27.922 -22.984 1 85 304 LEU A CA 1
ATOM 2574 C C . LEU A 1 304 ? -1.702 -27.969 -24.078 1 85 304 LEU A C 1
ATOM 2576 O O . LEU A 1 304 ? -1.422 -28.422 -25.203 1 85 304 LEU A O 1
ATOM 2580 N N . ASN A 1 305 ? -2.863 -27.531 -23.781 1 76.56 305 ASN A N 1
ATOM 2581 C CA . ASN A 1 305 ? -3.945 -27.547 -24.75 1 76.56 305 ASN A CA 1
ATOM 2582 C C . ASN A 1 305 ? -3.836 -26.375 -25.734 1 76.56 305 ASN A C 1
ATOM 2584 O O . ASN A 1 305 ? -4.492 -26.375 -26.766 1 76.56 305 ASN A O 1
ATOM 2588 N N . CYS A 1 306 ? -3.271 -25.281 -25.312 1 65 306 CYS A N 1
ATOM 2589 C CA . CYS A 1 306 ? -3.119 -24.125 -26.203 1 65 306 CYS A CA 1
ATOM 2590 C C . CYS A 1 306 ? -2.039 -24.391 -27.25 1 65 306 CYS A C 1
ATOM 2592 O O . CYS A 1 306 ? -1.895 -23.625 -28.203 1 65 306 CYS A O 1
ATOM 2594 N N . THR A 1 307 ? -1.144 -25.391 -27.125 1 49.53 307 THR A N 1
ATOM 2595 C CA . THR A 1 307 ? -0.221 -25.734 -28.203 1 49.53 307 THR A CA 1
ATOM 2596 C C . THR A 1 307 ? -0.914 -26.578 -29.266 1 49.53 307 THR A C 1
ATOM 2598 O O . THR A 1 307 ? -1.724 -27.453 -28.938 1 49.53 307 THR A O 1
ATOM 2601 N N . MET B 1 1 ? -10.883 26.781 17.172 1 35.84 1 MET B N 1
ATOM 2602 C CA . MET B 1 1 ? -11.25 25.703 16.266 1 35.84 1 MET B CA 1
ATOM 2603 C C . MET B 1 1 ? -10.266 24.531 16.375 1 35.84 1 MET B C 1
ATOM 2605 O O . MET B 1 1 ? -9.055 24.75 16.422 1 35.84 1 MET B O 1
ATOM 2609 N N . LYS B 1 2 ? -10.617 23.438 16.781 1 46.31 2 LYS B N 1
ATOM 2610 C CA . LYS B 1 2 ? -9.719 22.312 17.047 1 46.31 2 LYS B CA 1
ATOM 2611 C C . LYS B 1 2 ? -8.773 22.078 15.883 1 46.31 2 LYS B C 1
ATOM 2613 O O . LYS B 1 2 ? -9.211 21.844 14.758 1 46.31 2 LYS B O 1
ATOM 2618 N N . LYS B 1 3 ? -7.68 22.641 15.852 1 48 3 LYS B N 1
ATOM 2619 C CA . LYS B 1 3 ? -6.559 22.656 14.914 1 48 3 LYS B CA 1
ATOM 2620 C C . LYS B 1 3 ? -6.398 21.297 14.234 1 48 3 LYS B C 1
ATOM 2622 O O . LYS B 1 3 ? -6.008 21.234 13.062 1 48 3 LYS B O 1
ATOM 2627 N N . ASP B 1 4 ? -7.059 20.188 14.836 1 56.94 4 ASP B N 1
ATOM 2628 C CA . ASP B 1 4 ? -6.855 18.797 14.445 1 56.94 4 ASP B CA 1
ATOM 2629 C C . ASP B 1 4 ? -7.75 18.422 13.266 1 56.94 4 ASP B C 1
ATOM 2631 O O . ASP B 1 4 ? -7.504 17.422 12.594 1 56.94 4 ASP B O 1
ATOM 2635 N N . PHE B 1 5 ? -8.539 19.5 12.883 1 70.06 5 PHE B N 1
ATOM 2636 C CA . PHE B 1 5 ? -9.578 19.188 11.898 1 70.06 5 PHE B CA 1
ATOM 2637 C C . PHE B 1 5 ? -9.188 19.719 10.523 1 70.06 5 PHE B C 1
ATOM 2639 O O . PHE B 1 5 ? -9.836 19.406 9.523 1 70.06 5 PHE B O 1
ATOM 2646 N N . TYR B 1 6 ? -8.008 20.391 10.539 1 76 6 TYR B N 1
ATOM 2647 C CA . TYR B 1 6 ? -7.664 21.094 9.305 1 76 6 TYR B CA 1
ATOM 2648 C C . TYR B 1 6 ? -7.391 20.094 8.18 1 76 6 TYR B C 1
ATOM 2650 O O . TYR B 1 6 ? -7.777 20.328 7.031 1 76 6 TYR B O 1
ATOM 2658 N N . LEU B 1 7 ? -6.758 19.078 8.516 1 73.88 7 LEU B N 1
ATOM 2659 C CA . LEU B 1 7 ? -6.445 18.125 7.457 1 73.88 7 LEU B CA 1
ATOM 2660 C C . LEU B 1 7 ? -7.723 17.516 6.879 1 73.88 7 LEU B C 1
ATOM 2662 O O . LEU B 1 7 ? -7.793 17.234 5.68 1 73.88 7 LEU B O 1
ATOM 2666 N N . THR B 1 8 ? -8.633 17.297 7.781 1 78.88 8 THR B N 1
ATOM 2667 C CA . THR B 1 8 ? -9.922 16.812 7.312 1 78.88 8 THR B CA 1
ATOM 2668 C C . THR B 1 8 ? -10.578 17.812 6.375 1 78.88 8 THR B C 1
ATOM 2670 O O . THR B 1 8 ? -11.125 17.438 5.3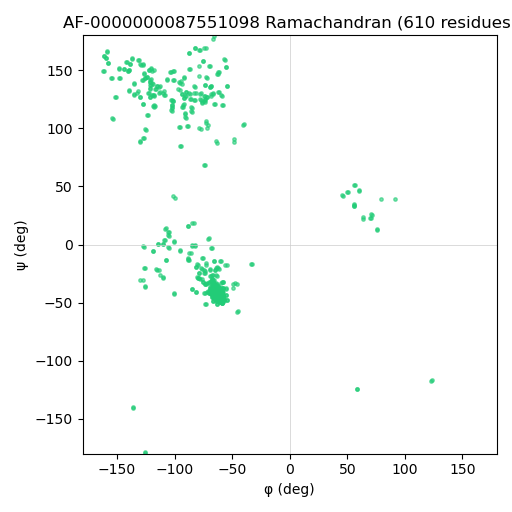32 1 78.88 8 THR B O 1
ATOM 2673 N N . ARG B 1 9 ? -10.508 19.062 6.758 1 86.5 9 ARG B N 1
ATOM 2674 C CA . ARG B 1 9 ? -11.055 20.125 5.918 1 86.5 9 ARG B CA 1
ATOM 2675 C C . ARG B 1 9 ? -10.391 20.125 4.547 1 86.5 9 ARG B C 1
ATOM 2677 O O . ARG B 1 9 ? -11.07 20.219 3.523 1 86.5 9 ARG B O 1
ATOM 2684 N N . TYR B 1 10 ? -9.078 20 4.605 1 83.25 10 TYR B N 1
ATOM 2685 C CA . TYR B 1 10 ? -8.336 20.016 3.35 1 83.25 10 TYR B CA 1
ATOM 2686 C C . TYR B 1 10 ? -8.789 18.875 2.443 1 83.25 10 TYR B C 1
ATOM 2688 O O . TYR B 1 10 ? -9.031 19.078 1.252 1 83.25 10 TYR B O 1
ATOM 2696 N N . ALA B 1 11 ? -8.859 17.766 3.072 1 78.75 11 ALA B N 1
ATOM 2697 C CA . ALA B 1 11 ? -9.25 16.578 2.307 1 78.75 11 ALA B CA 1
ATOM 2698 C C . ALA B 1 11 ? -10.641 16.766 1.696 1 78.75 11 ALA B C 1
ATOM 2700 O O . ALA B 1 11 ? -10.867 16.391 0.541 1 78.75 11 ALA B O 1
ATOM 2701 N N . LEU B 1 12 ? -11.57 17.281 2.445 1 86.5 12 LEU B N 1
ATOM 2702 C CA . LEU B 1 12 ? -12.938 17.469 1.979 1 86.5 12 LEU B CA 1
ATOM 2703 C C . LEU B 1 12 ? -12.984 18.5 0.855 1 86.5 12 LEU B C 1
ATOM 2705 O O . LEU B 1 12 ? -13.711 18.328 -0.123 1 86.5 12 LEU B O 1
ATOM 2709 N N . ILE B 1 13 ? -12.258 19.547 1.023 1 90.94 13 ILE B N 1
ATOM 2710 C CA . ILE B 1 13 ? -12.211 20.578 0.001 1 90.94 13 ILE B CA 1
ATOM 2711 C C . ILE B 1 13 ? -11.672 20 -1.304 1 90.94 13 ILE B C 1
ATOM 2713 O O . ILE B 1 13 ? -12.258 20.203 -2.369 1 90.94 13 ILE B O 1
ATOM 2717 N N . ILE B 1 14 ? -10.57 19.312 -1.227 1 83.31 14 ILE B N 1
ATOM 2718 C CA . ILE B 1 14 ? -9.945 18.703 -2.398 1 83.31 14 ILE B CA 1
ATOM 2719 C C . ILE B 1 14 ? -10.922 17.734 -3.061 1 83.31 14 ILE B C 1
ATOM 2721 O O . ILE B 1 14 ? -11.109 17.781 -4.277 1 83.31 14 ILE B O 1
ATOM 2725 N N . LYS B 1 15 ? -11.484 16.875 -2.279 1 80.19 15 LYS B N 1
ATOM 2726 C CA . LYS B 1 15 ? -12.445 15.914 -2.793 1 80.19 15 LYS B CA 1
ATOM 2727 C C . LYS B 1 15 ? -13.578 16.609 -3.547 1 80.19 15 LYS B C 1
ATOM 2729 O O . LYS B 1 15 ? -13.945 16.188 -4.648 1 80.19 15 LYS B O 1
ATOM 2734 N N . ARG B 1 16 ? -14.117 17.609 -2.977 1 88.69 16 ARG B N 1
ATOM 2735 C CA . ARG B 1 16 ? -15.234 18.328 -3.58 1 88.69 16 ARG B CA 1
ATOM 2736 C C . ARG B 1 16 ? -14.82 18.969 -4.902 1 88.69 16 ARG B C 1
ATOM 2738 O O . ARG B 1 16 ? -15.57 18.922 -5.879 1 88.69 16 ARG B O 1
ATOM 2745 N N . LEU B 1 17 ? -13.703 19.562 -4.984 1 89.31 17 LEU B N 1
ATOM 2746 C CA . LEU B 1 17 ? -13.258 20.328 -6.148 1 89.31 17 LEU B CA 1
ATOM 2747 C C . LEU B 1 17 ? -12.758 19.391 -7.246 1 89.31 17 LEU B C 1
ATOM 2749 O O . LEU B 1 17 ? -12.68 19.781 -8.414 1 89.31 17 LEU B O 1
ATOM 2753 N N . GLU B 1 18 ? -12.328 18.219 -6.875 1 78.88 18 GLU B N 1
ATOM 2754 C CA . GLU B 1 18 ? -11.938 17.219 -7.871 1 78.88 18 GLU B CA 1
ATOM 2755 C C . GLU B 1 18 ? -13.133 16.766 -8.695 1 78.88 18 GLU B C 1
ATOM 2757 O O . GLU B 1 18 ? -12.984 16.359 -9.852 1 78.88 18 GLU B O 1
ATOM 2762 N N . ASN B 1 19 ? -14.219 16.75 -8.086 1 80.69 19 ASN B N 1
ATOM 2763 C CA . ASN B 1 19 ? -15.43 16.328 -8.789 1 80.69 19 ASN B CA 1
ATOM 2764 C C . ASN B 1 19 ? -15.906 17.406 -9.758 1 80.69 19 ASN B C 1
ATOM 2766 O O . ASN B 1 19 ? -16.203 17.109 -10.914 1 80.69 19 ASN B O 1
ATOM 2770 N N . SER B 1 20 ? -16.031 18.625 -9.227 1 87 20 SER B N 1
ATOM 2771 C CA . SER B 1 20 ? -16.453 19.766 -10.039 1 87 20 SER B CA 1
ATOM 2772 C C . SER B 1 20 ? -16.094 21.078 -9.367 1 87 20 SER B C 1
ATOM 2774 O O . SER B 1 20 ? -15.984 21.156 -8.148 1 87 20 SER B O 1
ATOM 2776 N N . PRO B 1 21 ? -15.859 22.016 -10.258 1 90.75 21 PRO B N 1
ATOM 2777 C CA . PRO B 1 21 ? -15.68 23.344 -9.656 1 90.75 21 PRO B CA 1
ATOM 2778 C C . PRO B 1 21 ? -16.859 23.75 -8.781 1 90.75 21 PRO B C 1
ATOM 2780 O O . PRO B 1 21 ? -17.984 23.281 -8.992 1 90.75 21 PRO B O 1
ATOM 2783 N N . ALA B 1 22 ? -16.625 24.594 -7.781 1 94.62 22 ALA B N 1
ATOM 2784 C CA . ALA B 1 22 ? -17.672 24.938 -6.832 1 94.62 22 ALA B CA 1
ATOM 2785 C C . ALA B 1 22 ? -17.5 26.375 -6.324 1 94.62 22 ALA B C 1
ATOM 2787 O O . ALA B 1 22 ? -16.375 26.859 -6.184 1 94.62 22 ALA B O 1
ATOM 2788 N N . THR B 1 23 ? -18.656 27.016 -6.129 1 94.19 23 THR B N 1
ATOM 2789 C CA . THR B 1 23 ? -18.641 28.312 -5.469 1 94.19 23 THR B CA 1
ATOM 2790 C C . THR B 1 23 ? -18.391 28.156 -3.973 1 94.19 23 THR B C 1
ATOM 2792 O O . THR B 1 23 ? -18.422 27.047 -3.443 1 94.19 23 THR B O 1
ATOM 2795 N N . TYR B 1 24 ? -18.141 29.344 -3.371 1 94.56 24 TYR B N 1
ATOM 2796 C CA . TYR B 1 24 ? -17.969 29.312 -1.924 1 94.56 24 TYR B CA 1
ATOM 2797 C C . TYR B 1 24 ? -19.203 28.734 -1.239 1 94.56 24 TYR B C 1
ATOM 2799 O O . TYR B 1 24 ? -19.078 27.906 -0.329 1 94.56 24 TYR B O 1
ATOM 2807 N N . SER B 1 25 ? -20.312 29.188 -1.656 1 94.75 25 SER B N 1
ATOM 2808 C CA . SER B 1 25 ? -21.547 28.719 -1.054 1 94.75 25 SER B CA 1
ATOM 2809 C C . SER B 1 25 ? -21.703 27.203 -1.189 1 94.75 25 SER B C 1
ATOM 2811 O O . SER B 1 25 ? -22.109 26.531 -0.244 1 94.75 25 SER B O 1
ATOM 2813 N N . GLN B 1 26 ? -21.344 26.703 -2.277 1 95.31 26 GLN B N 1
ATOM 2814 C CA . GLN B 1 26 ? -21.438 25.266 -2.521 1 95.31 26 GLN B CA 1
ATOM 2815 C C . GLN B 1 26 ? -20.438 24.5 -1.663 1 95.31 26 GLN B C 1
ATOM 2817 O O . GLN B 1 26 ? -20.766 23.438 -1.121 1 95.31 26 GLN B O 1
ATOM 2822 N N . LEU B 1 27 ? -19.25 24.984 -1.538 1 96 27 LEU B N 1
ATOM 2823 C CA . LEU B 1 27 ? -18.234 24.359 -0.71 1 96 27 LEU B CA 1
ATOM 2824 C C . LEU B 1 27 ? -18.656 24.344 0.756 1 96 27 LEU B C 1
ATOM 2826 O O . LEU B 1 27 ? -18.531 23.328 1.433 1 96 27 LEU B O 1
ATOM 2830 N N . LYS B 1 28 ? -19.109 25.516 1.15 1 95.75 28 LYS B N 1
ATOM 2831 C CA . LYS B 1 28 ? -19.562 25.656 2.533 1 95.75 28 LYS B CA 1
ATOM 2832 C C . LYS B 1 28 ? -20.672 24.641 2.852 1 95.75 28 LYS B C 1
ATOM 2834 O O . LYS B 1 28 ? -20.609 23.969 3.883 1 95.75 28 LYS B O 1
ATOM 2839 N N . GLU B 1 29 ? -21.609 24.547 2.008 1 95.94 29 GLU B N 1
ATOM 2840 C CA . GLU B 1 29 ? -22.703 23.594 2.193 1 95.94 29 GLU B CA 1
ATOM 2841 C C . GLU B 1 29 ? -22.203 22.156 2.23 1 95.94 29 GLU B C 1
ATOM 2843 O O . GLU B 1 29 ? -22.609 21.375 3.074 1 95.94 29 GLU B O 1
ATOM 2848 N N . TYR B 1 30 ? -21.328 21.859 1.348 1 94.38 30 TYR B N 1
ATOM 2849 C CA . TYR B 1 30 ? -20.734 20.516 1.274 1 94.38 30 TYR B CA 1
ATOM 2850 C C . TYR B 1 30 ? -20 20.172 2.566 1 94.38 30 TYR B C 1
ATOM 2852 O O . TYR B 1 30 ? -20.172 19.078 3.109 1 94.38 30 TYR B O 1
ATOM 2860 N N . LEU B 1 31 ? -19.203 21.094 3.014 1 93.88 31 LEU B N 1
ATOM 2861 C CA . LEU B 1 31 ? -18.391 20.875 4.211 1 93.88 31 LEU B CA 1
ATOM 2862 C C . LEU B 1 31 ? -19.281 20.719 5.441 1 93.88 31 LEU B C 1
ATOM 2864 O O . LEU B 1 31 ? -19.125 19.781 6.219 1 93.88 31 LEU B O 1
ATOM 2868 N N . LEU B 1 32 ? -20.25 21.594 5.613 1 94 32 LEU B N 1
ATOM 2869 C CA . LEU B 1 32 ? -21.094 21.625 6.809 1 94 32 LEU B CA 1
ATOM 2870 C C . LEU B 1 32 ? -22.016 20.406 6.844 1 94 32 LEU B C 1
ATOM 2872 O O . LEU B 1 32 ? -22.422 19.969 7.922 1 94 32 LEU B O 1
ATOM 2876 N N . ASN B 1 33 ? -22.25 19.812 5.648 1 91.56 33 ASN B N 1
ATOM 2877 C CA . ASN B 1 33 ? -23.141 18.672 5.59 1 91.56 33 ASN B CA 1
ATOM 2878 C C . ASN B 1 33 ? -22.375 17.359 5.645 1 91.56 33 ASN B C 1
ATOM 2880 O O . ASN B 1 33 ? -22.984 16.281 5.68 1 91.56 33 ASN B O 1
ATOM 2884 N N . SER B 1 34 ? -21.109 17.469 5.641 1 88.38 34 SER B N 1
ATOM 2885 C CA . SER B 1 34 ? -20.312 16.25 5.723 1 88.38 34 SER B CA 1
ATOM 2886 C C . SER B 1 34 ? -20.422 15.617 7.102 1 88.38 34 SER B C 1
ATOM 2888 O O . SER B 1 34 ? -20.672 16.312 8.094 1 88.38 34 SER B O 1
ATOM 2890 N N . PHE B 1 35 ? -20.234 14.352 7.164 1 83.31 35 PHE B N 1
ATOM 2891 C CA . PHE B 1 35 ? -20.297 13.633 8.43 1 83.31 35 PHE B CA 1
ATOM 2892 C C . PHE B 1 35 ? -19.125 14.008 9.328 1 83.31 35 PHE B C 1
ATOM 2894 O O . PHE B 1 35 ? -19.25 14.016 10.555 1 83.31 35 PHE B O 1
ATOM 2901 N N . GLU B 1 36 ? -17.969 14.328 8.75 1 81.62 36 GLU B N 1
ATOM 2902 C CA . GLU B 1 36 ? -16.812 14.773 9.508 1 81.62 36 GLU B CA 1
ATOM 2903 C C . GLU B 1 36 ? -17.125 16.031 10.305 1 81.62 36 GLU B C 1
ATOM 2905 O O . GLU B 1 36 ? -16.812 16.109 11.5 1 81.62 36 GLU B O 1
ATOM 2910 N N . PHE B 1 37 ? -17.75 17 9.617 1 85.38 37 PHE B N 1
ATOM 2911 C CA . PHE B 1 37 ? -18.094 18.266 10.281 1 85.38 37 PHE B CA 1
ATOM 2912 C C . PHE B 1 37 ? -19.156 18.047 11.344 1 85.38 37 PHE B C 1
ATOM 2914 O O . PHE B 1 37 ? -19.078 18.609 12.438 1 85.38 37 PHE B O 1
ATOM 2921 N N . GLN B 1 38 ? -20.078 17.203 10.992 1 83.06 38 GLN B N 1
ATOM 2922 C CA . GLN B 1 38 ? -21.141 16.906 11.938 1 83.06 38 GLN B CA 1
ATOM 2923 C C . GLN B 1 38 ? -20.594 16.234 13.195 1 83.06 38 GLN B C 1
ATOM 2925 O O . GLN B 1 38 ? -20.953 16.609 14.312 1 83.06 38 GLN B O 1
ATOM 2930 N N . ASP B 1 39 ? -19.75 15.312 13.062 1 78.31 39 ASP B N 1
ATOM 2931 C CA . ASP B 1 39 ? -19.141 14.594 14.18 1 78.31 39 ASP B CA 1
ATOM 2932 C C . ASP B 1 39 ? -18.312 15.539 15.047 1 78.31 39 ASP B C 1
ATOM 2934 O O . ASP B 1 39 ? -18.25 15.375 16.266 1 78.31 39 ASP B O 1
ATOM 2938 N N . ALA B 1 40 ? -17.719 16.5 14.359 1 78.81 40 ALA B N 1
ATOM 2939 C CA . ALA B 1 40 ? -16.859 17.438 15.078 1 78.81 40 ALA B CA 1
ATOM 2940 C C . ALA B 1 40 ? -17.656 18.594 15.664 1 78.81 40 ALA B C 1
ATOM 2942 O O . ALA B 1 40 ? -17.125 19.422 16.406 1 78.81 40 ALA B O 1
ATOM 2943 N N . GLY B 1 41 ? -18.922 18.641 15.305 1 83.81 41 GLY B N 1
ATOM 2944 C CA . GLY B 1 41 ? -19.781 19.688 15.812 1 83.81 41 GLY B CA 1
ATOM 2945 C C . GLY B 1 41 ? -19.484 21.047 15.219 1 83.81 41 GLY B C 1
ATOM 2946 O O . GLY B 1 41 ? -19.656 22.078 15.883 1 83.81 41 GLY B O 1
ATOM 2947 N N . ILE B 1 42 ? -18.938 21.094 14.078 1 87.25 42 ILE B N 1
ATOM 2948 C CA . ILE B 1 42 ? -18.594 22.344 13.406 1 87.25 42 ILE B CA 1
ATOM 2949 C C . ILE B 1 42 ? -19.812 22.844 12.633 1 87.25 42 ILE B C 1
ATOM 2951 O O . ILE B 1 42 ? -20.328 22.156 11.75 1 87.25 42 ILE B O 1
ATOM 2955 N N . LYS B 1 43 ? -20.172 24.047 12.914 1 91.62 43 LYS B N 1
ATOM 2956 C CA . LYS B 1 43 ? -21.422 24.531 12.367 1 91.62 43 LYS B CA 1
ATOM 2957 C C . LYS B 1 43 ? -21.203 25.734 11.469 1 91.62 43 LYS B C 1
ATOM 2959 O O . LYS B 1 43 ? -22.156 26.281 10.914 1 91.62 43 LYS B O 1
ATOM 2964 N N . SER B 1 44 ? -20.047 26.234 11.383 1 93 44 SER B N 1
ATOM 2965 C CA . SER B 1 44 ? -19.781 27.391 10.531 1 93 44 SER B CA 1
ATOM 2966 C C . SER B 1 44 ? -18.453 27.25 9.789 1 93 44 SER B C 1
ATOM 2968 O O . SER B 1 44 ? -17.594 26.469 10.203 1 93 44 SER B O 1
ATOM 2970 N N . TYR B 1 45 ? -18.312 27.938 8.633 1 94.25 45 TYR B N 1
ATOM 2971 C CA . TYR B 1 45 ? -17.141 27.938 7.773 1 94.25 45 TYR B CA 1
ATOM 2972 C C . TYR B 1 45 ? -17.047 29.234 6.969 1 94.25 45 TYR B C 1
ATOM 2974 O O . TYR B 1 45 ? -17.875 29.484 6.09 1 94.25 45 TYR B O 1
ATOM 2982 N N . SER B 1 46 ? -16.109 30.078 7.309 1 94.81 46 SER B N 1
ATOM 2983 C CA . SER B 1 46 ? -16.016 31.406 6.73 1 94.81 46 SER B CA 1
ATOM 2984 C C . SER B 1 46 ? -15.203 31.391 5.438 1 94.81 46 SER B C 1
ATOM 2986 O O . SER B 1 46 ? -14.445 30.453 5.18 1 94.81 46 SER B O 1
ATOM 2988 N N . ILE B 1 47 ? -15.375 32.531 4.711 1 93.38 47 ILE B N 1
ATOM 2989 C CA . ILE B 1 47 ? -14.633 32.688 3.465 1 93.38 47 ILE B CA 1
ATOM 2990 C C . ILE B 1 47 ? -13.148 32.875 3.773 1 93.38 47 ILE B C 1
ATOM 2992 O O . ILE B 1 47 ? -12.289 32.406 3.014 1 93.38 47 ILE B O 1
ATOM 2996 N N . ARG B 1 48 ? -12.859 33.562 4.828 1 93.19 48 ARG B N 1
ATOM 2997 C CA . ARG B 1 48 ? -11.477 33.75 5.25 1 93.19 48 ARG B CA 1
ATOM 2998 C C . ARG B 1 48 ? -10.812 32.406 5.531 1 93.19 48 ARG B C 1
ATOM 3000 O O . ARG B 1 48 ? -9.656 32.188 5.156 1 93.19 48 ARG B O 1
ATOM 3007 N N . THR B 1 49 ? -11.586 31.484 6.195 1 93.19 49 THR B N 1
ATOM 3008 C CA . THR B 1 49 ? -11.07 30.141 6.477 1 93.19 49 THR B CA 1
ATOM 3009 C C . THR B 1 49 ? -10.82 29.375 5.18 1 93.19 49 THR B C 1
ATOM 3011 O O . THR B 1 49 ? -9.805 28.688 5.047 1 93.19 49 THR B O 1
ATOM 3014 N N . LEU B 1 50 ? -11.727 29.516 4.277 1 94.38 50 LEU B N 1
ATOM 3015 C CA . LEU B 1 50 ? -11.539 28.844 2.992 1 94.38 50 LEU B CA 1
ATOM 3016 C C . LEU B 1 50 ? -10.266 29.328 2.307 1 94.38 50 LEU B C 1
ATOM 3018 O O . LEU B 1 50 ? -9.5 28.516 1.776 1 94.38 50 LEU B O 1
ATOM 3022 N N . GLN B 1 51 ? -10.047 30.609 2.342 1 92.06 51 GLN B N 1
ATOM 3023 C CA . GLN B 1 51 ? -8.859 31.172 1.706 1 92.06 51 GLN B CA 1
ATOM 3024 C C . GLN B 1 51 ? -7.582 30.656 2.363 1 92.06 51 GLN B C 1
ATOM 3026 O O . GLN B 1 51 ? -6.602 30.359 1.68 1 92.06 51 GLN B O 1
ATOM 3031 N N . ARG B 1 52 ? -7.633 30.656 3.615 1 89.69 52 ARG B N 1
ATOM 3032 C CA . ARG B 1 52 ? -6.496 30.094 4.344 1 89.69 52 ARG B CA 1
ATOM 3033 C C . ARG B 1 52 ? -6.285 28.625 3.99 1 89.69 52 ARG B C 1
ATOM 3035 O O . ARG B 1 52 ? -5.152 28.203 3.777 1 89.69 52 ARG B O 1
ATOM 3042 N N . ASP B 1 53 ? -7.375 27.828 3.984 1 90.5 53 ASP B N 1
ATOM 3043 C CA . ASP B 1 53 ? -7.297 26.406 3.668 1 90.5 53 ASP B CA 1
ATOM 3044 C C . ASP B 1 53 ? -6.734 26.188 2.266 1 90.5 53 ASP B C 1
ATOM 3046 O O . ASP B 1 53 ? -5.914 25.297 2.055 1 90.5 53 ASP B O 1
ATOM 3050 N N . ILE B 1 54 ? -7.137 26.984 1.392 1 90.44 54 ILE B N 1
ATOM 3051 C CA . ILE B 1 54 ? -6.688 26.859 0.008 1 90.44 54 ILE B CA 1
ATOM 3052 C C . ILE B 1 54 ? -5.18 27.078 -0.066 1 90.44 54 ILE B C 1
ATOM 3054 O O . ILE B 1 54 ? -4.473 26.344 -0.753 1 90.44 54 ILE B O 1
ATOM 3058 N N . ARG B 1 55 ? -4.707 28.078 0.58 1 86 55 ARG B N 1
ATOM 3059 C CA . ARG B 1 55 ? -3.273 28.359 0.614 1 86 55 ARG B CA 1
ATOM 3060 C C . ARG B 1 55 ? -2.508 27.188 1.22 1 86 55 ARG B C 1
ATOM 3062 O O . ARG B 1 55 ? -1.453 26.797 0.714 1 86 55 ARG B O 1
ATOM 3069 N N . GLU B 1 56 ? -3.055 26.688 2.287 1 80.75 56 GLU B N 1
ATOM 3070 C CA . GLU B 1 56 ? -2.396 25.562 2.965 1 80.75 56 GLU B CA 1
ATOM 3071 C C . GLU B 1 56 ? -2.404 24.312 2.1 1 80.75 56 GLU B C 1
ATOM 3073 O O . GLU B 1 56 ? -1.443 23.547 2.107 1 80.75 56 GLU B O 1
ATOM 3078 N N . ILE B 1 57 ? -3.457 24.062 1.431 1 81.12 57 ILE B N 1
ATOM 3079 C CA . ILE B 1 57 ? -3.561 22.922 0.529 1 81.12 57 ILE B CA 1
ATOM 3080 C C . ILE B 1 57 ? -2.482 23.016 -0.548 1 81.12 57 ILE B C 1
ATOM 3082 O O . ILE B 1 57 ? -1.827 22.016 -0.866 1 81.12 57 ILE B O 1
ATOM 3086 N N . SER B 1 58 ? -2.348 24.156 -1.089 1 78.44 58 SER B N 1
ATOM 3087 C CA . SER B 1 58 ? -1.314 24.375 -2.096 1 78.44 58 SER B CA 1
ATOM 3088 C C . SER B 1 58 ? 0.073 24.078 -1.542 1 78.44 58 SER B C 1
ATOM 3090 O O . SER B 1 58 ? 0.875 23.406 -2.195 1 78.44 58 SER B O 1
ATOM 3092 N N . ASN B 1 59 ? 0.254 24.5 -0.397 1 71 59 ASN B N 1
ATOM 3093 C CA . ASN B 1 59 ? 1.563 24.344 0.225 1 71 59 ASN B CA 1
ATOM 3094 C C . ASN B 1 59 ? 1.841 22.875 0.566 1 71 59 ASN B C 1
ATOM 3096 O O . ASN B 1 59 ? 2.961 22.391 0.391 1 71 59 ASN B O 1
ATOM 3100 N N . LEU B 1 60 ? 0.836 22.234 1.066 1 69.31 60 LEU B N 1
ATOM 3101 C CA . LEU B 1 60 ? 1.024 20.875 1.586 1 69.31 60 LEU B CA 1
ATOM 3102 C C . LEU B 1 60 ? 0.924 19.844 0.469 1 69.31 60 LEU B C 1
ATOM 3104 O O . LEU B 1 60 ? 1.638 18.844 0.481 1 69.31 60 LEU B O 1
ATOM 3108 N N . PHE B 1 61 ? 0.019 20.062 -0.457 1 70.25 61 PHE B N 1
ATOM 3109 C CA . PHE B 1 61 ? -0.29 19.016 -1.425 1 70.25 61 PHE B CA 1
ATOM 3110 C C . PHE B 1 61 ? 0.106 19.438 -2.832 1 70.25 61 PHE B C 1
ATOM 3112 O O . PHE B 1 61 ? -0.097 18.703 -3.795 1 70.25 61 PHE B O 1
ATOM 3119 N N . ASN B 1 62 ? 0.637 20.578 -2.941 1 71 62 ASN B N 1
ATOM 3120 C CA . ASN B 1 62 ? 1.034 21.125 -4.234 1 71 62 ASN B CA 1
ATOM 3121 C C . ASN B 1 62 ? -0.138 21.156 -5.211 1 71 62 ASN B C 1
ATOM 3123 O O . ASN B 1 62 ? -0.001 20.75 -6.367 1 71 62 ASN B O 1
ATOM 3127 N N . LEU B 1 63 ? -1.274 21.375 -4.684 1 75.81 63 LEU B N 1
ATOM 3128 C CA . LEU B 1 63 ? -2.477 21.562 -5.492 1 75.81 63 LEU B CA 1
ATOM 3129 C C . LEU B 1 63 ? -2.855 23.031 -5.586 1 75.81 63 LEU B C 1
ATOM 3131 O O . LEU B 1 63 ? -3.008 23.703 -4.566 1 75.81 63 LEU B O 1
ATOM 3135 N N . SER B 1 64 ? -2.875 23.5 -6.785 1 81.44 64 SER B N 1
ATOM 3136 C CA . SER B 1 64 ? -3.244 24.891 -6.977 1 81.44 64 SER B CA 1
ATOM 3137 C C . SER B 1 64 ? -4.746 25.047 -7.195 1 81.44 64 SER B C 1
ATOM 3139 O O . SER B 1 64 ? -5.297 24.484 -8.148 1 81.44 64 SER B O 1
ATOM 3141 N N . ILE B 1 65 ? -5.34 25.625 -6.301 1 89 65 ILE B N 1
ATOM 3142 C CA . ILE B 1 65 ? -6.766 25.922 -6.395 1 89 65 ILE B CA 1
ATOM 3143 C C . ILE B 1 65 ? -6.973 27.391 -6.742 1 89 65 ILE B C 1
ATOM 3145 O O . ILE B 1 65 ? -6.391 28.266 -6.105 1 89 65 ILE B O 1
ATOM 3149 N N . HIS B 1 66 ? -7.664 27.641 -7.781 1 89.31 66 HIS B N 1
ATOM 3150 C CA . HIS B 1 66 ? -7.895 29 -8.242 1 89.31 66 HIS B CA 1
ATOM 3151 C C . HIS B 1 66 ? -9.383 29.328 -8.273 1 89.31 66 HIS B C 1
ATOM 3153 O O . HIS B 1 66 ? -10.227 28.438 -8.234 1 89.31 66 HIS B O 1
ATOM 3159 N N . ASN B 1 67 ? -9.672 30.609 -8.094 1 87.44 67 ASN B N 1
ATOM 3160 C CA . ASN B 1 67 ? -11.023 31.125 -8.25 1 87.44 67 ASN B CA 1
ATOM 3161 C C . ASN B 1 67 ? -11.188 31.859 -9.586 1 87.44 67 ASN B C 1
ATOM 3163 O O . ASN B 1 67 ? -10.375 32.719 -9.945 1 87.44 67 ASN B O 1
ATOM 3167 N N . LYS B 1 68 ? -12.086 31.266 -10.477 1 74.38 68 LYS B N 1
ATOM 3168 C CA . LYS B 1 68 ? -12.328 31.938 -11.742 1 74.38 68 LYS B CA 1
ATOM 3169 C C . LYS B 1 68 ? -12.977 33.312 -11.516 1 74.38 68 LYS B C 1
ATOM 3171 O O . LYS B 1 68 ? -14.086 33.406 -10.969 1 74.38 68 LYS B O 1
ATOM 3176 N N . LYS B 1 69 ? -12.148 34.344 -11.32 1 63.41 69 LYS B N 1
ATOM 3177 C CA . LYS B 1 69 ? -12.641 35.688 -11.031 1 63.41 69 LYS B CA 1
ATOM 3178 C C . LYS B 1 69 ? -13.789 36.062 -11.969 1 63.41 69 LYS B C 1
ATOM 3180 O O . LYS B 1 69 ? -14.766 36.688 -11.539 1 63.41 69 LYS B O 1
ATOM 3185 N N . LYS B 1 70 ? -13.539 36.031 -13.422 1 60.25 70 LYS B N 1
ATOM 3186 C CA . LYS B 1 70 ? -14.508 36.531 -14.391 1 60.25 70 LYS B CA 1
ATOM 3187 C C . LYS B 1 70 ? -15.648 35.562 -14.594 1 60.25 70 LYS B C 1
ATOM 3189 O O . LYS B 1 70 ? -15.43 34.438 -15.062 1 60.25 70 LYS B O 1
ATOM 3194 N N . GLY B 1 71 ? -16.844 35.844 -13.891 1 61 71 GLY B N 1
ATOM 3195 C CA . GLY B 1 71 ? -18.078 35.094 -14.07 1 61 71 GLY B CA 1
ATOM 3196 C C . GLY B 1 71 ? -18.594 34.5 -12.781 1 61 71 GLY B C 1
ATOM 3197 O O . GLY B 1 71 ? -18.75 35.188 -11.773 1 61 71 GLY B O 1
ATOM 3198 N N . ASP 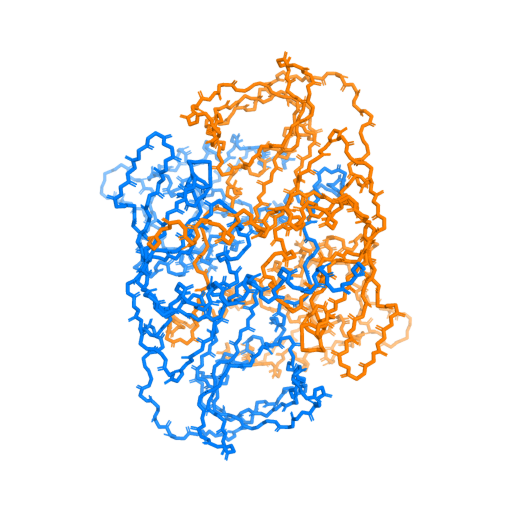B 1 72 ? -18.656 33.062 -12.719 1 70.06 72 ASP B N 1
ATOM 3199 C CA . ASP B 1 72 ? -19.453 32.375 -11.719 1 70.06 72 ASP B CA 1
ATOM 3200 C C . ASP B 1 72 ? -18.672 32.125 -10.438 1 70.06 72 ASP B C 1
ATOM 3202 O O . ASP B 1 72 ? -19.188 31.547 -9.484 1 70.06 72 ASP B O 1
ATOM 3206 N N . ASN B 1 73 ? -17.453 32.844 -10.219 1 82.56 73 ASN B N 1
ATOM 3207 C CA . ASN B 1 73 ? -16.688 32.844 -8.977 1 82.56 73 ASN B CA 1
ATOM 3208 C C . ASN B 1 73 ? -16.516 31.422 -8.43 1 82.56 73 ASN B C 1
ATOM 3210 O O . ASN B 1 73 ? -16.734 31.172 -7.242 1 82.56 73 ASN B O 1
ATOM 3214 N N . ARG B 1 74 ? -16.234 30.484 -9.336 1 89.94 74 ARG B N 1
ATOM 3215 C CA . ARG B 1 74 ? -16.094 29.094 -8.906 1 89.94 74 ARG B CA 1
ATOM 3216 C C . ARG B 1 74 ? -14.617 28.766 -8.656 1 89.94 74 ARG B C 1
ATOM 3218 O O . ARG B 1 74 ? -13.734 29.219 -9.383 1 89.94 74 ARG B O 1
ATOM 3225 N N . TYR B 1 75 ? -14.414 28.016 -7.555 1 93.69 75 TYR B N 1
ATOM 3226 C CA . TYR B 1 75 ? -13.102 27.469 -7.246 1 93.69 75 TYR B CA 1
ATOM 3227 C C . TYR B 1 75 ? -12.859 26.172 -8.016 1 93.69 75 TYR B C 1
ATOM 3229 O O . TYR B 1 75 ? -13.781 25.359 -8.18 1 93.69 75 TYR B O 1
ATOM 3237 N N . TYR B 1 76 ? -11.703 26 -8.578 1 90.12 76 TYR B N 1
ATOM 3238 C CA . TYR B 1 76 ? -11.352 24.781 -9.297 1 90.12 76 TYR B CA 1
ATOM 3239 C C . TYR B 1 76 ? -9.883 24.438 -9.086 1 90.12 76 TYR B C 1
ATOM 3241 O O . TYR B 1 76 ? -9.07 25.312 -8.773 1 90.12 76 TYR B O 1
ATOM 3249 N N . ILE B 1 77 ? -9.516 23.125 -9.133 1 86.25 77 ILE B N 1
ATOM 3250 C CA . ILE B 1 77 ? -8.141 22.656 -9.039 1 86.25 77 ILE B CA 1
ATOM 3251 C C . ILE B 1 77 ? -7.469 22.75 -10.406 1 86.25 77 ILE B C 1
ATOM 3253 O O . ILE B 1 77 ? -7.984 22.219 -11.398 1 86.25 77 ILE B O 1
ATOM 3257 N N . GLU B 1 78 ? -6.414 23.438 -10.367 1 78.69 78 GLU B N 1
ATOM 3258 C CA . GLU B 1 78 ? -5.648 23.547 -11.609 1 78.69 78 GLU B CA 1
ATOM 3259 C C . GLU B 1 78 ? -4.93 22.234 -11.93 1 78.69 78 GLU B C 1
ATOM 3261 O O . GLU B 1 78 ? -4.383 21.578 -11.039 1 78.69 78 GLU B O 1
ATOM 3266 N N . SER B 1 79 ? -5.367 21.406 -12.883 1 59.31 79 SER B N 1
ATOM 3267 C CA . SER B 1 79 ? -4.777 20.125 -13.258 1 59.31 79 SER B CA 1
ATOM 3268 C C . SER B 1 79 ? -3.254 20.188 -13.242 1 59.31 79 SER B C 1
ATOM 3270 O O . SER B 1 79 ? -2.67 21.203 -13.625 1 59.31 79 SER B O 1
ATOM 3272 N N . ARG B 1 80 ? -2.629 19.625 -12.203 1 56.31 80 ARG B N 1
ATOM 3273 C CA . ARG B 1 80 ? -1.176 19.531 -12.305 1 56.31 80 ARG B CA 1
ATOM 3274 C C . ARG B 1 80 ? -0.77 18.531 -13.391 1 56.31 80 ARG B C 1
ATOM 3276 O O . ARG B 1 80 ? -1.478 17.547 -13.641 1 56.31 80 ARG B O 1
ATOM 3283 N N . PRO B 1 81 ? 0.065 18.938 -14.227 1 49.47 81 PRO B N 1
ATOM 3284 C CA . PRO B 1 81 ? 0.555 18.078 -15.305 1 49.47 81 PRO B CA 1
ATOM 3285 C C . PRO B 1 81 ? 1.01 16.703 -14.789 1 49.47 81 PRO B C 1
ATOM 3287 O O . PRO B 1 81 ? 0.993 15.727 -15.539 1 49.47 81 PRO B O 1
ATOM 3290 N N . ILE B 1 82 ? 1.7 16.578 -13.516 1 52.91 82 ILE B N 1
ATOM 3291 C CA . ILE B 1 82 ? 2.406 15.32 -13.328 1 52.91 82 ILE B CA 1
ATOM 3292 C C . ILE B 1 82 ? 1.518 14.344 -12.562 1 52.91 82 ILE B C 1
ATOM 3294 O O . ILE B 1 82 ? 1.242 14.547 -11.375 1 52.91 82 ILE B O 1
ATOM 3298 N N . MET B 1 83 ? 0.883 13.422 -13.148 1 54.59 83 MET B N 1
ATOM 3299 C CA . MET B 1 83 ? -0.052 12.391 -12.711 1 54.59 83 MET B CA 1
ATOM 3300 C C . MET B 1 83 ? 0.458 11.688 -11.453 1 54.59 83 MET B C 1
ATOM 3302 O O . MET B 1 83 ? -0.31 11.438 -10.523 1 54.59 83 MET B O 1
ATOM 3306 N N . GLU B 1 84 ? 1.766 11.57 -11.398 1 58.88 84 GLU B N 1
ATOM 3307 C CA . GLU B 1 84 ? 2.326 10.789 -10.297 1 58.88 84 GLU B CA 1
ATOM 3308 C C . GLU B 1 84 ? 2.191 11.523 -8.969 1 58.88 84 GLU B C 1
ATOM 3310 O O . GLU B 1 84 ? 1.868 10.922 -7.949 1 58.88 84 GLU B O 1
ATOM 3315 N N . VAL B 1 85 ? 2.41 12.758 -9 1 59.31 85 VAL B N 1
ATOM 3316 C CA . VAL B 1 85 ? 2.297 13.547 -7.773 1 59.31 85 VAL B CA 1
ATOM 3317 C C . VAL B 1 85 ? 0.845 13.57 -7.305 1 59.31 85 VAL B C 1
ATOM 3319 O O . VAL B 1 85 ? 0.572 13.477 -6.105 1 59.31 85 VAL B O 1
ATOM 3322 N N . ASP B 1 86 ? 0.075 13.484 -8.305 1 63.16 86 ASP B N 1
ATOM 3323 C CA . ASP B 1 86 ? -1.347 13.508 -7.977 1 63.16 86 ASP B CA 1
ATOM 3324 C C . ASP B 1 86 ? -1.774 12.219 -7.281 1 63.16 86 ASP B C 1
ATOM 3326 O O . ASP B 1 86 ? -2.51 12.258 -6.293 1 63.16 86 ASP B O 1
ATOM 3330 N N . GLU B 1 87 ? -1.221 11.172 -7.844 1 65.06 87 GLU B N 1
ATOM 3331 C CA . GLU B 1 87 ? -1.582 9.883 -7.258 1 65.06 87 GLU B CA 1
ATOM 3332 C C . GLU B 1 87 ? -1.068 9.766 -5.828 1 65.06 87 GLU B C 1
ATOM 3334 O O . GLU B 1 87 ? -1.771 9.258 -4.949 1 65.06 87 GLU B O 1
ATOM 3339 N N . TYR B 1 88 ? 0.104 10.219 -5.668 1 64.88 88 TYR B N 1
ATOM 3340 C CA . TYR B 1 88 ? 0.687 10.117 -4.336 1 64.88 88 TYR B CA 1
ATOM 3341 C C . TYR B 1 88 ? -0.038 11.039 -3.355 1 64.88 88 TYR B C 1
ATOM 3343 O O . TYR B 1 88 ? -0.265 10.664 -2.201 1 64.88 88 TYR B O 1
ATOM 3351 N N . ASN B 1 89 ? -0.333 12.141 -3.814 1 65.31 89 ASN B N 1
ATOM 3352 C CA . ASN B 1 89 ? -1.082 13.062 -2.967 1 65.31 89 ASN B CA 1
ATOM 3353 C C . ASN B 1 89 ? -2.438 12.484 -2.57 1 65.31 89 ASN B C 1
ATOM 3355 O O . ASN B 1 89 ? -2.891 12.672 -1.439 1 65.31 89 ASN B O 1
ATOM 3359 N N . GLN B 1 90 ? -2.93 11.844 -3.525 1 67.25 90 GLN B N 1
ATOM 3360 C CA . GLN B 1 90 ? -4.203 11.195 -3.217 1 67.25 90 GLN B CA 1
ATOM 3361 C C . GLN B 1 90 ? -4.031 10.133 -2.139 1 67.25 90 GLN B C 1
ATOM 3363 O O . GLN B 1 90 ? -4.855 10.023 -1.227 1 67.25 90 GLN B O 1
ATOM 3368 N N . LYS B 1 91 ? -3.006 9.414 -2.27 1 68.69 91 LYS B N 1
ATOM 3369 C CA . LYS B 1 91 ? -2.719 8.398 -1.259 1 68.69 91 LYS B CA 1
ATOM 3370 C C . LYS B 1 91 ? -2.498 9.039 0.111 1 68.69 91 LYS B C 1
ATOM 3372 O O . LYS B 1 91 ? -2.957 8.508 1.127 1 68.69 91 LYS B O 1
ATOM 3377 N N . LEU B 1 92 ? -1.78 10.039 0.046 1 70.06 92 LEU B N 1
ATOM 3378 C CA . LEU B 1 92 ? -1.532 10.773 1.283 1 70.06 92 LEU B CA 1
ATOM 3379 C C . LEU B 1 92 ? -2.838 11.273 1.893 1 70.06 92 LEU B C 1
ATOM 3381 O O . LEU B 1 92 ? -3.061 11.125 3.098 1 70.06 92 LEU B O 1
ATOM 3385 N N . LEU B 1 93 ? -3.627 11.781 1.041 1 69.31 93 LEU B N 1
ATOM 3386 C CA . LEU B 1 93 ? -4.91 12.297 1.5 1 69.31 93 LEU B CA 1
ATOM 3387 C C . LEU B 1 93 ? -5.77 11.188 2.088 1 69.31 93 LEU B C 1
ATOM 3389 O O . LEU B 1 93 ? -6.395 11.367 3.135 1 69.31 93 LEU B O 1
ATOM 3393 N N . GLU B 1 94 ? -5.73 10.102 1.435 1 69.62 94 GLU B N 1
ATOM 3394 C CA . GLU B 1 94 ? -6.484 8.953 1.93 1 69.62 94 GLU B CA 1
ATOM 3395 C C . GLU B 1 94 ? -5.969 8.5 3.295 1 69.62 94 GLU B C 1
ATOM 3397 O O . GLU B 1 94 ? -6.758 8.227 4.203 1 69.62 94 GLU B O 1
ATOM 3402 N N . SER B 1 95 ? -4.703 8.414 3.381 1 69.56 95 SER B N 1
ATOM 3403 C CA . SER B 1 95 ? -4.094 8.023 4.648 1 69.56 95 SER B CA 1
ATOM 3404 C C . SER B 1 95 ? -4.461 8.992 5.762 1 69.56 95 SER B C 1
ATOM 3406 O O . SER B 1 95 ? -4.719 8.578 6.895 1 69.56 95 SER B O 1
ATOM 3408 N N . PHE B 1 96 ? -4.512 10.156 5.414 1 68.88 96 PHE B N 1
ATOM 3409 C CA . PHE B 1 96 ? -4.879 11.18 6.387 1 68.88 96 PHE B CA 1
ATOM 3410 C C . PHE B 1 96 ? -6.332 11.023 6.812 1 68.88 96 PHE B C 1
ATOM 3412 O O . PHE B 1 96 ? -6.66 11.18 7.992 1 68.88 96 PHE B O 1
ATOM 3419 N N . GLN B 1 97 ? -7.145 10.82 5.852 1 69.69 97 GLN B N 1
ATOM 3420 C CA . GLN B 1 97 ? -8.562 10.664 6.152 1 69.69 97 GLN B CA 1
ATOM 3421 C C . GLN B 1 97 ? -8.797 9.5 7.109 1 69.69 97 GLN B C 1
ATOM 3423 O O . GLN B 1 97 ? -9.586 9.617 8.055 1 69.69 97 GLN B O 1
ATOM 3428 N N . VAL B 1 98 ? -8.156 8.484 6.863 1 73 98 VAL B N 1
ATOM 3429 C CA . VAL B 1 98 ? -8.289 7.301 7.703 1 73 98 VAL B CA 1
ATOM 3430 C C . VAL B 1 98 ? -7.738 7.59 9.094 1 73 98 VAL B C 1
ATOM 3432 O O . VAL B 1 98 ? -8.391 7.301 10.102 1 73 98 VAL B O 1
ATOM 3435 N N . SER B 1 99 ? -6.562 8.148 9.125 1 69.56 99 SER B N 1
ATOM 3436 C CA . SER B 1 99 ? -5.918 8.461 10.391 1 69.56 99 SER B CA 1
ATOM 3437 C C . SER B 1 99 ? -6.777 9.406 11.227 1 69.56 99 SER B C 1
ATOM 3439 O O . SER B 1 99 ? -6.922 9.219 12.438 1 69.56 99 SER B O 1
ATOM 3441 N N . ASN B 1 100 ? -7.301 10.352 10.602 1 67.06 100 ASN B N 1
ATOM 3442 C CA . ASN B 1 100 ? -8.148 11.32 11.297 1 67.06 100 ASN B CA 1
ATOM 3443 C C . ASN B 1 100 ? -9.391 10.656 11.875 1 67.06 100 ASN B C 1
ATOM 3445 O O . ASN B 1 100 ? -9.797 10.969 13 1 67.06 100 ASN B O 1
ATOM 3449 N N . ALA B 1 101 ? -10 9.891 11.055 1 70.5 101 ALA B N 1
ATOM 3450 C CA . ALA B 1 101 ? -11.18 9.172 11.531 1 70.5 101 ALA B CA 1
ATOM 3451 C C . ALA B 1 101 ? -10.852 8.352 12.773 1 70.5 101 ALA B C 1
ATOM 3453 O O . ALA B 1 101 ? -11.633 8.328 13.727 1 70.5 101 ALA B O 1
ATOM 3454 N N . LEU B 1 102 ? -9.703 7.766 12.82 1 70.69 102 LEU B N 1
ATOM 3455 C CA . LEU B 1 102 ? -9.281 6.898 13.922 1 70.69 102 LEU B CA 1
ATOM 3456 C C . LEU B 1 102 ? -8.953 7.723 15.156 1 70.69 102 LEU B C 1
ATOM 3458 O O . LEU B 1 102 ? -9.234 7.297 16.281 1 70.69 102 LEU B O 1
ATOM 3462 N N . ASN B 1 103 ? -8.312 8.758 14.906 1 65.81 103 ASN B N 1
ATOM 3463 C CA . ASN B 1 103 ? -7.879 9.594 16.031 1 65.81 103 ASN B CA 1
ATOM 3464 C C . ASN B 1 103 ? -9.062 10.219 16.75 1 65.81 103 ASN B C 1
ATOM 3466 O O . ASN B 1 103 ? -9.031 10.383 17.969 1 65.81 103 ASN B O 1
ATOM 3470 N N . VAL B 1 104 ? -10.039 10.555 16.016 1 66.56 104 VAL B N 1
ATOM 3471 C CA . VAL B 1 104 ? -11.219 11.18 16.594 1 66.56 104 VAL B CA 1
ATOM 3472 C C . VAL B 1 104 ? -12.047 10.133 17.344 1 66.56 104 VAL B C 1
ATOM 3474 O O . VAL B 1 104 ? -12.766 10.461 18.297 1 66.56 104 VAL B O 1
ATOM 3477 N N . HIS B 1 105 ? -11.883 8.914 16.938 1 71.44 105 HIS B N 1
ATOM 3478 C CA . HIS B 1 105 ? -12.672 7.844 17.531 1 71.44 105 HIS B CA 1
ATOM 3479 C C . HIS B 1 105 ? -11.781 6.711 18.031 1 71.44 105 HIS B C 1
ATOM 3481 O O . HIS B 1 105 ? -11.516 5.758 17.297 1 71.44 105 HIS B O 1
ATOM 3487 N N . PRO B 1 106 ? -11.367 6.742 19.25 1 63.03 106 PRO B N 1
ATOM 3488 C CA . PRO B 1 106 ? -10.422 5.754 19.766 1 63.03 106 PRO B CA 1
ATOM 3489 C C . PRO B 1 106 ? -10.977 4.332 19.719 1 63.03 106 PRO B C 1
ATOM 3491 O O . PRO B 1 106 ? -10.211 3.365 19.781 1 63.03 106 PRO B O 1
ATOM 3494 N N . ASN B 1 107 ? -12.359 4.168 19.656 1 71.25 107 ASN B N 1
ATOM 3495 C CA . ASN B 1 107 ? -12.93 2.828 19.625 1 71.25 107 ASN B CA 1
ATOM 3496 C C . ASN B 1 107 ? -12.938 2.256 18.219 1 71.25 107 ASN B C 1
ATOM 3498 O O . ASN B 1 107 ? -13.664 1.302 17.922 1 71.25 107 ASN B O 1
ATOM 3502 N N . PHE B 1 108 ? -12.141 2.854 17.422 1 73.56 108 PHE B N 1
ATOM 3503 C CA . PHE B 1 108 ? -12.133 2.438 16.031 1 73.56 108 PHE B CA 1
ATOM 3504 C C . PHE B 1 108 ? -11.664 0.992 15.891 1 73.56 108 PHE B C 1
ATOM 3506 O O . PHE B 1 108 ? -12.023 0.302 14.938 1 73.56 108 PHE B O 1
ATOM 3513 N N . SER B 1 109 ? -10.852 0.52 16.859 1 72.12 109 SER B N 1
ATOM 3514 C CA . SER B 1 109 ? -10.234 -0.798 16.766 1 72.12 109 SER B CA 1
ATOM 3515 C C . SER B 1 109 ? -11.281 -1.899 16.688 1 72.12 109 SER B C 1
ATOM 3517 O O . SER B 1 109 ? -10.984 -3.021 16.266 1 72.12 109 SER B O 1
ATOM 3519 N N . ASN B 1 110 ? -12.453 -1.482 17 1 77.62 110 ASN B N 1
ATOM 3520 C CA . ASN B 1 110 ? -13.523 -2.477 16.969 1 77.62 110 ASN B CA 1
ATOM 3521 C C . ASN B 1 110 ? -14.141 -2.57 15.57 1 77.62 110 ASN B C 1
ATOM 3523 O O . ASN B 1 110 ? -14.859 -3.527 15.273 1 77.62 110 ASN B O 1
ATOM 3527 N N . PHE B 1 111 ? -13.805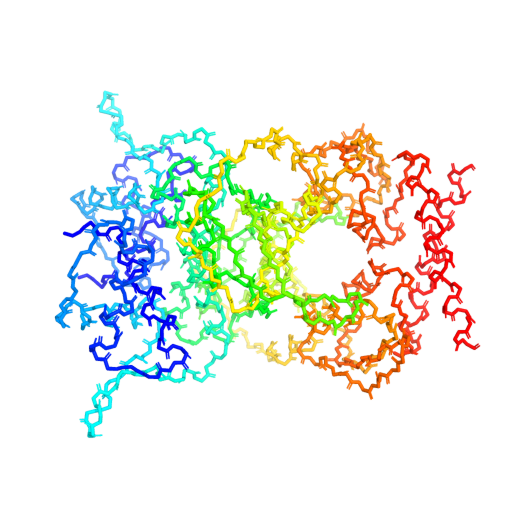 -1.581 14.75 1 86 111 PHE B N 1
ATOM 3528 C CA . PHE B 1 111 ? -14.578 -1.474 13.516 1 86 111 PHE B CA 1
ATOM 3529 C C . PHE B 1 111 ? -13.656 -1.469 12.305 1 86 111 PHE B C 1
ATOM 3531 O O . PHE B 1 111 ? -14.094 -1.718 11.18 1 86 111 PHE B O 1
ATOM 3538 N N . ILE B 1 112 ? -12.438 -1.14 12.594 1 84.81 112 ILE B N 1
ATOM 3539 C CA . ILE B 1 112 ? -11.508 -0.998 11.484 1 84.81 112 ILE B CA 1
ATOM 3540 C C . ILE B 1 112 ? -10.328 -1.957 11.664 1 84.81 112 ILE B C 1
ATOM 3542 O O . ILE B 1 112 ? -9.672 -1.951 12.711 1 84.81 112 ILE B O 1
ATOM 3546 N N . PHE B 1 113 ? -10.078 -2.705 10.719 1 82.5 113 PHE B N 1
ATOM 3547 C CA . PHE B 1 113 ? -9.016 -3.701 10.766 1 82.5 113 PHE B CA 1
ATOM 3548 C C . PHE B 1 113 ? -8.031 -3.498 9.625 1 82.5 113 PHE B C 1
ATOM 3550 O O . PHE B 1 113 ? -8.367 -3.74 8.461 1 82.5 113 PHE B O 1
ATOM 3557 N N . PHE B 1 114 ? -6.902 -3.111 10 1 78.19 114 PHE B N 1
ATOM 3558 C CA . PHE B 1 114 ? -5.859 -2.82 9.016 1 78.19 114 PHE B CA 1
ATOM 3559 C C . PHE B 1 114 ? -5.086 -4.082 8.664 1 78.19 114 PHE B C 1
ATOM 3561 O O . PHE B 1 114 ? -5.051 -5.039 9.438 1 78.19 114 PHE B O 1
ATOM 3568 N N . GLU B 1 115 ? -4.582 -4.027 7.367 1 74.81 115 GLU B N 1
ATOM 3569 C CA . GLU B 1 115 ? -3.6 -5.051 7.023 1 74.81 115 GLU B CA 1
ATOM 3570 C C . GLU B 1 115 ? -2.258 -4.777 7.695 1 74.81 115 GLU B C 1
ATOM 3572 O O . GLU B 1 115 ? -1.807 -3.629 7.75 1 74.81 115 GLU B O 1
ATOM 3577 N N . THR B 1 116 ? -1.763 -5.758 8.438 1 62.88 116 THR B N 1
ATOM 3578 C CA . THR B 1 116 ? -0.473 -5.598 9.102 1 62.88 116 THR B CA 1
ATOM 3579 C C . THR B 1 116 ? 0.664 -5.613 8.078 1 62.88 116 THR B C 1
ATOM 3581 O O . THR B 1 116 ? 0.681 -6.445 7.176 1 62.88 116 THR B O 1
ATOM 3584 N N . ARG B 1 117 ? 1.166 -4.402 7.793 1 59.38 117 ARG B N 1
ATOM 3585 C CA . ARG B 1 117 ? 2.342 -4.426 6.93 1 59.38 117 ARG B CA 1
ATOM 3586 C C . ARG B 1 117 ? 3.566 -3.879 7.652 1 59.38 117 ARG B C 1
ATOM 3588 O O . ARG B 1 117 ? 3.439 -3.047 8.555 1 59.38 117 ARG B O 1
ATOM 3595 N N . LYS B 1 118 ? 4.691 -4.699 7.473 1 57.22 118 LYS B N 1
ATOM 3596 C CA . LYS B 1 118 ? 5.941 -4.281 8.102 1 57.22 118 LYS B CA 1
ATOM 3597 C C . LYS B 1 118 ? 6.469 -2.992 7.48 1 57.22 118 LYS B C 1
ATOM 3599 O O . LYS B 1 118 ? 5.891 -2.479 6.52 1 57.22 118 LYS B O 1
ATOM 3604 N N . SER B 1 119 ? 7.484 -2.582 8.039 1 60.19 119 SER B N 1
ATOM 3605 C CA . SER B 1 119 ? 8.195 -1.355 7.691 1 60.19 119 SER B CA 1
ATOM 3606 C C . SER B 1 119 ? 8.648 -1.375 6.234 1 60.19 119 SER B C 1
ATOM 3608 O O . SER B 1 119 ? 9.172 -2.383 5.758 1 60.19 119 SER B O 1
ATOM 3610 N N . THR B 1 120 ? 8.203 -0.417 5.383 1 64.25 120 THR B N 1
ATOM 3611 C CA . THR B 1 120 ? 8.586 -0.257 3.986 1 64.25 120 THR B CA 1
ATOM 3612 C C . THR B 1 120 ? 10.047 0.172 3.871 1 64.25 120 THR B C 1
ATOM 3614 O O . THR B 1 120 ? 10.625 0.139 2.783 1 64.25 120 THR B O 1
ATOM 3617 N N . GLY B 1 121 ? 10.734 0.401 5.082 1 67.31 121 GLY B N 1
ATOM 3618 C CA . GLY B 1 121 ? 12.078 0.953 5.07 1 67.31 121 GLY B CA 1
ATOM 3619 C C . GLY B 1 121 ? 12.109 2.441 4.777 1 67.31 121 GLY B C 1
ATOM 3620 O O . GLY B 1 121 ? 13.156 2.99 4.434 1 67.31 121 GLY B O 1
ATOM 3621 N N . ALA B 1 122 ? 11.008 3.098 4.824 1 71.31 122 ALA B N 1
ATOM 3622 C CA . ALA B 1 122 ? 10.898 4.5 4.438 1 71.31 122 ALA B CA 1
ATOM 3623 C C . ALA B 1 122 ? 11.609 5.402 5.438 1 71.31 122 ALA B C 1
ATOM 3625 O O . ALA B 1 122 ? 11.773 6.602 5.199 1 71.31 122 ALA B O 1
ATOM 3626 N N . GLU B 1 123 ? 12.297 4.777 6.418 1 72.44 123 GLU B N 1
ATOM 3627 C CA . GLU B 1 123 ? 12.977 5.582 7.426 1 72.44 123 GLU B CA 1
ATOM 3628 C C . GLU B 1 123 ? 14.164 6.328 6.824 1 72.44 123 GLU B C 1
ATOM 3630 O O . GLU B 1 123 ? 14.508 7.422 7.281 1 72.44 123 GLU B O 1
ATOM 3635 N N . ASN B 1 124 ? 14.688 5.781 5.812 1 80 124 ASN B N 1
ATOM 3636 C CA . ASN B 1 124 ? 15.867 6.371 5.184 1 80 124 ASN B CA 1
ATOM 3637 C C . ASN B 1 124 ? 15.508 7.078 3.879 1 80 124 ASN B C 1
ATOM 3639 O O . ASN B 1 124 ? 16.391 7.52 3.146 1 80 124 ASN B O 1
ATOM 3643 N N . PHE B 1 125 ? 14.289 7.25 3.609 1 83.31 125 PHE B N 1
ATOM 3644 C CA . PHE B 1 125 ? 13.852 7.773 2.318 1 83.31 125 PHE B CA 1
ATOM 3645 C C . PHE B 1 125 ? 14.453 9.156 2.064 1 83.31 125 PHE B C 1
ATOM 3647 O O . PHE B 1 125 ? 15.047 9.391 1.016 1 83.31 125 PHE B O 1
ATOM 3654 N N . TYR B 1 126 ? 14.312 10.039 3.021 1 80.19 126 TYR B N 1
ATOM 3655 C CA . TYR B 1 126 ? 14.742 11.414 2.799 1 80.19 126 TYR B CA 1
ATOM 3656 C C . TYR B 1 126 ? 16.25 11.492 2.641 1 80.19 126 TYR B C 1
ATOM 3658 O O . TYR B 1 126 ? 16.766 12.242 1.803 1 80.19 126 TYR B O 1
ATOM 3666 N N . ASP B 1 127 ? 16.938 10.758 3.465 1 86.5 127 ASP B N 1
ATOM 3667 C CA . ASP B 1 127 ? 18.391 10.742 3.348 1 86.5 127 ASP B CA 1
ATOM 3668 C C . ASP B 1 127 ? 18.828 10.266 1.962 1 86.5 127 ASP B C 1
ATOM 3670 O O . ASP B 1 127 ? 19.75 10.836 1.362 1 86.5 127 ASP B O 1
ATOM 3674 N N . LEU B 1 128 ? 18.203 9.305 1.553 1 91.94 128 LEU B N 1
ATOM 3675 C CA . LEU B 1 128 ? 18.531 8.758 0.241 1 91.94 128 LEU B CA 1
ATOM 3676 C C . LEU B 1 128 ? 18.172 9.742 -0.865 1 91.94 128 LEU B C 1
ATOM 3678 O O . LEU B 1 128 ? 18.938 9.93 -1.812 1 91.94 128 LEU B O 1
ATOM 3682 N N . PHE B 1 129 ? 17.062 10.328 -0.725 1 88.12 129 PHE B N 1
ATOM 3683 C CA . PHE B 1 129 ? 16.625 11.32 -1.701 1 88.12 129 PHE B CA 1
ATOM 3684 C C . PHE B 1 129 ? 17.609 12.492 -1.754 1 88.12 129 PHE B C 1
ATOM 3686 O O . PHE B 1 129 ? 17.938 12.977 -2.836 1 88.12 129 PHE B O 1
ATOM 3693 N N . PHE B 1 130 ? 18.016 12.93 -0.619 1 86.12 130 PHE B N 1
ATOM 3694 C CA . PHE B 1 130 ? 19.016 13.984 -0.54 1 86.12 130 PHE B CA 1
ATOM 3695 C C . PHE B 1 130 ? 20.297 13.578 -1.268 1 86.12 130 PHE B C 1
ATOM 3697 O O . PHE B 1 130 ? 20.844 14.359 -2.045 1 86.12 130 PHE B O 1
ATOM 3704 N N . ALA B 1 131 ? 20.703 12.367 -0.962 1 93.25 131 ALA B N 1
ATOM 3705 C CA . ALA B 1 131 ? 21.922 11.867 -1.579 1 93.25 131 ALA B CA 1
ATOM 3706 C C . ALA B 1 131 ? 21.797 11.82 -3.1 1 93.25 131 ALA B C 1
ATOM 3708 O O . ALA B 1 131 ? 22.734 12.172 -3.82 1 93.25 131 ALA B O 1
ATOM 3709 N N . ILE B 1 132 ? 20.719 11.398 -3.604 1 93.12 132 ILE B N 1
ATOM 3710 C CA . ILE B 1 132 ? 20.469 11.289 -5.035 1 93.12 132 ILE B CA 1
ATOM 3711 C C . ILE B 1 132 ? 20.5 12.672 -5.676 1 93.12 132 ILE B C 1
ATOM 3713 O O . ILE B 1 132 ? 21.219 12.898 -6.652 1 93.12 132 ILE B O 1
ATOM 3717 N N . ARG B 1 133 ? 19.828 13.602 -5.113 1 87.69 133 ARG B N 1
ATOM 3718 C CA . ARG B 1 133 ? 19.703 14.938 -5.672 1 87.69 133 ARG B CA 1
ATOM 3719 C C . ARG B 1 133 ? 21.047 15.664 -5.676 1 87.69 133 ARG B C 1
ATOM 3721 O O . ARG B 1 133 ? 21.328 16.453 -6.574 1 87.69 133 ARG B O 1
ATOM 3728 N N . ASN B 1 134 ? 21.797 15.375 -4.672 1 89.38 134 ASN B N 1
ATOM 3729 C CA . ASN B 1 134 ? 23.062 16.094 -4.523 1 89.38 134 ASN B CA 1
ATOM 3730 C C . ASN B 1 134 ? 24.234 15.25 -5.023 1 89.38 134 ASN B C 1
ATOM 3732 O O . ASN B 1 134 ? 25.391 15.617 -4.824 1 89.38 134 ASN B O 1
ATOM 3736 N N . LYS B 1 135 ? 23.953 14.094 -5.531 1 94.5 135 LYS B N 1
ATOM 3737 C CA . LYS B 1 135 ? 24.953 13.203 -6.125 1 94.5 135 LYS B CA 1
ATOM 3738 C C . LYS B 1 135 ? 26.016 12.828 -5.105 1 94.5 135 LYS B C 1
ATOM 3740 O O . LYS B 1 135 ? 27.219 12.906 -5.398 1 94.5 135 LYS B O 1
ATOM 3745 N N . ARG B 1 136 ? 25.562 12.461 -3.936 1 95.75 136 ARG B N 1
ATOM 3746 C CA . ARG B 1 136 ? 26.469 12.031 -2.877 1 95.75 136 ARG B CA 1
ATOM 3747 C C . ARG B 1 136 ? 26.672 10.523 -2.92 1 95.75 136 ARG B C 1
ATOM 3749 O O . ARG B 1 136 ? 25.734 9.766 -3.188 1 95.75 136 ARG B O 1
ATOM 3756 N N . VAL B 1 137 ? 27.906 10.148 -2.594 1 97.62 137 VAL B N 1
ATOM 3757 C CA . VAL B 1 137 ? 28.188 8.727 -2.432 1 97.62 137 VAL B CA 1
ATOM 3758 C C . VAL B 1 137 ? 27.578 8.219 -1.124 1 97.62 137 VAL B C 1
ATOM 3760 O O . VAL B 1 137 ? 27.625 8.914 -0.106 1 97.62 137 VAL B O 1
ATOM 3763 N N . ILE B 1 138 ? 26.969 7.027 -1.187 1 97.62 138 ILE B N 1
ATOM 3764 C CA . ILE B 1 138 ? 26.438 6.48 0.056 1 97.62 138 ILE B CA 1
ATOM 3765 C C . ILE B 1 138 ? 27.062 5.117 0.333 1 97.62 138 ILE B C 1
ATOM 3767 O O . ILE B 1 138 ? 27.438 4.402 -0.597 1 97.62 138 ILE B O 1
ATOM 3771 N N . THR B 1 139 ? 27.172 4.824 1.609 1 97.62 139 THR B N 1
ATOM 3772 C CA . THR B 1 139 ? 27.625 3.52 2.072 1 97.62 139 THR B CA 1
ATOM 3773 C C . THR B 1 139 ? 26.625 2.902 3.039 1 97.62 139 THR B C 1
ATOM 3775 O O . THR B 1 139 ? 25.953 3.619 3.785 1 97.62 139 THR B O 1
ATOM 3778 N N . PHE B 1 140 ? 26.469 1.601 2.949 1 96.19 140 PHE B N 1
ATOM 3779 C CA . PHE B 1 140 ? 25.562 0.89 3.846 1 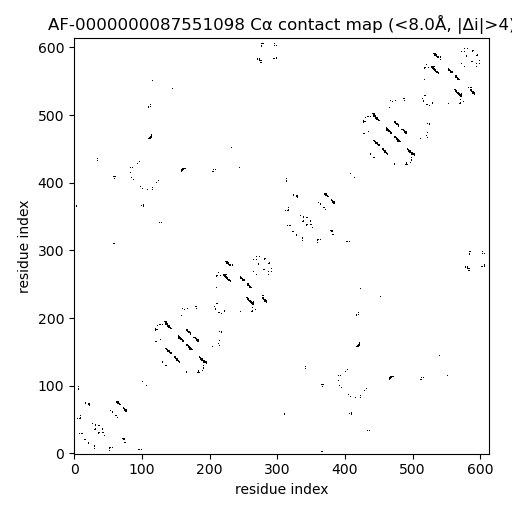96.19 140 PHE B CA 1
ATOM 3780 C C . PHE B 1 140 ? 25.891 -0.599 3.875 1 96.19 140 PHE B C 1
ATOM 3782 O O . PHE B 1 140 ? 26.688 -1.079 3.072 1 96.19 140 PHE B O 1
ATOM 3789 N N . GLU B 1 141 ? 25.406 -1.207 4.879 1 94.94 141 GLU B N 1
ATOM 3790 C CA . GLU B 1 141 ? 25.391 -2.666 4.922 1 94.94 141 GLU B CA 1
ATOM 3791 C C . GLU B 1 141 ? 24.078 -3.23 4.391 1 94.94 141 GLU B C 1
ATOM 3793 O O . GLU B 1 141 ? 23 -2.709 4.699 1 94.94 141 GLU B O 1
ATOM 3798 N N . TYR B 1 142 ? 24.281 -4.195 3.461 1 92.06 142 TYR B N 1
ATOM 3799 C CA . TYR B 1 142 ? 23.094 -4.734 2.795 1 92.06 142 TYR B CA 1
ATOM 3800 C C . TYR B 1 142 ? 22.969 -6.23 3.055 1 92.06 142 TYR B C 1
ATOM 3802 O O . TYR B 1 142 ? 23.922 -6.988 2.861 1 92.06 142 TYR B O 1
ATOM 3810 N N . TYR B 1 143 ? 21.828 -6.609 3.496 1 85 143 TYR B N 1
ATOM 3811 C CA . TYR B 1 143 ? 21.562 -8.023 3.723 1 85 143 TYR B CA 1
ATOM 3812 C C . TYR B 1 143 ? 21.109 -8.711 2.439 1 85 143 TYR B C 1
ATOM 3814 O O . TYR B 1 143 ? 20.047 -8.398 1.899 1 85 143 TYR B O 1
ATOM 3822 N N . ASN B 1 144 ? 21.938 -9.625 1.968 1 80.12 144 ASN B N 1
ATOM 3823 C CA . ASN B 1 144 ? 21.625 -10.367 0.748 1 80.12 144 ASN B CA 1
ATOM 3824 C C . ASN B 1 144 ? 20.891 -11.672 1.052 1 80.12 144 ASN B C 1
ATOM 3826 O O . ASN B 1 144 ? 21.422 -12.531 1.754 1 80.12 144 ASN B O 1
ATOM 3830 N N . TYR B 1 145 ? 19.797 -11.844 0.457 1 72.88 145 TYR B N 1
ATOM 3831 C CA . TYR B 1 145 ? 18.969 -13.016 0.714 1 72.88 145 TYR B CA 1
ATOM 3832 C C . TYR B 1 145 ? 19.594 -14.266 0.108 1 72.88 145 TYR B C 1
ATOM 3834 O O . TYR B 1 145 ? 19.375 -15.375 0.604 1 72.88 145 TYR B O 1
ATOM 3842 N N . LYS B 1 146 ? 20.266 -14.094 -1.031 1 68.56 146 LYS B N 1
ATOM 3843 C CA . LYS B 1 146 ? 20.828 -15.242 -1.744 1 68.56 146 LYS B CA 1
ATOM 3844 C C . LYS B 1 146 ? 21.938 -15.906 -0.937 1 68.56 146 LYS B C 1
ATOM 3846 O O . LYS B 1 146 ? 21.953 -17.125 -0.777 1 68.56 146 LYS B O 1
ATOM 3851 N N . ASN B 1 147 ? 22.828 -15.086 -0.386 1 70.75 147 ASN B N 1
ATOM 3852 C CA . ASN B 1 147 ? 23.969 -15.664 0.299 1 70.75 147 ASN B CA 1
ATOM 3853 C C . ASN B 1 147 ? 23.891 -15.469 1.809 1 70.75 147 ASN B C 1
ATOM 3855 O O . ASN B 1 147 ? 24.75 -15.922 2.551 1 70.75 147 ASN B O 1
ATOM 3859 N N . LYS B 1 148 ? 22.797 -14.812 2.334 1 72.75 148 LYS B N 1
ATOM 3860 C CA . LYS B 1 148 ? 22.5 -14.586 3.746 1 72.75 148 LYS B CA 1
ATOM 3861 C C . LYS B 1 148 ? 23.656 -13.859 4.43 1 72.75 148 LYS B C 1
ATOM 3863 O O . LYS B 1 148 ? 24.031 -14.195 5.559 1 72.75 148 LYS B O 1
ATOM 3868 N N . LEU B 1 149 ? 24.297 -13.039 3.721 1 80.38 149 LEU B N 1
ATOM 3869 C CA . LEU B 1 149 ? 25.438 -12.312 4.277 1 80.38 149 LEU B CA 1
ATOM 3870 C C . LEU B 1 149 ? 25.203 -10.805 4.203 1 80.38 149 LEU B C 1
ATOM 3872 O O . LEU B 1 149 ? 24.547 -10.32 3.279 1 80.38 149 LEU B O 1
ATOM 3876 N N . MET B 1 150 ? 25.672 -10.25 5.254 1 88.69 150 MET B N 1
ATOM 3877 C CA . MET B 1 150 ? 25.75 -8.789 5.227 1 88.69 150 MET B CA 1
ATOM 3878 C C . MET B 1 150 ? 26.953 -8.336 4.398 1 88.69 150 MET B C 1
ATOM 3880 O O . MET B 1 150 ? 28.062 -8.812 4.598 1 88.69 150 MET B O 1
ATOM 3884 N N . THR B 1 151 ? 26.703 -7.535 3.459 1 91.88 151 THR B N 1
ATOM 3885 C CA . THR B 1 151 ? 27.797 -7.023 2.627 1 91.88 151 THR B CA 1
ATOM 3886 C C . THR B 1 151 ? 27.859 -5.5 2.695 1 91.88 151 THR B C 1
ATOM 3888 O O . THR B 1 151 ? 26.812 -4.836 2.734 1 91.88 151 THR B O 1
ATOM 3891 N N . ALA B 1 152 ? 29.078 -5.031 2.75 1 93.69 152 ALA B N 1
ATOM 3892 C CA . ALA B 1 152 ? 29.281 -3.586 2.697 1 93.69 152 ALA B CA 1
ATOM 3893 C C . ALA B 1 152 ? 29.141 -3.064 1.27 1 93.69 152 ALA B C 1
ATOM 3895 O O . ALA B 1 152 ? 29.703 -3.629 0.335 1 93.69 152 ALA B O 1
ATOM 3896 N N . ARG B 1 153 ? 28.328 -2.021 1.101 1 95.5 153 ARG B N 1
ATOM 3897 C CA . ARG B 1 153 ? 28.094 -1.455 -0.223 1 95.5 153 ARG B CA 1
ATOM 3898 C C . ARG B 1 153 ? 28.484 0.018 -0.266 1 95.5 153 ARG B C 1
ATOM 3900 O O . ARG B 1 153 ? 28.25 0.754 0.697 1 95.5 153 ARG B O 1
ATOM 3907 N N . LYS B 1 154 ? 29.156 0.362 -1.249 1 97.62 154 LYS B N 1
ATOM 3908 C CA . LYS B 1 154 ? 29.406 1.743 -1.652 1 97.62 154 LYS B CA 1
ATOM 3909 C C . LYS B 1 154 ? 28.828 2.023 -3.037 1 97.62 154 LYS B C 1
ATOM 3911 O O . LYS B 1 154 ? 29.219 1.394 -4.02 1 97.62 154 LYS B O 1
ATOM 3916 N N . VAL B 1 155 ? 27.875 3.012 -3.109 1 97.75 155 VAL B N 1
ATOM 3917 C CA . VAL B 1 155 ? 27.172 3.115 -4.379 1 97.75 155 VAL B CA 1
ATOM 3918 C C . VAL B 1 155 ? 26.922 4.582 -4.719 1 97.75 155 VAL B C 1
ATOM 3920 O O . VAL B 1 155 ? 27.078 5.461 -3.865 1 97.75 155 VAL B O 1
ATOM 3923 N N . HIS B 1 156 ? 26.734 4.836 -6.02 1 97.88 156 HIS B N 1
ATOM 3924 C CA . HIS B 1 156 ? 26.156 6.078 -6.512 1 97.88 156 HIS B CA 1
ATOM 3925 C C . HIS B 1 156 ? 24.625 5.988 -6.59 1 97.88 156 HIS B C 1
ATOM 3927 O O . HIS B 1 156 ? 24.078 5.348 -7.492 1 97.88 156 HIS B O 1
ATOM 3933 N N . PRO B 1 157 ? 23.938 6.594 -5.598 1 97.12 157 PRO B N 1
ATOM 3934 C CA . PRO B 1 157 ? 22.469 6.535 -5.645 1 97.12 157 PRO B CA 1
ATOM 3935 C C . PRO B 1 157 ? 21.891 7.344 -6.797 1 97.12 157 PRO B C 1
ATOM 3937 O O . PRO B 1 157 ? 22.281 8.492 -7.02 1 97.12 157 PRO B O 1
ATOM 3940 N N . LEU B 1 158 ? 20.906 6.789 -7.5 1 94.94 158 LEU B N 1
ATOM 3941 C CA . LEU B 1 158 ? 20.438 7.434 -8.719 1 94.94 158 LEU B CA 1
ATOM 3942 C C . LEU B 1 158 ? 18.922 7.652 -8.664 1 94.94 158 LEU B C 1
ATOM 3944 O O . LEU B 1 158 ? 18.422 8.641 -9.203 1 94.94 158 LEU B O 1
ATOM 3948 N N . ALA B 1 159 ? 18.203 6.719 -8.07 1 93.06 159 ALA B N 1
ATOM 3949 C CA . ALA B 1 159 ? 16.75 6.848 -8.039 1 93.06 159 ALA B CA 1
ATOM 3950 C C . ALA B 1 159 ? 16.141 5.996 -6.926 1 93.06 159 ALA B C 1
ATOM 3952 O O . ALA B 1 159 ? 16.812 5.125 -6.371 1 93.06 159 ALA B O 1
ATOM 3953 N N . LEU B 1 160 ? 14.953 6.336 -6.578 1 91.75 160 LEU B N 1
ATOM 3954 C CA . LEU B 1 160 ? 14.125 5.52 -5.695 1 91.75 160 LEU B CA 1
ATOM 3955 C C . LEU B 1 160 ? 12.891 5.012 -6.426 1 91.75 160 LEU B C 1
ATOM 3957 O O . LEU B 1 160 ? 12.273 5.75 -7.195 1 91.75 160 LEU B O 1
ATOM 3961 N N . LYS B 1 161 ? 12.586 3.773 -6.227 1 89.44 161 LYS B N 1
ATOM 3962 C CA . LYS B 1 161 ? 11.461 3.137 -6.895 1 89.44 161 LYS B CA 1
ATOM 3963 C C . LYS B 1 161 ? 10.57 2.402 -5.895 1 89.44 161 LYS B C 1
ATOM 3965 O O . LYS B 1 161 ? 11.062 1.647 -5.055 1 89.44 161 LYS B O 1
ATOM 3970 N N . GLU B 1 162 ? 9.297 2.75 -5.965 1 84.81 162 GLU B N 1
ATOM 3971 C CA . GLU B 1 162 ? 8.312 2.008 -5.184 1 84.81 162 GLU B CA 1
ATOM 3972 C C . GLU B 1 162 ? 7.754 0.827 -5.973 1 84.81 162 GLU B C 1
ATOM 3974 O O . GLU B 1 162 ? 7.418 0.965 -7.152 1 84.81 162 GLU B O 1
ATOM 3979 N N . SER B 1 163 ? 7.734 -0.33 -5.344 1 84.06 163 SER B N 1
ATOM 3980 C CA . SER B 1 163 ? 7.18 -1.519 -5.98 1 84.06 163 SER B CA 1
ATOM 3981 C C . SER B 1 163 ? 6.609 -2.486 -4.949 1 84.06 163 SER B C 1
ATOM 3983 O O . SER B 1 163 ? 7.305 -2.877 -4.008 1 84.06 163 SER B O 1
ATOM 3985 N N . LYS B 1 164 ? 5.363 -2.895 -5.121 1 78.88 164 LYS B N 1
ATOM 3986 C CA . LYS B 1 164 ? 4.668 -3.826 -4.238 1 78.88 164 LYS B CA 1
ATOM 3987 C C . LYS B 1 164 ? 4.797 -3.402 -2.777 1 78.88 164 LYS B C 1
ATOM 3989 O O . LYS B 1 164 ? 5.211 -4.195 -1.928 1 78.88 164 LYS B O 1
ATOM 3994 N N . ASP B 1 165 ? 4.605 -2.176 -2.521 1 73.56 165 ASP B N 1
ATOM 3995 C CA . ASP B 1 165 ? 4.531 -1.549 -1.206 1 73.56 165 ASP B CA 1
ATOM 3996 C C . ASP B 1 165 ? 5.902 -1.527 -0.53 1 73.56 165 ASP B C 1
ATOM 3998 O O . ASP B 1 165 ? 5.992 -1.449 0.697 1 73.56 165 ASP B O 1
ATOM 4002 N N . ARG B 1 166 ? 6.918 -1.609 -1.391 1 80.62 166 ARG B N 1
ATOM 4003 C CA . ARG B 1 166 ? 8.289 -1.493 -0.894 1 80.62 166 ARG B CA 1
ATOM 4004 C C . ARG B 1 166 ? 9.062 -0.437 -1.672 1 80.62 166 ARG B C 1
ATOM 4006 O O . ARG B 1 166 ? 8.734 -0.135 -2.82 1 80.62 166 ARG B O 1
ATOM 4013 N N . TRP B 1 167 ? 10.023 0.048 -0.968 1 85.88 167 TRP B N 1
ATOM 4014 C CA . TRP B 1 167 ? 10.898 1.026 -1.61 1 85.88 167 TRP B CA 1
ATOM 4015 C C . TRP B 1 167 ? 12.258 0.415 -1.938 1 85.88 167 TRP B C 1
ATOM 4017 O O . TRP B 1 167 ? 12.797 -0.367 -1.152 1 85.88 167 TRP B O 1
ATOM 4027 N N . TYR B 1 168 ? 12.758 0.847 -3.111 1 91.19 168 TYR B N 1
ATOM 4028 C CA . TYR B 1 168 ? 14.047 0.369 -3.586 1 91.19 168 TYR B CA 1
ATOM 4029 C C . TYR B 1 168 ? 14.953 1.534 -3.967 1 91.19 168 TYR B C 1
ATOM 4031 O O . TYR B 1 168 ? 14.492 2.521 -4.547 1 91.19 168 TYR B O 1
ATOM 4039 N N . LEU B 1 169 ? 16.234 1.358 -3.641 1 95 169 LEU B N 1
ATOM 4040 C CA . LEU B 1 169 ? 17.281 2.25 -4.137 1 95 169 LEU B CA 1
ATOM 4041 C C . LEU B 1 169 ? 17.875 1.711 -5.43 1 95 169 LEU B C 1
ATOM 4043 O O . LEU B 1 169 ? 18.344 0.566 -5.477 1 95 169 LEU B O 1
ATOM 4047 N N . ILE B 1 170 ? 17.781 2.506 -6.453 1 94.56 170 ILE B N 1
ATOM 4048 C CA . ILE B 1 170 ? 18.484 2.217 -7.691 1 94.56 170 ILE B CA 1
ATOM 4049 C C . ILE B 1 170 ? 19.828 2.932 -7.695 1 94.56 170 ILE B C 1
ATOM 4051 O O . ILE B 1 170 ? 19.891 4.16 -7.605 1 94.56 170 ILE B O 1
ATOM 4055 N N . ALA B 1 171 ? 20.859 2.162 -7.758 1 95.81 171 ALA B N 1
ATOM 4056 C CA . ALA B 1 171 ? 22.172 2.773 -7.613 1 95.81 171 ALA B CA 1
ATOM 4057 C C . ALA B 1 171 ? 23.219 2.021 -8.43 1 95.81 171 ALA B C 1
ATOM 4059 O O . ALA B 1 171 ? 23.047 0.84 -8.742 1 95.81 171 ALA B O 1
ATOM 4060 N N . SER B 1 172 ? 24.219 2.709 -8.859 1 95.06 172 SER B N 1
ATOM 4061 C CA . SER B 1 172 ? 25.391 2.086 -9.453 1 95.06 172 SER B CA 1
ATOM 4062 C C . SER B 1 172 ? 26.391 1.658 -8.383 1 95.06 172 SER B C 1
ATOM 4064 O O . SER B 1 172 ? 26.844 2.48 -7.586 1 95.06 172 SER B O 1
ATOM 4066 N N . ASP B 1 173 ? 26.594 0.39 -8.359 1 94.19 173 ASP B N 1
ATOM 4067 C CA . ASP B 1 173 ? 27.562 -0.142 -7.406 1 94.19 173 ASP B CA 1
ATOM 4068 C C . ASP B 1 173 ? 28.984 0.217 -7.816 1 94.19 173 ASP B C 1
ATOM 4070 O O . ASP B 1 173 ? 29.406 -0.079 -8.938 1 94.19 173 ASP B O 1
ATOM 4074 N N . THR B 1 174 ? 29.719 0.783 -6.973 1 93.88 174 THR B N 1
ATOM 4075 C CA . THR B 1 174 ? 31.047 1.26 -7.332 1 93.88 174 THR B CA 1
ATOM 4076 C C . THR B 1 174 ? 32.031 0.093 -7.465 1 93.88 174 THR B C 1
ATOM 4078 O O . THR B 1 174 ? 33.094 0.229 -8.086 1 93.88 174 THR B O 1
ATOM 4081 N N . ASN B 1 175 ? 31.703 -0.991 -6.848 1 91.62 175 ASN B N 1
ATOM 4082 C CA . ASN B 1 175 ? 32.562 -2.166 -6.926 1 91.62 175 ASN B CA 1
ATOM 4083 C C . ASN B 1 175 ? 32.594 -2.73 -8.344 1 91.62 175 ASN B C 1
ATOM 4085 O O . ASN B 1 175 ? 33.688 -3.074 -8.844 1 91.62 175 ASN B O 1
ATOM 4089 N N . ASP B 1 176 ? 31.469 -2.83 -9.039 1 90.69 176 ASP B N 1
ATOM 4090 C CA . ASP B 1 176 ? 31.438 -3.467 -10.352 1 90.69 176 ASP B CA 1
ATOM 4091 C C . ASP B 1 176 ? 30.797 -2.549 -11.391 1 90.69 176 ASP B C 1
ATOM 4093 O O . ASP B 1 176 ? 30.672 -2.92 -12.562 1 90.69 176 ASP B O 1
ATOM 4097 N N . LYS B 1 177 ? 30.359 -1.386 -11 1 89.12 177 LYS B N 1
ATOM 4098 C CA . LYS B 1 177 ? 29.781 -0.375 -11.875 1 89.12 177 LYS B CA 1
ATOM 4099 C C . LYS B 1 177 ? 28.484 -0.881 -12.516 1 89.12 177 LYS B C 1
ATOM 4101 O O . LYS B 1 177 ? 28.156 -0.516 -13.648 1 89.12 177 LYS B O 1
ATOM 4106 N N . VAL B 1 178 ? 27.906 -1.804 -11.867 1 89.69 178 VAL B N 1
ATOM 4107 C CA . VAL B 1 178 ? 26.641 -2.354 -12.352 1 89.69 178 VAL B CA 1
ATOM 4108 C C . VAL B 1 178 ? 25.484 -1.662 -11.648 1 89.69 178 VAL B C 1
ATOM 4110 O O . VAL B 1 178 ? 25.547 -1.392 -10.445 1 89.69 178 VAL B O 1
ATOM 4113 N N . LEU B 1 179 ? 24.453 -1.396 -12.422 1 90.75 179 LEU B N 1
ATOM 4114 C CA . LEU B 1 179 ? 23.219 -0.846 -11.875 1 90.75 179 LEU B CA 1
ATOM 4115 C C . LEU B 1 179 ? 22.438 -1.911 -11.109 1 90.75 179 LEU B C 1
ATOM 4117 O O . LEU B 1 179 ? 22.156 -2.984 -11.648 1 90.75 179 LEU B O 1
ATOM 4121 N N . LYS B 1 180 ? 22.203 -1.611 -9.883 1 90.94 180 LYS B N 1
ATOM 4122 C CA . LYS B 1 180 ? 21.531 -2.582 -9.031 1 90.94 180 LYS B CA 1
ATOM 4123 C C . LYS B 1 180 ? 20.375 -1.936 -8.281 1 90.94 180 LYS B C 1
ATOM 4125 O O . LYS B 1 180 ? 20.297 -0.709 -8.172 1 90.94 180 LYS B O 1
ATOM 4130 N N . SER B 1 181 ? 19.438 -2.791 -7.836 1 91.56 181 SER B N 1
ATOM 4131 C CA . SER B 1 181 ? 18.344 -2.389 -6.965 1 91.56 181 SER B CA 1
ATOM 4132 C C . SER B 1 181 ? 18.531 -2.926 -5.551 1 91.56 181 SER B C 1
ATOM 4134 O O . SER B 1 181 ? 18.844 -4.105 -5.367 1 91.56 181 SER B O 1
ATOM 4136 N N . PHE B 1 182 ? 18.438 -2.031 -4.578 1 91.81 182 PHE B N 1
ATOM 4137 C CA . PHE B 1 182 ? 18.578 -2.408 -3.176 1 91.81 182 PHE B CA 1
ATOM 4138 C C . PHE B 1 182 ? 17.297 -2.133 -2.406 1 91.81 182 PHE B C 1
ATOM 4140 O O . PHE B 1 182 ? 16.844 -0.985 -2.314 1 91.81 182 PHE B O 1
ATOM 4147 N N . GLY B 1 183 ? 16.688 -3.15 -1.847 1 90.31 183 GLY B N 1
ATOM 4148 C CA . GLY B 1 183 ? 15.547 -2.93 -0.971 1 90.31 183 GLY B CA 1
ATOM 4149 C C . GLY B 1 183 ? 15.891 -2.115 0.262 1 90.31 183 GLY B C 1
ATOM 4150 O O . GLY B 1 183 ? 16.875 -2.408 0.953 1 90.31 183 GLY B O 1
ATOM 4151 N N . LEU B 1 184 ? 15.117 -1.126 0.538 1 90.56 184 LEU B N 1
ATOM 4152 C CA . LEU B 1 184 ? 15.438 -0.235 1.648 1 90.56 184 LEU B CA 1
ATOM 4153 C C . LEU B 1 184 ? 15.312 -0.963 2.982 1 90.56 184 LEU B C 1
ATOM 4155 O O . LEU B 1 184 ? 16.016 -0.631 3.943 1 90.56 184 LEU B O 1
ATOM 4159 N N . ASP B 1 185 ? 14.438 -1.931 3.041 1 83.31 185 ASP B N 1
ATOM 4160 C CA . ASP B 1 185 ? 14.227 -2.707 4.258 1 83.31 185 ASP B CA 1
ATOM 4161 C C . ASP B 1 185 ? 15.461 -3.531 4.609 1 83.31 185 ASP B C 1
ATOM 4163 O O . ASP B 1 185 ? 15.594 -4.023 5.734 1 83.31 185 ASP B O 1
ATOM 4167 N N . ARG B 1 186 ? 16.359 -3.652 3.684 1 87.75 186 ARG B N 1
ATOM 4168 C CA . ARG B 1 186 ? 17.562 -4.469 3.889 1 87.75 186 ARG B CA 1
ATOM 4169 C C . ARG B 1 186 ? 18.797 -3.594 4.031 1 87.75 186 ARG B C 1
ATOM 4171 O O . ARG B 1 186 ? 19.922 -4.105 4.105 1 87.75 186 ARG B O 1
ATOM 4178 N N . ILE B 1 187 ? 18.594 -2.344 4.031 1 90.62 187 ILE B N 1
ATOM 4179 C CA . ILE B 1 187 ? 19.703 -1.409 4.199 1 90.62 187 ILE B CA 1
ATOM 4180 C C . ILE B 1 187 ? 19.891 -1.099 5.684 1 90.62 187 ILE B C 1
ATOM 4182 O O . ILE B 1 187 ? 18.953 -0.691 6.367 1 90.62 187 ILE B O 1
ATOM 4186 N N . HIS B 1 188 ? 21.141 -1.3 6.055 1 89.31 188 HIS B N 1
ATOM 4187 C CA . HIS B 1 188 ? 21.516 -1.005 7.438 1 89.31 188 HIS B CA 1
ATOM 4188 C C . HIS B 1 188 ? 22.703 -0.064 7.5 1 89.31 188 HIS B C 1
ATOM 4190 O O . HIS B 1 188 ? 23.578 -0.106 6.633 1 89.31 188 HIS B O 1
ATOM 4196 N N . TYR B 1 189 ? 22.75 0.825 8.547 1 91.62 189 TYR B N 1
ATOM 4197 C CA . TYR B 1 189 ? 23.859 1.725 8.812 1 91.62 189 TYR B CA 1
ATOM 4198 C C . TYR B 1 189 ? 24.156 2.6 7.594 1 91.62 189 TYR B C 1
ATOM 4200 O O . TYR B 1 189 ? 25.297 2.689 7.145 1 91.62 189 TYR B O 1
ATOM 4208 N N . LEU B 1 190 ? 23.109 3.201 7.129 1 93.94 190 LEU B N 1
ATOM 4209 C CA . LEU B 1 190 ? 23.234 4.086 5.977 1 93.94 190 LEU B CA 1
ATOM 4210 C C . LEU B 1 190 ? 24.062 5.312 6.32 1 93.94 190 LEU B C 1
ATOM 4212 O O . LEU B 1 190 ? 23.859 5.938 7.363 1 93.94 190 LEU B O 1
ATOM 4216 N N . ASP B 1 191 ? 25.031 5.586 5.488 1 94.69 191 ASP B N 1
ATOM 4217 C CA . ASP B 1 191 ? 25.859 6.785 5.617 1 94.69 191 ASP B CA 1
ATOM 4218 C C . ASP B 1 191 ? 25.891 7.57 4.309 1 94.69 191 ASP B C 1
ATOM 4220 O O . ASP B 1 191 ? 26.266 7.035 3.266 1 94.69 191 ASP B O 1
ATOM 4224 N N . VAL B 1 192 ? 25.453 8.797 4.383 1 95.12 192 VAL B N 1
ATOM 4225 C CA . VAL B 1 192 ? 25.547 9.695 3.242 1 95.12 192 VAL B CA 1
ATOM 4226 C C . VAL B 1 192 ? 26.859 10.469 3.305 1 95.12 192 VAL B C 1
ATOM 4228 O O . VAL B 1 192 ? 27 11.414 4.086 1 95.12 192 VAL B O 1
ATOM 4231 N N . ASN B 1 193 ? 27.719 10.148 2.432 1 94.75 193 ASN B N 1
ATOM 4232 C CA . ASN B 1 193 ? 29.062 10.742 2.455 1 94.75 193 ASN B CA 1
ATOM 4233 C C . ASN B 1 193 ? 29.031 12.172 1.937 1 94.75 193 ASN B C 1
ATOM 4235 O O . ASN B 1 193 ? 28.141 12.555 1.19 1 94.75 193 ASN B O 1
ATOM 4239 N N . LYS B 1 194 ? 30.062 12.914 2.348 1 92.56 194 LYS B N 1
ATOM 4240 C CA . LYS B 1 194 ? 30.219 14.266 1.83 1 92.56 194 LYS B CA 1
ATOM 4241 C C . LYS B 1 194 ? 30.766 14.25 0.406 1 92.56 194 LYS B C 1
ATOM 4243 O O . LYS B 1 194 ? 30.578 15.211 -0.346 1 92.56 194 LYS B O 1
ATOM 4248 N N . THR B 1 195 ? 31.359 13.172 0.096 1 94.44 195 THR B N 1
ATOM 4249 C CA . THR B 1 195 ? 31.938 13.031 -1.233 1 94.44 195 THR B CA 1
ATOM 4250 C C . THR B 1 195 ? 30.844 12.938 -2.297 1 94.44 195 THR B C 1
ATOM 4252 O O . THR B 1 195 ? 29.891 12.188 -2.141 1 94.44 195 THR B O 1
ATOM 4255 N N . LYS B 1 196 ? 31.047 13.672 -3.385 1 95.62 196 LYS B N 1
ATOM 4256 C CA . LYS B 1 196 ? 30.141 13.648 -4.523 1 95.62 196 LYS B CA 1
ATOM 4257 C C . LYS B 1 196 ? 30.719 12.82 -5.672 1 95.62 196 LYS B C 1
ATOM 4259 O O . LYS B 1 196 ? 31.922 12.672 -5.785 1 95.62 196 LYS B O 1
ATOM 4264 N N . PHE B 1 197 ? 29.875 12.227 -6.402 1 95.69 197 PHE B N 1
ATOM 4265 C CA . PHE B 1 197 ? 30.344 11.578 -7.621 1 95.69 197 PHE B CA 1
ATOM 4266 C C . PHE B 1 197 ? 30.047 12.438 -8.844 1 95.69 197 PHE B C 1
ATOM 4268 O O . PHE B 1 197 ? 29.047 13.156 -8.867 1 95.69 197 PHE B O 1
ATOM 4275 N N . LYS B 1 198 ? 30.906 12.336 -9.867 1 92 198 LYS B N 1
ATOM 4276 C CA . LYS B 1 198 ? 30.812 13.18 -11.062 1 92 198 LYS B CA 1
ATOM 4277 C C . LYS B 1 198 ? 30.312 12.375 -12.266 1 92 198 LYS B C 1
ATOM 4279 O O . LYS B 1 198 ? 29.938 12.953 -13.281 1 92 198 LYS B O 1
ATOM 4284 N N . GLU B 1 199 ? 30.344 11.133 -12.078 1 88 199 GLU B N 1
ATOM 4285 C CA . GLU B 1 199 ? 29.922 10.289 -13.188 1 88 199 GLU B CA 1
ATOM 4286 C C . GLU B 1 199 ? 28.531 10.672 -13.672 1 88 199 GLU B C 1
ATOM 4288 O O . GLU B 1 199 ? 27.641 10.977 -12.875 1 88 199 GLU B O 1
ATOM 4293 N N . LYS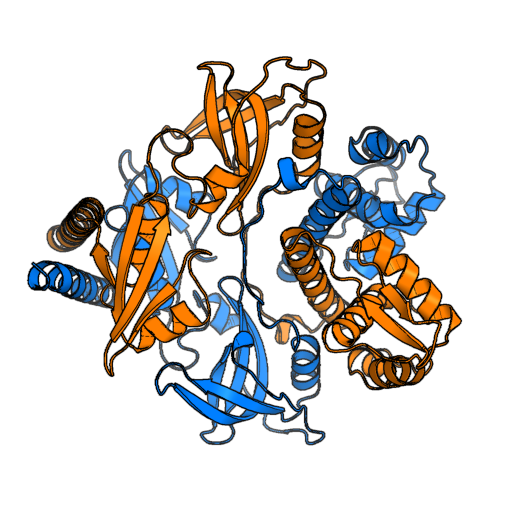 B 1 200 ? 28.469 10.711 -15 1 87.44 200 LYS B N 1
ATOM 4294 C CA . LYS B 1 200 ? 27.156 10.945 -15.609 1 87.44 200 LYS B CA 1
ATOM 4295 C C . LYS B 1 200 ? 26.562 9.648 -16.141 1 87.44 200 LYS B C 1
ATOM 4297 O O . LYS B 1 200 ? 27.203 8.922 -16.891 1 87.44 200 LYS B O 1
ATOM 4302 N N . TYR B 1 201 ? 25.5 9.352 -15.586 1 87.88 201 TYR B N 1
ATOM 4303 C CA . TYR B 1 201 ? 24.812 8.141 -16.016 1 87.88 201 TYR B CA 1
ATOM 4304 C C . TYR B 1 201 ? 23.719 8.477 -17.031 1 87.88 201 TYR B C 1
ATOM 4306 O O . TYR B 1 201 ? 23.016 9.477 -16.875 1 87.88 201 TYR B O 1
ATOM 4314 N N . LYS B 1 202 ? 23.641 7.742 -18.109 1 83.62 202 LYS B N 1
ATOM 4315 C CA . LYS B 1 202 ? 22.672 7.984 -19.172 1 83.62 202 LYS B CA 1
ATOM 4316 C C . LYS B 1 202 ? 21.5 7.016 -19.078 1 83.62 202 LYS B C 1
ATOM 4318 O O . LYS B 1 202 ? 21.031 6.484 -20.094 1 83.62 202 LYS B O 1
ATOM 4323 N N . TYR B 1 203 ? 21.078 6.801 -17.922 1 84.5 203 TYR B N 1
ATOM 4324 C CA . TYR B 1 203 ? 19.938 5.918 -17.766 1 84.5 203 TYR B CA 1
ATOM 4325 C C . TYR B 1 203 ? 18.625 6.691 -17.891 1 84.5 203 TYR B C 1
ATOM 4327 O O . TYR B 1 203 ? 18.5 7.801 -17.359 1 84.5 203 TYR B O 1
ATOM 4335 N N . ASN B 1 204 ? 17.766 6.195 -18.688 1 83.88 204 ASN B N 1
ATOM 4336 C CA . ASN B 1 204 ? 16.406 6.703 -18.703 1 83.88 204 ASN B CA 1
ATOM 4337 C C . ASN B 1 204 ? 15.477 5.867 -17.828 1 83.88 204 ASN B C 1
ATOM 4339 O O . ASN B 1 204 ? 14.797 4.965 -18.328 1 83.88 204 ASN B O 1
ATOM 4343 N N . PHE B 1 205 ? 15.461 6.18 -16.578 1 85.31 205 PHE B N 1
ATOM 4344 C CA . PHE B 1 205 ? 14.711 5.391 -15.609 1 85.31 205 PHE B CA 1
ATOM 4345 C C . PHE B 1 205 ? 13.219 5.461 -15.898 1 85.31 205 PHE B C 1
ATOM 4347 O O . PHE B 1 205 ? 12.492 4.484 -15.695 1 85.31 205 PHE B O 1
ATOM 4354 N N . ARG B 1 206 ? 12.797 6.578 -16.344 1 81.56 206 ARG B N 1
ATOM 4355 C CA . ARG B 1 206 ? 11.383 6.727 -16.672 1 81.56 206 ARG B CA 1
ATOM 4356 C C . ARG B 1 206 ? 10.953 5.723 -17.734 1 81.56 206 ARG B C 1
ATOM 4358 O O . ARG B 1 206 ? 9.938 5.043 -17.578 1 81.56 206 ARG B O 1
ATOM 4365 N N . GLU B 1 207 ? 11.719 5.695 -18.719 1 80.31 207 GLU B N 1
ATOM 4366 C CA . GLU B 1 207 ? 11.438 4.742 -19.797 1 80.31 207 GLU B CA 1
ATOM 4367 C C . GLU B 1 207 ? 11.562 3.307 -19.297 1 80.31 207 GLU B C 1
ATOM 4369 O O . GLU B 1 207 ? 10.75 2.447 -19.656 1 80.31 207 GLU B O 1
ATOM 4374 N N . HIS B 1 208 ? 12.547 3.09 -18.531 1 82.31 208 HIS B N 1
ATOM 4375 C CA . HIS B 1 208 ? 12.773 1.739 -18.031 1 82.31 208 HIS B CA 1
ATOM 4376 C C . HIS B 1 208 ? 11.609 1.275 -17.156 1 82.31 208 HIS B C 1
ATOM 4378 O O . HIS B 1 208 ? 11.086 0.177 -17.344 1 82.31 208 HIS B O 1
ATOM 4384 N N . PHE B 1 209 ? 11.195 2.082 -16.359 1 85.25 209 PHE B N 1
ATOM 4385 C CA . PHE B 1 209 ? 10.18 1.675 -15.391 1 85.25 209 PHE B CA 1
ATOM 4386 C C . PHE B 1 209 ? 8.789 1.709 -16.016 1 85.25 209 PHE B C 1
ATOM 4388 O O . PHE B 1 209 ? 7.859 1.081 -15.508 1 85.25 209 PHE B O 1
ATOM 4395 N N . LYS B 1 210 ? 8.695 2.426 -17.078 1 82.69 210 LYS B N 1
ATOM 4396 C CA . LYS B 1 210 ? 7.441 2.416 -17.812 1 82.69 210 LYS B CA 1
ATOM 4397 C C . LYS B 1 210 ? 7.094 1.007 -18.281 1 82.69 210 LYS B C 1
ATOM 4399 O O . LYS B 1 210 ? 5.918 0.629 -18.328 1 82.69 210 LYS B O 1
ATOM 4404 N N . ASN B 1 211 ? 8.141 0.275 -18.578 1 87.12 211 ASN B N 1
ATOM 4405 C CA . ASN B 1 211 ? 7.926 -1.065 -19.109 1 87.12 211 ASN B CA 1
ATOM 4406 C C . ASN B 1 211 ? 8.281 -2.141 -18.078 1 87.12 211 ASN B C 1
ATOM 4408 O O . ASN B 1 211 ? 8.469 -3.305 -18.438 1 87.12 211 ASN B O 1
ATOM 4412 N N . ALA B 1 212 ? 8.422 -1.702 -16.891 1 86.62 212 ALA B N 1
ATOM 4413 C CA . ALA B 1 212 ? 8.758 -2.656 -15.844 1 86.62 212 ALA B CA 1
ATOM 4414 C C . ALA B 1 212 ? 7.527 -3.025 -15.023 1 86.62 212 ALA B C 1
ATOM 4416 O O . ALA B 1 212 ? 6.672 -2.176 -14.758 1 86.62 212 ALA B O 1
ATOM 4417 N N . PHE B 1 213 ? 7.422 -4.266 -14.648 1 87.38 213 PHE B N 1
ATOM 4418 C CA . PHE B 1 213 ? 6.375 -4.684 -13.727 1 87.38 213 PHE B CA 1
ATOM 4419 C C . PHE B 1 213 ? 6.777 -4.383 -12.281 1 87.38 213 PHE B C 1
ATOM 4421 O O . PHE B 1 213 ? 5.945 -3.959 -11.477 1 87.38 213 PHE B O 1
ATOM 4428 N N . GLY B 1 214 ? 8.039 -4.633 -11.992 1 84.88 214 GLY B N 1
ATOM 4429 C CA . GLY B 1 214 ? 8.648 -4.336 -10.703 1 84.88 214 GLY B CA 1
ATOM 4430 C C . GLY B 1 214 ? 10.016 -3.701 -10.82 1 84.88 214 GLY B C 1
ATOM 4431 O O . GLY B 1 214 ? 10.203 -2.744 -11.57 1 84.88 214 GLY B O 1
ATOM 4432 N N . VAL B 1 215 ? 10.875 -4.117 -9.953 1 80.75 215 VAL B N 1
ATOM 4433 C CA . VAL B 1 215 ? 12.195 -3.504 -9.922 1 80.75 215 VAL B CA 1
ATOM 4434 C C . VAL B 1 215 ? 13.219 -4.457 -10.539 1 80.75 215 VAL B C 1
ATOM 4436 O O . VAL B 1 215 ? 14.398 -4.109 -10.672 1 80.75 215 VAL B O 1
ATOM 4439 N N . MET B 1 216 ? 12.594 -5.578 -11.117 1 67.12 216 MET B N 1
ATOM 4440 C CA . MET B 1 216 ? 13.516 -6.594 -11.625 1 67.12 216 MET B CA 1
ATOM 4441 C C . MET B 1 216 ? 14.078 -6.184 -12.984 1 67.12 216 MET B C 1
ATOM 4443 O O . MET B 1 216 ? 13.469 -5.395 -13.703 1 67.12 216 MET B O 1
ATOM 4447 N N . ASN B 1 217 ? 15.242 -6.41 -13.438 1 61.88 217 ASN B N 1
ATOM 4448 C CA . ASN B 1 217 ? 15.875 -6.453 -14.75 1 61.88 217 ASN B CA 1
ATOM 4449 C C . ASN B 1 217 ? 16.453 -5.098 -15.141 1 61.88 217 ASN B C 1
ATOM 4451 O O . ASN B 1 217 ? 16.438 -4.727 -16.312 1 61.88 217 ASN B O 1
ATOM 4455 N N . LEU B 1 218 ? 17.016 -4.328 -14.383 1 60.03 218 LEU B N 1
ATOM 4456 C CA . LEU B 1 218 ? 17.562 -3.049 -14.82 1 60.03 218 LEU B CA 1
ATOM 4457 C C . LEU B 1 218 ? 18.562 -3.244 -15.953 1 60.03 218 LEU B C 1
ATOM 4459 O O . LEU B 1 218 ? 18.797 -2.328 -16.75 1 60.03 218 LEU B O 1
ATOM 4463 N N . ALA B 1 219 ? 19.141 -4.43 -16.25 1 56.44 219 ALA B N 1
ATOM 4464 C CA . ALA B 1 219 ? 20.234 -4.492 -17.219 1 56.44 219 ALA B CA 1
ATOM 4465 C C . ALA B 1 219 ? 19.828 -5.258 -18.469 1 56.44 219 ALA B C 1
ATOM 4467 O O . ALA B 1 219 ? 20.422 -5.082 -19.531 1 56.44 219 ALA B O 1
ATOM 4468 N N . GLU B 1 220 ? 18.75 -6.188 -18.453 1 61.47 220 GLU B N 1
ATOM 4469 C CA . GLU B 1 220 ? 19.016 -7.172 -19.5 1 61.47 220 GLU B CA 1
ATOM 4470 C C . GLU B 1 220 ? 17.797 -7.367 -20.406 1 61.47 220 GLU B C 1
ATOM 4472 O O . GLU B 1 220 ? 17.938 -7.715 -21.578 1 61.47 220 GLU B O 1
ATOM 4477 N N . GLN B 1 221 ? 16.594 -7.25 -20.094 1 66.12 221 GLN B N 1
ATOM 4478 C CA . GLN B 1 221 ? 15.547 -7.777 -20.969 1 66.12 221 GLN B CA 1
ATOM 4479 C C . GLN B 1 221 ? 14.758 -6.648 -21.625 1 66.12 221 GLN B C 1
ATOM 4481 O O . GLN B 1 221 ? 14.414 -5.66 -20.969 1 66.12 221 GLN B O 1
ATOM 4486 N N . ASN B 1 222 ? 14.633 -6.824 -23.016 1 83.88 222 ASN B N 1
ATOM 4487 C CA . ASN B 1 222 ? 13.773 -5.883 -23.719 1 83.88 222 ASN B CA 1
ATOM 4488 C C . ASN B 1 222 ? 12.297 -6.129 -23.422 1 83.88 222 ASN B C 1
ATOM 4490 O O . ASN B 1 222 ? 11.891 -7.262 -23.156 1 83.88 222 ASN B O 1
ATOM 4494 N N . PRO B 1 223 ? 11.531 -5.152 -23.328 1 90.5 223 PRO B N 1
ATOM 4495 C CA . PRO B 1 223 ? 10.086 -5.352 -23.172 1 90.5 223 PRO B CA 1
ATOM 4496 C C . PRO B 1 223 ? 9.461 -6.082 -24.359 1 90.5 223 PRO B C 1
ATOM 4498 O O . PRO B 1 223 ? 9.969 -5.992 -25.484 1 90.5 223 PRO B O 1
ATOM 4501 N N . GLU B 1 224 ? 8.477 -6.809 -24.094 1 94 224 GLU B N 1
ATOM 4502 C CA . GLU B 1 224 ? 7.797 -7.594 -25.125 1 94 224 GLU B CA 1
ATOM 4503 C C . GLU B 1 224 ? 6.281 -7.504 -24.969 1 94 224 GLU B C 1
ATOM 4505 O O . GLU B 1 224 ? 5.777 -7.113 -23.906 1 94 224 GLU B O 1
ATOM 4510 N N . ARG B 1 225 ? 5.672 -7.832 -26.109 1 96.56 225 ARG B N 1
ATOM 4511 C CA . ARG B 1 225 ? 4.219 -7.969 -26.094 1 96.56 225 ARG B CA 1
ATOM 4512 C C . ARG B 1 225 ? 3.803 -9.25 -25.391 1 96.56 225 ARG B C 1
ATOM 4514 O O . ARG B 1 225 ? 4.273 -10.336 -25.734 1 96.56 225 ARG B O 1
ATOM 4521 N N . ILE B 1 226 ? 2.918 -9.117 -24.438 1 97.5 226 ILE B N 1
ATOM 4522 C CA . ILE B 1 226 ? 2.432 -10.258 -23.672 1 97.5 226 ILE B CA 1
ATOM 4523 C C . ILE B 1 226 ? 0.91 -10.344 -23.781 1 97.5 226 ILE B C 1
ATOM 4525 O O . ILE B 1 226 ? 0.21 -9.344 -23.578 1 97.5 226 ILE B O 1
ATOM 4529 N N . VAL B 1 227 ? 0.42 -11.508 -24.094 1 97.94 227 VAL B N 1
ATOM 4530 C CA . VAL B 1 227 ? -1.02 -11.695 -24.234 1 97.94 227 VAL B CA 1
ATOM 4531 C C . VAL B 1 227 ? -1.507 -12.711 -23.203 1 97.94 227 VAL B C 1
ATOM 4533 O O . VAL B 1 227 ? -0.961 -13.812 -23.094 1 97.94 227 VAL B O 1
ATOM 4536 N N . LEU B 1 228 ? -2.508 -12.344 -22.484 1 97.5 228 LEU B N 1
ATOM 4537 C CA . LEU B 1 228 ? -3.107 -13.195 -21.453 1 97.5 228 LEU B CA 1
ATOM 4538 C C . LEU B 1 228 ? -4.527 -13.594 -21.844 1 97.5 228 LEU B C 1
ATOM 4540 O O . LEU B 1 228 ? -5.285 -12.773 -22.375 1 97.5 228 LEU B O 1
ATOM 4544 N N . LYS B 1 229 ? -4.824 -14.836 -21.656 1 97.5 229 LYS B N 1
ATOM 4545 C CA . LYS B 1 229 ? -6.195 -15.336 -21.641 1 97.5 229 LYS B CA 1
ATOM 4546 C C . LYS B 1 229 ? -6.695 -15.555 -20.219 1 97.5 229 LYS B C 1
ATOM 4548 O O . LYS B 1 229 ? -6.094 -16.312 -19.453 1 97.5 229 LYS B O 1
ATOM 4553 N N . CYS B 1 230 ? -7.801 -14.922 -19.891 1 96.19 230 CYS B N 1
ATOM 4554 C CA . CYS B 1 230 ? -8.312 -14.969 -18.531 1 96.19 230 CYS B CA 1
ATOM 4555 C C . CYS B 1 230 ? -9.75 -15.484 -18.5 1 96.19 230 CYS B C 1
ATOM 4557 O O . CYS B 1 230 ? -10.523 -15.219 -19.422 1 96.19 230 CYS B O 1
ATOM 4559 N N . SER B 1 231 ? -10.055 -16.234 -17.469 1 93.75 231 SER B N 1
ATOM 4560 C CA . SER B 1 231 ? -11.469 -16.5 -17.25 1 93.75 231 SER B CA 1
ATOM 4561 C C . SER B 1 231 ? -12.273 -15.211 -17.109 1 93.75 231 SER B C 1
ATOM 4563 O O . SER B 1 231 ? -11.703 -14.156 -16.828 1 93.75 231 SER B O 1
ATOM 4565 N N . LYS B 1 232 ? -13.516 -15.336 -17.312 1 89.69 232 LYS B N 1
ATOM 4566 C CA . LYS B 1 232 ? -14.367 -14.156 -17.219 1 89.69 232 LYS B CA 1
ATOM 4567 C C . LYS B 1 232 ? -14.305 -13.547 -15.82 1 89.69 232 LYS B C 1
ATOM 4569 O O . LYS B 1 232 ? -14.195 -12.328 -15.672 1 89.69 232 LYS B O 1
ATOM 4574 N N . HIS B 1 233 ? -14.32 -14.367 -14.898 1 87.38 233 HIS B N 1
ATOM 4575 C CA . HIS B 1 233 ? -14.281 -13.93 -13.508 1 87.38 233 HIS B CA 1
ATOM 4576 C C . HIS B 1 233 ? -12.984 -13.195 -13.195 1 87.38 233 HIS B C 1
ATOM 4578 O O . HIS B 1 233 ? -13.008 -12.055 -12.727 1 87.38 233 HIS B O 1
ATOM 4584 N N . GLN B 1 234 ? -11.883 -13.75 -13.5 1 90.19 234 GLN B N 1
ATOM 4585 C CA . GLN B 1 234 ? -10.586 -13.141 -13.242 1 90.19 234 GLN B CA 1
ATOM 4586 C C . GLN B 1 234 ? -10.375 -11.898 -14.102 1 90.19 234 GLN B C 1
ATOM 4588 O O . GLN B 1 234 ? -9.742 -10.938 -13.672 1 90.19 234 GLN B O 1
ATOM 4593 N N . GLY B 1 235 ? -10.906 -11.977 -15.305 1 90.94 235 GLY B N 1
ATOM 4594 C CA . GLY B 1 235 ? -10.805 -10.836 -16.203 1 90.94 235 GLY B CA 1
ATOM 4595 C C . GLY B 1 235 ? -11.414 -9.57 -15.625 1 90.94 235 GLY B C 1
ATOM 4596 O O . GLY B 1 235 ? -10.859 -8.484 -15.781 1 90.94 235 GLY B O 1
ATOM 4597 N N . GLU B 1 236 ? -12.508 -9.711 -14.922 1 86 236 GLU B N 1
ATOM 4598 C CA . GLU B 1 236 ? -13.172 -8.555 -14.328 1 86 236 GLU B CA 1
ATOM 4599 C C . GLU B 1 236 ? -12.312 -7.93 -13.227 1 86 236 GLU B C 1
ATOM 4601 O O . GLU B 1 236 ? -12.266 -6.707 -13.086 1 86 236 GLU B O 1
ATOM 4606 N N . TYR B 1 237 ? -11.641 -8.805 -12.508 1 84.19 237 TYR B N 1
ATOM 4607 C CA . TYR B 1 237 ? -10.742 -8.305 -11.477 1 84.19 237 TYR B CA 1
ATOM 4608 C C . TYR B 1 237 ? -9.57 -7.559 -12.094 1 84.19 237 TYR B C 1
ATOM 4610 O O . TYR B 1 237 ? -9.188 -6.48 -11.625 1 84.19 237 TYR B O 1
ATOM 4618 N N . ILE B 1 238 ? -9.07 -8.086 -13.133 1 89.31 238 ILE B N 1
ATOM 4619 C CA . ILE B 1 238 ? -7.91 -7.492 -13.789 1 89.31 238 ILE B CA 1
ATOM 4620 C C . ILE B 1 238 ? -8.305 -6.18 -14.461 1 89.31 238 ILE B C 1
ATOM 4622 O O . ILE B 1 238 ? -7.527 -5.223 -14.477 1 89.31 238 ILE B O 1
ATOM 4626 N N . LYS B 1 239 ? -9.531 -6.133 -14.922 1 87.5 239 LYS B N 1
ATOM 4627 C CA . LYS B 1 239 ? -10.055 -4.891 -15.484 1 87.5 239 LYS B CA 1
ATOM 4628 C C . LYS B 1 239 ? -10.156 -3.803 -14.422 1 87.5 239 LYS B C 1
ATOM 4630 O O . LYS B 1 239 ? -9.789 -2.65 -14.672 1 87.5 239 LYS B O 1
ATOM 4635 N N . SER B 1 240 ? -10.617 -4.219 -13.305 1 79.69 240 SER B N 1
ATOM 4636 C CA . SER B 1 240 ? -10.859 -3.271 -12.219 1 79.69 240 SER B CA 1
ATOM 4637 C C . SER B 1 240 ? -9.555 -2.805 -11.586 1 79.69 240 SER B C 1
ATOM 4639 O O . SER B 1 240 ? -9.453 -1.667 -11.125 1 79.69 240 SER B O 1
ATOM 4641 N N . PHE B 1 241 ? -8.625 -3.75 -11.57 1 80.81 241 PHE B N 1
ATOM 4642 C CA . PHE B 1 241 ? -7.312 -3.436 -11.023 1 80.81 241 PHE B CA 1
ATOM 4643 C C . PHE B 1 241 ? -6.211 -3.859 -11.984 1 80.81 241 PHE B C 1
ATOM 4645 O O . PHE B 1 241 ? -5.605 -4.918 -11.82 1 80.81 241 PHE B O 1
ATOM 4652 N N . PRO B 1 242 ? -5.93 -2.951 -12.805 1 87.12 242 PRO B N 1
ATOM 4653 C CA . PRO B 1 242 ? -4.961 -3.307 -13.844 1 87.12 242 PRO B CA 1
ATOM 4654 C C . PRO B 1 242 ? -3.59 -3.664 -13.273 1 87.12 242 PRO B C 1
ATOM 4656 O O . PRO B 1 242 ? -3.146 -3.057 -12.297 1 87.12 242 PRO B O 1
ATOM 4659 N N . LEU B 1 243 ? -2.943 -4.574 -13.93 1 89.69 243 LEU B N 1
ATOM 4660 C CA . LEU B 1 243 ? -1.648 -5.078 -13.484 1 89.69 243 LEU B CA 1
ATOM 4661 C C . LEU B 1 243 ? -0.529 -4.117 -13.875 1 89.69 243 LEU B C 1
ATOM 4663 O O . LEU B 1 243 ? 0.508 -4.066 -13.211 1 89.69 243 LEU B O 1
ATOM 4667 N N . HIS B 1 244 ? -0.746 -3.4 -14.945 1 89.81 244 HIS B N 1
ATOM 4668 C CA . HIS B 1 244 ? 0.285 -2.557 -15.539 1 89.81 244 HIS B CA 1
ATOM 4669 C C . HIS B 1 244 ? -0.331 -1.453 -16.391 1 89.81 244 HIS B C 1
ATOM 4671 O O . HIS B 1 244 ? -1.435 -1.612 -16.922 1 89.81 244 HIS B O 1
ATOM 4677 N N . GLN B 1 245 ? 0.344 -0.419 -16.578 1 85.5 245 GLN B N 1
ATOM 4678 C CA . GLN B 1 245 ? -0.166 0.731 -17.312 1 85.5 245 GLN B CA 1
ATOM 4679 C C . GLN B 1 245 ? -0.369 0.394 -18.781 1 85.5 245 GLN B C 1
ATOM 4681 O O . GLN B 1 245 ? -1.222 0.986 -19.453 1 85.5 245 GLN B O 1
ATOM 4686 N N . SER B 1 246 ? 0.32 -0.536 -19.344 1 92 246 SER B N 1
ATOM 4687 C CA . SER B 1 246 ? 0.223 -0.891 -20.766 1 92 246 SER B CA 1
ATOM 4688 C C . SER B 1 246 ? -0.952 -1.83 -21.016 1 92 246 SER B C 1
ATOM 4690 O O . SER B 1 246 ? -1.199 -2.229 -22.156 1 92 246 SER B O 1
ATOM 4692 N N . GLN B 1 247 ? -1.651 -2.176 -19.953 1 94.56 247 GLN B N 1
ATOM 4693 C CA . GLN B 1 247 ? -2.732 -3.15 -20.062 1 94.56 247 GLN B CA 1
ATOM 4694 C C . GLN B 1 247 ? -3.801 -2.684 -21.047 1 94.56 247 GLN B C 1
ATOM 4696 O O . GLN B 1 247 ? -4.277 -1.551 -20.953 1 94.56 247 GLN B O 1
ATOM 4701 N N . LYS B 1 248 ? -4.16 -3.533 -22.016 1 96.31 248 LYS B N 1
ATOM 4702 C CA . LYS B 1 248 ? -5.238 -3.295 -22.969 1 96.31 248 LYS B CA 1
ATOM 4703 C C . LYS B 1 248 ? -6.109 -4.535 -23.141 1 96.31 248 LYS B C 1
ATOM 4705 O O . LYS B 1 248 ? -5.598 -5.637 -23.344 1 96.31 248 LYS B O 1
ATOM 4710 N N . GLU B 1 249 ? -7.348 -4.355 -23.016 1 95.94 249 GLU B N 1
ATOM 4711 C CA . GLU B 1 249 ? -8.266 -5.441 -23.344 1 95.94 249 GLU B CA 1
ATOM 4712 C C . GLU B 1 249 ? -8.406 -5.602 -24.859 1 95.94 249 GLU B C 1
ATOM 4714 O O . GLU B 1 249 ? -8.812 -4.668 -25.547 1 95.94 249 GLU B O 1
ATOM 4719 N N . ILE B 1 250 ? -8.148 -6.688 -25.438 1 95.5 250 ILE B N 1
ATOM 4720 C CA . ILE B 1 250 ? -8.094 -6.805 -26.891 1 95.5 250 ILE B CA 1
ATOM 4721 C C . ILE B 1 250 ? -9.281 -7.633 -27.391 1 95.5 250 ILE B C 1
ATOM 4723 O O . ILE B 1 250 ? -9.688 -7.508 -28.547 1 95.5 250 ILE B O 1
ATOM 4727 N N . LYS B 1 251 ? -9.805 -8.539 -26.609 1 94.06 251 LYS B N 1
ATOM 4728 C CA . LYS B 1 251 ? -10.922 -9.398 -26.984 1 94.06 251 LYS B CA 1
ATOM 4729 C C . LYS B 1 251 ? -11.688 -9.883 -25.75 1 94.06 251 LYS B C 1
ATOM 4731 O O . LYS B 1 251 ? -11.117 -10.008 -24.672 1 94.06 251 LYS B O 1
ATOM 4736 N N . GLU B 1 252 ? -12.953 -9.977 -25.906 1 92.56 252 GLU B N 1
ATOM 4737 C CA . GLU B 1 252 ? -13.789 -10.547 -24.859 1 92.56 252 GLU B CA 1
ATOM 4738 C C . GLU B 1 252 ? -14.875 -11.453 -25.453 1 92.56 252 GLU B C 1
ATOM 4740 O O . GLU B 1 252 ? -15.477 -11.117 -26.484 1 92.56 252 GLU B O 1
ATOM 4745 N N . ASN B 1 253 ? -15 -12.609 -24.891 1 91.31 253 ASN B N 1
ATOM 4746 C CA . ASN B 1 253 ? -16.125 -13.492 -25.188 1 91.31 253 ASN B CA 1
ATOM 4747 C C . ASN B 1 253 ? -16.859 -13.914 -23.922 1 91.31 253 ASN B C 1
ATOM 4749 O O . ASN B 1 253 ? -16.547 -13.438 -22.828 1 91.31 253 ASN B O 1
ATOM 4753 N N . PRO B 1 254 ? -17.875 -14.711 -24 1 87.12 254 PRO B N 1
ATOM 4754 C CA . PRO B 1 254 ? -18.688 -15.016 -22.812 1 87.12 254 PRO B CA 1
ATOM 4755 C C . PRO B 1 254 ? -17.891 -15.727 -21.719 1 87.12 254 PRO B C 1
ATOM 4757 O O . PRO B 1 254 ? -18.219 -15.617 -20.531 1 87.12 254 PRO B O 1
ATOM 4760 N N . ASN B 1 255 ? -16.797 -16.312 -22.094 1 90.25 255 ASN B N 1
ATOM 4761 C CA . ASN B 1 255 ? -16.125 -17.156 -21.109 1 90.25 255 ASN B CA 1
ATOM 4762 C C . ASN B 1 255 ? -14.742 -16.594 -20.75 1 90.25 255 ASN B C 1
ATOM 4764 O O . ASN B 1 255 ? -14.18 -16.938 -19.719 1 90.25 255 ASN B O 1
ATOM 4768 N N . GLU B 1 256 ? -14.266 -15.758 -21.719 1 94.62 256 GLU B N 1
ATOM 4769 C CA . GLU B 1 256 ? -12.867 -15.383 -21.547 1 94.62 256 GLU B CA 1
ATOM 4770 C C . GLU B 1 256 ? -12.641 -13.914 -21.891 1 94.62 256 GLU B C 1
ATOM 4772 O O . GLU B 1 256 ? -13.391 -13.344 -22.688 1 94.62 256 GLU B O 1
ATOM 4777 N N . THR B 1 257 ? -11.711 -13.352 -21.25 1 95.56 257 THR B N 1
ATOM 4778 C CA . THR B 1 257 ? -11.219 -12.016 -21.578 1 95.56 257 THR B CA 1
ATOM 4779 C C . THR B 1 257 ? -9.727 -12.062 -21.906 1 95.56 257 THR B C 1
ATOM 4781 O O . THR B 1 257 ? -8.961 -12.75 -21.234 1 95.56 257 THR B O 1
ATOM 4784 N N . PHE B 1 258 ? -9.359 -11.328 -22.953 1 97.69 258 PHE B N 1
ATOM 4785 C CA . PHE B 1 258 ? -7.973 -11.312 -23.391 1 97.69 258 PHE B CA 1
ATOM 4786 C C . PHE B 1 258 ? -7.348 -9.945 -23.172 1 97.69 258 PHE B C 1
ATOM 4788 O O . PHE B 1 258 ? -7.945 -8.922 -23.516 1 97.69 258 PHE B O 1
ATOM 4795 N N . PHE B 1 259 ? -6.191 -9.953 -22.578 1 97.88 259 PHE B N 1
ATOM 4796 C CA . PHE B 1 259 ? -5.465 -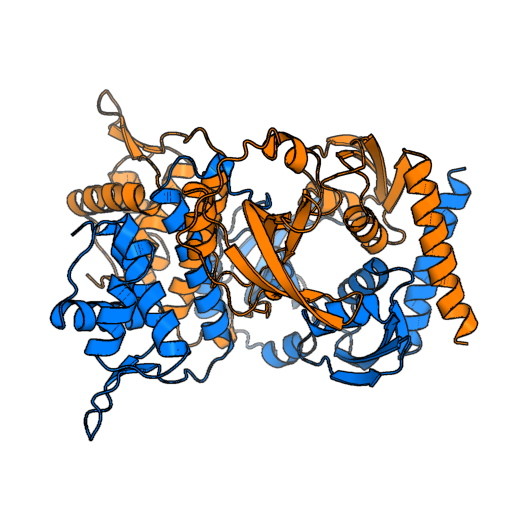8.711 -22.312 1 97.88 259 PHE B CA 1
ATOM 4797 C C . PHE B 1 259 ? -4.109 -8.719 -23.016 1 97.88 259 PHE B C 1
ATOM 4799 O O . PHE B 1 259 ? -3.514 -9.781 -23.203 1 97.88 259 PHE B O 1
ATOM 4806 N N . GLU B 1 260 ? -3.701 -7.582 -23.359 1 97.81 260 GLU B N 1
ATOM 4807 C CA . GLU B 1 260 ? -2.365 -7.359 -23.906 1 97.81 260 GLU B CA 1
ATOM 4808 C C . GLU B 1 260 ? -1.561 -6.41 -23.016 1 97.81 260 GLU B C 1
ATOM 4810 O O . GLU B 1 260 ? -2.102 -5.434 -22.5 1 97.81 260 GLU B O 1
ATOM 4815 N N . PHE B 1 261 ? -0.309 -6.781 -22.859 1 96.19 261 PHE B N 1
ATOM 4816 C CA . PHE B 1 261 ? 0.646 -5.953 -22.125 1 96.19 261 PHE B CA 1
ATOM 4817 C C . PHE B 1 261 ? 1.913 -5.738 -22.938 1 96.19 261 PHE B C 1
ATOM 4819 O O . PHE B 1 261 ? 2.209 -6.516 -23.859 1 96.19 261 PHE B O 1
ATOM 4826 N N . PHE B 1 262 ? 2.578 -4.676 -22.672 1 94.31 262 PHE B N 1
ATOM 4827 C CA . PHE B 1 262 ? 3.926 -4.438 -23.172 1 94.31 262 PHE B CA 1
ATOM 4828 C C . PHE B 1 262 ? 4.887 -4.141 -22.031 1 94.31 262 PHE B C 1
ATOM 4830 O O . PHE B 1 262 ? 4.934 -3.018 -21.531 1 94.31 262 PHE B O 1
ATOM 4837 N N . LEU B 1 263 ? 5.625 -5.156 -21.625 1 92.06 263 LEU B N 1
ATOM 4838 C CA . LEU B 1 263 ? 6.535 -4.992 -20.5 1 92.06 263 LEU B CA 1
ATOM 4839 C C . LEU B 1 263 ? 7.625 -6.059 -20.516 1 92.06 263 LEU B C 1
ATOM 4841 O O . LEU B 1 263 ? 7.574 -6.988 -21.328 1 92.06 263 LEU B O 1
ATOM 4845 N N . HIS B 1 264 ? 8.719 -5.809 -19.672 1 89.94 264 HIS B N 1
ATOM 4846 C CA . HIS B 1 264 ? 9.75 -6.82 -19.484 1 89.94 264 HIS B CA 1
ATOM 4847 C C . HIS B 1 264 ? 9.188 -8.055 -18.781 1 89.94 264 HIS B C 1
ATOM 4849 O O . HIS B 1 264 ? 8.602 -7.949 -17.703 1 89.94 264 HIS B O 1
ATOM 4855 N N . PRO B 1 265 ? 9.25 -9.234 -19.391 1 90.44 265 PRO B N 1
ATOM 4856 C CA . PRO B 1 265 ? 8.727 -10.445 -18.75 1 90.44 265 PRO B CA 1
ATOM 4857 C C . PRO B 1 265 ? 9.617 -10.945 -17.609 1 90.44 265 PRO B C 1
ATOM 4859 O O . PRO B 1 265 ? 10.148 -12.055 -17.688 1 90.44 265 PRO B O 1
ATOM 4862 N N . THR B 1 266 ? 9.648 -10.195 -16.594 1 88.19 266 THR B N 1
ATOM 4863 C CA . THR B 1 266 ? 10.508 -10.492 -15.453 1 88.19 266 THR B CA 1
ATOM 4864 C C . THR B 1 266 ? 9.852 -11.508 -14.523 1 88.19 266 THR B C 1
ATOM 4866 O O . THR B 1 266 ? 8.688 -11.852 -14.695 1 88.19 266 THR B O 1
ATOM 4869 N N . TYR B 1 267 ? 10.609 -11.984 -13.625 1 87.81 267 TYR B N 1
ATOM 4870 C CA . TYR B 1 267 ? 10.18 -13.023 -12.703 1 87.81 267 TYR B CA 1
ATOM 4871 C C . TYR B 1 267 ? 8.992 -12.555 -11.875 1 87.81 267 TYR B C 1
ATOM 4873 O O . TYR B 1 267 ? 8.078 -13.336 -11.594 1 87.81 267 TYR B O 1
ATOM 4881 N N . ASP B 1 268 ? 9.016 -11.367 -11.477 1 88.31 268 ASP B N 1
ATOM 4882 C CA . ASP B 1 268 ? 7.918 -10.836 -10.664 1 88.31 268 ASP B CA 1
ATOM 4883 C C . ASP B 1 268 ? 6.605 -10.852 -11.445 1 88.31 268 ASP B C 1
ATOM 4885 O O . ASP B 1 268 ? 5.543 -11.102 -10.875 1 88.31 268 ASP B O 1
ATOM 4889 N N . PHE B 1 269 ? 6.66 -10.539 -12.688 1 91.5 269 PHE B N 1
ATOM 4890 C CA . PHE B 1 269 ? 5.457 -10.633 -13.508 1 91.5 269 PHE B CA 1
ATOM 4891 C C . PHE B 1 269 ? 4.992 -12.078 -13.633 1 91.5 269 PHE B C 1
ATOM 4893 O O . PHE B 1 269 ? 3.795 -12.359 -13.539 1 91.5 269 PHE B O 1
ATOM 4900 N N . MET B 1 270 ? 5.938 -12.93 -13.875 1 92.56 270 MET B N 1
ATOM 4901 C CA . MET B 1 270 ? 5.609 -14.352 -13.922 1 92.56 270 MET B CA 1
ATOM 4902 C C . MET B 1 270 ? 4.93 -14.797 -12.633 1 92.56 270 MET B C 1
ATOM 4904 O O . MET B 1 270 ? 3.945 -15.539 -12.664 1 92.56 270 MET B O 1
ATOM 4908 N N . GLN B 1 271 ? 5.449 -14.352 -11.508 1 92.19 271 GLN B N 1
ATOM 4909 C CA . GLN B 1 271 ? 4.863 -14.688 -10.219 1 92.19 271 GLN B CA 1
ATOM 4910 C C . GLN B 1 271 ? 3.416 -14.211 -10.125 1 92.19 271 GLN B C 1
ATOM 4912 O O . GLN B 1 271 ? 2.561 -14.914 -9.586 1 92.19 271 GLN B O 1
ATOM 4917 N N . GLU B 1 272 ? 3.189 -13.086 -10.609 1 93.06 272 GLU B N 1
ATOM 4918 C CA . GLU B 1 272 ? 1.827 -12.562 -10.648 1 93.06 272 GLU B CA 1
ATOM 4919 C C . GLU B 1 272 ? 0.905 -13.477 -11.453 1 93.06 272 GLU B C 1
ATOM 4921 O O . GLU B 1 272 ? -0.194 -13.805 -11 1 93.06 272 GLU B O 1
ATOM 4926 N N . ILE B 1 273 ? 1.365 -13.891 -12.555 1 94.81 273 ILE B N 1
ATOM 4927 C CA . ILE B 1 273 ? 0.577 -14.773 -13.414 1 94.81 273 ILE B CA 1
ATOM 4928 C C . ILE B 1 273 ? 0.331 -16.109 -12.703 1 94.81 273 ILE B C 1
ATOM 4930 O O . ILE B 1 273 ? -0.793 -16.609 -12.688 1 94.81 273 ILE B O 1
ATOM 4934 N N . LEU B 1 274 ? 1.351 -16.641 -12.117 1 94.5 274 LEU B N 1
ATOM 4935 C CA . LEU B 1 274 ? 1.255 -17.906 -11.414 1 94.5 274 LEU B CA 1
ATOM 4936 C C . LEU B 1 274 ? 0.211 -17.844 -10.305 1 94.5 274 LEU B C 1
ATOM 4938 O O . LEU B 1 274 ? -0.468 -18.828 -10.023 1 94.5 274 LEU B O 1
ATOM 4942 N N . SER B 1 275 ? 0.074 -16.719 -9.742 1 94.31 275 SER B N 1
ATOM 4943 C CA . SER B 1 275 ? -0.834 -16.547 -8.609 1 94.31 275 SER B CA 1
ATOM 4944 C C . SER B 1 275 ? -2.283 -16.781 -9.023 1 94.31 275 SER B C 1
ATOM 4946 O O . SER B 1 275 ? -3.133 -17.094 -8.188 1 94.31 275 SER B O 1
ATOM 4948 N N . TYR B 1 276 ? -2.541 -16.641 -10.297 1 94.25 276 TYR B N 1
ATOM 4949 C CA . TYR B 1 276 ? -3.916 -16.781 -10.766 1 94.25 276 TYR B CA 1
ATOM 4950 C C . TYR B 1 276 ? -4.238 -18.234 -11.094 1 94.25 276 TYR B C 1
ATOM 4952 O O . TYR B 1 276 ? -5.395 -18.578 -11.352 1 94.25 276 TYR B O 1
ATOM 4960 N N . GLY B 1 277 ? -3.199 -19.031 -11.156 1 92.06 277 GLY B N 1
ATOM 4961 C CA . GLY B 1 277 ? -3.402 -20.438 -11.438 1 92.06 277 GLY B CA 1
ATOM 4962 C C . GLY B 1 277 ? -4.117 -20.688 -12.758 1 92.06 277 GLY B C 1
ATOM 4963 O O . GLY B 1 277 ? -3.721 -20.156 -13.789 1 92.06 277 GLY B O 1
ATOM 4964 N N . LYS B 1 278 ? -5.191 -21.406 -12.602 1 92.25 278 LYS B N 1
ATOM 4965 C CA . LYS B 1 278 ? -5.914 -21.875 -13.781 1 92.25 278 LYS B CA 1
ATOM 4966 C C . LYS B 1 278 ? -6.719 -20.75 -14.414 1 92.25 278 LYS B C 1
ATOM 4968 O O . LYS B 1 278 ? -7.215 -20.875 -15.539 1 92.25 278 LYS B O 1
ATOM 4973 N N . GLU B 1 279 ? -6.852 -19.641 -13.75 1 94.19 279 GLU B N 1
ATOM 4974 C CA . GLU B 1 279 ? -7.727 -18.562 -14.203 1 94.19 279 GLU B CA 1
ATOM 4975 C C . GLU B 1 279 ? -7.062 -17.734 -15.305 1 94.19 279 GLU B C 1
ATOM 4977 O O . GLU B 1 279 ? -7.73 -16.969 -16 1 94.19 279 GLU B O 1
ATOM 4982 N N . VAL B 1 280 ? -5.742 -17.844 -15.445 1 96 280 VAL B N 1
ATOM 4983 C CA . VAL B 1 280 ? -5.02 -17.047 -16.422 1 96 280 VAL B CA 1
ATOM 4984 C C . VAL B 1 280 ? -4.012 -17.906 -17.172 1 96 280 VAL B C 1
ATOM 4986 O O . VAL B 1 280 ? -3.326 -18.734 -16.562 1 96 280 VAL B O 1
ATOM 4989 N N . THR B 1 281 ? -3.896 -17.719 -18.453 1 96.69 281 THR B N 1
ATOM 4990 C CA . THR B 1 281 ? -2.922 -18.391 -19.312 1 96.69 281 THR B CA 1
ATOM 4991 C C . THR B 1 281 ? -2.207 -17.391 -20.219 1 96.69 281 THR B C 1
ATOM 4993 O O . THR B 1 281 ? -2.848 -16.516 -20.812 1 96.69 281 THR B O 1
ATOM 4996 N N . VAL B 1 282 ? -0.918 -17.5 -20.219 1 97.44 282 VAL B N 1
ATOM 4997 C CA . VAL B 1 282 ? -0.145 -16.672 -21.125 1 97.44 282 VAL B CA 1
ATOM 4998 C C . VAL B 1 282 ? -0.133 -17.297 -22.516 1 97.44 282 VAL B C 1
ATOM 5000 O O . VAL B 1 282 ? 0.195 -18.484 -22.672 1 97.44 282 VAL B O 1
ATOM 5003 N N . LEU B 1 283 ? -0.426 -16.547 -23.5 1 96.81 283 LEU B N 1
ATOM 5004 C CA . LEU B 1 283 ? -0.457 -17.031 -24.875 1 96.81 283 LEU B CA 1
ATOM 5005 C C . LEU B 1 283 ? 0.815 -16.641 -25.625 1 96.81 283 LEU B C 1
ATOM 5007 O O . LEU B 1 283 ? 1.298 -17.391 -26.469 1 96.81 283 LEU B O 1
ATOM 5011 N N . GLU B 1 284 ? 1.256 -15.422 -25.422 1 95.56 284 GLU B N 1
ATOM 5012 C CA . GLU B 1 284 ? 2.463 -14.844 -26 1 95.56 284 GLU B CA 1
ATOM 5013 C C . GLU B 1 284 ? 3.215 -13.992 -24.984 1 95.56 284 GLU B C 1
ATOM 5015 O O . GLU B 1 284 ? 2.605 -13.406 -24.078 1 95.56 284 GLU B O 1
ATOM 5020 N N . PRO B 1 285 ? 4.539 -13.953 -25.172 1 95.69 285 PRO B N 1
ATOM 5021 C CA . PRO B 1 285 ? 5.434 -14.609 -26.125 1 95.69 285 PRO B CA 1
ATOM 5022 C C . PRO B 1 285 ? 5.734 -16.062 -25.75 1 95.69 285 PRO B C 1
ATOM 5024 O O . PRO B 1 285 ? 5.504 -16.469 -24.609 1 95.69 285 PRO B O 1
ATOM 5027 N N . LYS B 1 286 ? 6.297 -16.844 -26.609 1 94.69 286 LYS B N 1
ATOM 5028 C CA . LYS B 1 286 ? 6.578 -18.25 -26.406 1 94.69 286 LYS B CA 1
ATOM 5029 C C . LYS B 1 286 ? 7.57 -18.469 -25.266 1 94.69 286 LYS B C 1
ATOM 5031 O O . LYS B 1 286 ? 7.465 -19.438 -24.516 1 94.69 286 LYS B O 1
ATOM 5036 N N . SER B 1 287 ? 8.5 -17.609 -25.188 1 93.75 287 SER B N 1
ATOM 5037 C CA . SER B 1 287 ? 9.516 -17.734 -24.141 1 93.75 287 SER B CA 1
ATOM 5038 C C . SER B 1 287 ? 8.891 -17.719 -22.75 1 93.75 287 SER B C 1
ATOM 5040 O O . SER B 1 287 ? 9.234 -18.531 -21.891 1 93.75 287 SER B O 1
ATOM 5042 N N . LEU B 1 288 ? 7.957 -16.797 -22.531 1 94.38 288 LEU B N 1
ATOM 5043 C CA . LEU B 1 288 ? 7.281 -16.703 -21.25 1 94.38 288 LEU B CA 1
ATOM 5044 C C . LEU B 1 288 ? 6.375 -17.906 -21.016 1 94.38 288 LEU B C 1
ATOM 5046 O O . LEU B 1 288 ? 6.297 -18.422 -19.891 1 94.38 288 LEU B O 1
ATOM 5050 N N . VAL B 1 289 ? 5.746 -18.344 -22.062 1 95.94 289 VAL B N 1
ATOM 5051 C CA . VAL B 1 289 ? 4.91 -19.547 -21.984 1 95.94 289 VAL B CA 1
ATOM 5052 C C . VAL B 1 289 ? 5.746 -20.734 -21.516 1 95.94 289 VAL B C 1
ATOM 5054 O O . VAL B 1 289 ? 5.355 -21.438 -20.594 1 95.94 289 VAL B O 1
ATOM 5057 N N . ASP B 1 290 ? 6.859 -20.891 -22.125 1 94.88 290 ASP B N 1
ATOM 5058 C CA . ASP B 1 290 ? 7.738 -22.016 -21.797 1 94.88 290 ASP B CA 1
ATOM 5059 C C . ASP B 1 290 ? 8.242 -21.922 -20.359 1 94.88 290 ASP B C 1
ATOM 5061 O O . ASP B 1 290 ? 8.297 -22.938 -19.656 1 94.88 290 ASP B O 1
ATOM 5065 N N . ASP B 1 291 ? 8.562 -20.734 -19.969 1 93.5 291 ASP B N 1
ATOM 5066 C CA . ASP B 1 291 ? 9.047 -20.531 -18.609 1 93.5 291 ASP B CA 1
ATOM 5067 C C . ASP B 1 291 ? 7.984 -20.891 -17.578 1 93.5 291 ASP B C 1
ATOM 5069 O O . ASP B 1 291 ? 8.266 -21.594 -16.609 1 93.5 291 ASP B O 1
ATOM 5073 N N . ILE B 1 292 ? 6.789 -20.438 -17.797 1 94.62 292 ILE B N 1
ATOM 5074 C CA . ILE B 1 292 ? 5.691 -20.688 -16.875 1 94.62 292 ILE B CA 1
ATOM 5075 C C . ILE B 1 292 ? 5.371 -22.172 -16.828 1 94.62 292 ILE B C 1
ATOM 5077 O O . ILE B 1 292 ? 5.188 -22.75 -15.75 1 94.62 292 ILE B O 1
ATOM 5081 N N . ARG B 1 293 ? 5.383 -22.797 -17.969 1 94.12 293 ARG B N 1
ATOM 5082 C CA . ARG B 1 293 ? 5.129 -24.234 -18.031 1 94.12 293 ARG B CA 1
ATOM 5083 C C . ARG B 1 293 ? 6.168 -25 -17.219 1 94.12 293 ARG B C 1
ATOM 5085 O O . ARG B 1 293 ? 5.82 -25.906 -16.469 1 94.12 293 ARG B O 1
ATOM 5092 N N . ALA B 1 294 ? 7.371 -24.641 -17.469 1 93.5 294 ALA B N 1
ATOM 5093 C CA . ALA B 1 294 ? 8.453 -25.297 -16.75 1 93.5 294 ALA B CA 1
ATOM 5094 C C . ALA B 1 294 ? 8.289 -25.125 -15.234 1 93.5 294 ALA B C 1
ATOM 5096 O O . ALA B 1 294 ? 8.469 -26.078 -14.469 1 93.5 294 ALA B O 1
ATOM 5097 N N . HIS B 1 295 ? 7.949 -23.953 -14.812 1 92.69 295 HIS B N 1
ATOM 5098 C CA . HIS B 1 295 ? 7.738 -23.656 -13.398 1 92.69 295 HIS B CA 1
ATOM 5099 C C . HIS B 1 295 ? 6.574 -24.469 -12.836 1 92.69 295 HIS B C 1
ATOM 5101 O O . HIS B 1 295 ? 6.676 -25.031 -11.742 1 92.69 295 HIS B O 1
ATOM 5107 N N . LEU B 1 296 ? 5.496 -24.5 -13.586 1 94.56 296 LEU B N 1
ATOM 5108 C CA . LEU B 1 296 ? 4.316 -25.234 -13.156 1 94.56 296 LEU B CA 1
ATOM 5109 C C . LEU B 1 296 ? 4.629 -26.719 -13.023 1 94.56 296 LEU B C 1
ATOM 5111 O O . LEU B 1 296 ? 4.223 -27.359 -12.047 1 94.56 296 LEU B O 1
ATOM 5115 N N . GLN B 1 297 ? 5.344 -27.25 -13.984 1 94.56 297 GLN B N 1
ATOM 5116 C CA . GLN B 1 297 ? 5.719 -28.656 -13.953 1 94.56 297 GLN B CA 1
ATOM 5117 C C . GLN B 1 297 ? 6.598 -28.969 -12.75 1 94.56 297 GLN B C 1
ATOM 5119 O O . GLN B 1 297 ? 6.375 -29.953 -12.055 1 94.56 297 GLN B O 1
ATOM 5124 N N . GLU B 1 298 ? 7.543 -28.125 -12.547 1 94.38 298 GLU B N 1
ATOM 5125 C CA . GLU B 1 298 ? 8.438 -28.328 -11.406 1 94.38 298 GLU B CA 1
ATOM 5126 C C . GLU B 1 298 ? 7.676 -28.234 -10.086 1 94.38 298 GLU B C 1
ATOM 5128 O O . GLU B 1 298 ? 7.938 -29 -9.164 1 94.38 298 GLU B O 1
ATOM 5133 N N . SER B 1 299 ? 6.805 -27.281 -10.008 1 94 299 SER B N 1
ATOM 5134 C CA . SER B 1 299 ? 5.984 -27.125 -8.812 1 94 299 SER B CA 1
ATOM 5135 C C . SER B 1 299 ? 5.121 -28.359 -8.57 1 94 299 SER B C 1
ATOM 5137 O O . SER B 1 299 ? 5.043 -28.859 -7.445 1 94 299 SER B O 1
ATOM 5139 N N . LEU B 1 300 ? 4.492 -28.797 -9.609 1 94 300 LEU B N 1
ATOM 5140 C CA . LEU B 1 300 ? 3.641 -29.969 -9.508 1 94 300 LEU B CA 1
ATOM 5141 C C . LEU B 1 300 ? 4.449 -31.188 -9.078 1 94 300 LEU B C 1
ATOM 5143 O O . LEU B 1 300 ? 3.996 -31.984 -8.242 1 94 300 LEU B O 1
ATOM 5147 N N . ASN B 1 301 ? 5.641 -31.344 -9.57 1 93.81 301 ASN B N 1
ATOM 5148 C CA . ASN B 1 301 ? 6.516 -32.469 -9.227 1 93.81 301 ASN B CA 1
ATOM 5149 C C . ASN B 1 301 ? 6.871 -32.469 -7.742 1 93.81 301 ASN B C 1
ATOM 5151 O O . ASN B 1 301 ? 7.02 -33.531 -7.133 1 93.81 301 ASN B O 1
ATOM 5155 N N . ALA B 1 302 ? 7.027 -31.297 -7.203 1 91.56 302 ALA B N 1
ATOM 5156 C CA . ALA B 1 302 ? 7.371 -31.172 -5.785 1 91.56 302 ALA B CA 1
ATOM 5157 C C . ALA B 1 302 ? 6.277 -31.766 -4.902 1 91.56 302 ALA B C 1
ATOM 5159 O O . ALA B 1 302 ? 6.555 -32.281 -3.824 1 91.56 302 ALA B O 1
ATOM 5160 N N . TYR B 1 303 ? 5.035 -31.625 -5.277 1 91.94 303 TYR B N 1
ATOM 5161 C CA . TYR B 1 303 ? 3.916 -32.156 -4.508 1 91.94 303 TYR B CA 1
ATOM 5162 C C . TYR B 1 303 ? 3.77 -33.656 -4.73 1 91.94 303 TYR B C 1
ATOM 5164 O O . TYR B 1 303 ? 3.266 -34.375 -3.861 1 91.94 303 TYR B O 1
ATOM 5172 N N . LEU B 1 304 ? 4.156 -34.062 -5.883 1 85.19 304 LEU B N 1
ATOM 5173 C CA . LEU B 1 304 ? 4.055 -35.5 -6.195 1 85.19 304 LEU B CA 1
ATOM 5174 C C . LEU B 1 304 ? 5.148 -36.281 -5.492 1 85.19 304 LEU B C 1
ATOM 5176 O O . LEU B 1 304 ? 4.949 -37.438 -5.145 1 85.19 304 LEU B O 1
ATOM 5180 N N . ASN B 1 305 ? 6.258 -35.688 -5.312 1 76.69 305 ASN B N 1
ATOM 5181 C CA . ASN B 1 305 ? 7.371 -36.344 -4.648 1 76.69 305 ASN B CA 1
ATOM 5182 C C . ASN B 1 305 ? 7.203 -36.344 -3.133 1 76.69 305 ASN B C 1
ATOM 5184 O O . ASN B 1 305 ? 7.898 -37.094 -2.428 1 76.69 305 ASN B O 1
ATOM 5188 N N . CYS B 1 306 ? 6.527 -35.375 -2.58 1 64.62 306 CYS B N 1
ATOM 5189 C CA . CYS B 1 306 ? 6.316 -35.312 -1.137 1 64.62 306 CYS B CA 1
ATOM 5190 C C . CYS B 1 306 ? 5.297 -36.375 -0.704 1 64.62 306 CYS B C 1
ATOM 5192 O O . CYS B 1 306 ? 5.125 -36.625 0.49 1 64.62 306 CYS B O 1
ATOM 5194 N N . THR B 1 307 ? 4.477 -36.969 -1.574 1 49.22 307 THR B N 1
ATOM 5195 C CA . THR B 1 307 ? 3.615 -38.094 -1.177 1 49.22 307 THR B CA 1
ATOM 5196 C C . THR B 1 307 ? 4.406 -39.375 -1.118 1 49.22 307 THR B C 1
ATOM 5198 O O . THR B 1 307 ? 5.277 -39.625 -1.956 1 49.22 307 THR B O 1
#

Organism: NCBI:txid2305228

Foldseek 3Di:
DPPLCLLVLLLQQVVVQVVHWAAPVRSFVSVQPDPSNVLVVNRDDDPVNVVVSQVVSCVPLVWHWDFPPPPPRTIHTDDDPPVVSVVVSVVVSVVSVVVSVCVSPVPCVVPDDDDDDDDLLCPCVVVLVVCQVQQFWKWWWFQDPVVRDTDIFIWGFHDWDDAPSHIWTFTQTPVVRDTDIGTSVGTHPMDGDPDHDDDDDPDDVVVQVLQALGDPDSDDFAWDKWKKKFFPVVVVVCVVPPSHPQWDFDDDDPTITMIIGTHGLDPVVLVVQVVCPPGMAIDDDPVSNVVNVVVVVVVVVVVVVVD/DPPLCLLVLLLQQVVVQVVHWAAPVRSFVSQQPDPSNVLVVPRGDDPVNVVVSQVVSCVPLVWHWDFPPPPPRTIHTDDDPPVVSVVVSVVVSVVSVVVSVCVSPVPCVVPDDDDDDDDLLCPCVVVLVVCQVQQFKKWWWFQDPVVRDTDIFIWGFHDWDDAPSHIWTFTQTPVVRDTDIGTSVGTHPMDGDPDHDDDDDPDDVVVQVLQALGPPDSDDFAWDKWKKKFFPVVVVVCVVPPSHPQWDFDDDDPTITMIIGTHGLDPVVLVVQVVCPPGMAIDDDPVSNVVNVVVVVVVVVVVVVVD

Sequence (614 aa):
MKKDFYLTRYALIIKRLENSPATYSQLKEYLLNSFEFQDAGIKSYSIRTLQRDIREISNLFNLSIHNKKKGDNRYYIESRPIMEVDEYNQKLLESFQVSNALNVHPNFSNFIFFETRKSTGAENFYDLFFAIRNKRVITFEYYNYKNKLMTARKVHPLALKESKDRWYLIASDTNDKVLKSFGLDRIHYLDVNKTKFKEKYKYNFREHFKNAFGVMNLAEQNPERIVLKCSKHQGEYIKSFPLHQSQKEIKENPNETFFEFFLHPTYDFMQEILSYGKEVTVLEPKSLVDDIRAHLQESLNAYLNCTMKKDFYLTRYALIIKRLENSPATYSQLKEYLLNSFEFQDAGIKSYSIRTLQRDIREISNLFNLSIHNKKKGDNRYYIESRPIMEVDEYNQKLLESFQVSNALNVHPNFSNFIFFETRKSTGAENFYDLFFAIRNKRVITFEYYNYKNKLMTARKVHPLALKESKDRWYLIASDTNDKVLKSFGLDRIHYLDVNKTKFKEKYKYNFREHFKNAFGVMNLAEQNPERIVLKCSKHQGEYIKSFPLHQSQKEIKENPNETFFEFFLHPTYDFMQEILSYGKEVTVLEPKSLVDDIRAHLQESLNAYLNCT